Protein AF-0000000082254499 (afdb_homodimer)

Structure (mmCIF, N/CA/C/O backbone):
data_AF-0000000082254499-model_v1
#
loop_
_entity.id
_entity.type
_entity.pdbx_description
1 polymer 'O-methyltransferase COMT-type'
#
loop_
_atom_site.group_PDB
_atom_site.id
_atom_site.type_symbol
_atom_site.label_atom_id
_atom_site.label_alt_id
_atom_site.label_comp_id
_atom_site.label_asym_id
_atom_site.label_entity_id
_atom_site.label_seq_id
_atom_site.pdbx_PDB_ins_code
_atom_site.Cartn_x
_atom_site.Cartn_y
_atom_site.Cartn_z
_atom_site.occupancy
_atom_site.B_iso_or_equiv
_atom_site.auth_seq_id
_atom_site.auth_comp_id
_atom_site.auth_asym_id
_atom_site.auth_atom_id
_atom_site.pdbx_PDB_model_num
ATOM 1 N N . MET A 1 1 ? 15.062 24.922 -24.859 1 66.25 1 MET A N 1
ATOM 2 C CA . MET A 1 1 ? 15.438 25.328 -23.516 1 66.25 1 MET A CA 1
ATOM 3 C C . MET A 1 1 ? 14.195 25.562 -22.656 1 66.25 1 MET A C 1
ATOM 5 O O . MET A 1 1 ? 14.094 25.031 -21.547 1 66.25 1 MET A O 1
ATOM 9 N N . GLU A 1 2 ? 13.234 26.266 -23.125 1 76.81 2 GLU A N 1
ATOM 10 C CA . GLU A 1 2 ? 11.984 26.547 -22.438 1 76.81 2 GLU A CA 1
ATOM 11 C C . GLU A 1 2 ? 11.125 25.281 -22.312 1 76.81 2 GLU A C 1
ATOM 13 O O . GLU A 1 2 ? 10.516 25.047 -21.266 1 76.81 2 GLU A O 1
ATOM 18 N N . GLU A 1 3 ? 11.211 24.422 -23.297 1 75.94 3 GLU A N 1
ATOM 19 C CA . GLU A 1 3 ? 10.438 23.188 -23.281 1 75.94 3 GLU A CA 1
ATOM 20 C C . GLU A 1 3 ? 10.984 22.219 -22.234 1 75.94 3 GLU A C 1
ATOM 22 O O . GLU A 1 3 ? 10.211 21.531 -21.547 1 75.94 3 GLU A O 1
ATOM 27 N N . SER A 1 4 ? 12.203 22.141 -22.125 1 76.12 4 SER A N 1
ATOM 28 C CA . SER A 1 4 ? 12.844 21.266 -21.141 1 76.12 4 SER A CA 1
ATOM 29 C C . SER A 1 4 ? 12.523 21.703 -19.719 1 76.12 4 SER A C 1
ATOM 31 O O . SER A 1 4 ? 12.273 20.875 -18.844 1 76.12 4 SER A O 1
ATOM 33 N N . LYS A 1 5 ? 12.461 23.016 -19.516 1 76.56 5 LYS A N 1
ATOM 34 C CA . LYS A 1 5 ? 12.125 23.531 -18.188 1 76.56 5 LYS A CA 1
ATOM 35 C C . LYS A 1 5 ? 10.664 23.234 -17.844 1 76.56 5 LYS A C 1
ATOM 37 O O . LYS A 1 5 ? 10.359 22.875 -16.703 1 76.56 5 LYS A O 1
ATOM 42 N N . ARG A 1 6 ? 9.867 23.375 -18.844 1 79.44 6 ARG A N 1
ATOM 43 C CA . ARG A 1 6 ? 8.453 23.094 -18.625 1 79.44 6 ARG A CA 1
ATOM 44 C C . ARG A 1 6 ? 8.219 21.625 -18.297 1 79.44 6 ARG A C 1
ATOM 46 O O . ARG A 1 6 ? 7.41 21.297 -17.422 1 79.44 6 ARG A O 1
ATOM 53 N N . ASN A 1 7 ? 8.961 20.781 -18.969 1 81.12 7 ASN A N 1
ATOM 54 C CA . ASN A 1 7 ? 8.844 19.344 -18.719 1 81.12 7 ASN A CA 1
ATOM 55 C C . ASN A 1 7 ? 9.312 18.984 -17.312 1 81.12 7 ASN A C 1
ATOM 57 O O . ASN A 1 7 ? 8.695 18.141 -16.656 1 81.12 7 ASN A O 1
ATOM 61 N N . LEU A 1 8 ? 10.32 19.672 -16.969 1 81.06 8 LEU A N 1
ATOM 62 C CA . LEU A 1 8 ? 10.844 19.422 -15.625 1 81.06 8 LEU A CA 1
ATOM 63 C C . LEU A 1 8 ? 9.859 19.875 -14.562 1 81.06 8 LEU A C 1
ATOM 65 O O . LEU A 1 8 ? 9.664 19.203 -13.555 1 81.06 8 LEU A O 1
ATOM 69 N N . LEU A 1 9 ? 9.273 21 -14.812 1 81.5 9 LEU A N 1
ATOM 70 C CA . LEU A 1 9 ? 8.289 21.531 -13.875 1 81.5 9 LEU A CA 1
ATOM 71 C C . LEU A 1 9 ? 7.082 20.609 -13.766 1 81.5 9 LEU A C 1
ATOM 73 O O . LEU A 1 9 ? 6.555 20.391 -12.672 1 81.5 9 LEU A O 1
ATOM 77 N N . ASP A 1 10 ? 6.777 20.078 -14.859 1 86.56 10 ASP A N 1
ATOM 78 C CA . ASP A 1 10 ? 5.656 19.141 -14.883 1 86.56 10 ASP A CA 1
ATOM 79 C C . ASP A 1 10 ? 5.992 17.859 -14.141 1 86.56 10 ASP A C 1
ATOM 81 O O . ASP A 1 10 ? 5.16 17.328 -13.398 1 86.56 10 ASP A O 1
ATOM 85 N N . GLU A 1 11 ? 7.215 17.453 -14.281 1 89.88 11 GLU A N 1
ATOM 86 C CA . GLU A 1 11 ? 7.652 16.234 -13.609 1 89.88 11 GLU A CA 1
ATOM 87 C C . GLU A 1 11 ? 7.75 16.438 -12.102 1 89.88 11 GLU A C 1
ATOM 89 O O . GLU A 1 11 ? 7.445 15.531 -11.32 1 89.88 11 GLU A O 1
ATOM 94 N N . GLU A 1 12 ? 8.172 17.594 -11.797 1 91.44 12 GLU A N 1
ATOM 95 C CA . GLU A 1 12 ? 8.25 17.938 -10.383 1 91.44 12 GLU A CA 1
ATOM 96 C C . GLU A 1 12 ? 6.863 17.984 -9.75 1 91.44 12 GLU A C 1
ATOM 98 O O . GLU A 1 12 ? 6.664 17.516 -8.625 1 91.44 12 GLU A O 1
ATOM 103 N N . ALA A 1 13 ? 5.977 18.609 -10.453 1 90.75 13 ALA A N 1
ATOM 104 C CA . ALA A 1 13 ? 4.598 18.703 -9.977 1 90.75 13 ALA A CA 1
ATOM 105 C C . ALA A 1 13 ? 3.984 17.312 -9.836 1 90.75 13 ALA A C 1
ATOM 107 O O . ALA A 1 13 ? 3.309 17.016 -8.852 1 90.75 13 ALA A O 1
ATOM 108 N N . LYS A 1 14 ? 4.262 16.5 -10.805 1 93.38 14 LYS A N 1
ATOM 109 C CA . LYS A 1 14 ? 3.77 15.125 -10.766 1 93.38 14 LYS A CA 1
ATOM 110 C C . LYS A 1 14 ? 4.383 14.352 -9.602 1 93.38 14 LYS A C 1
ATOM 112 O O . LYS A 1 14 ? 3.686 13.609 -8.898 1 93.38 14 LYS A O 1
ATOM 117 N N . ALA A 1 15 ? 5.648 14.547 -9.367 1 95.19 15 ALA A N 1
ATOM 118 C CA . ALA A 1 15 ? 6.363 13.859 -8.289 1 95.19 15 ALA A CA 1
ATOM 119 C C . ALA A 1 15 ? 5.812 14.273 -6.93 1 95.19 15 ALA A C 1
ATOM 121 O O . ALA A 1 15 ? 5.73 13.453 -6.012 1 95.19 15 ALA A O 1
ATOM 122 N N . SER A 1 16 ? 5.414 15.578 -6.836 1 93.38 16 SER A N 1
ATOM 123 C CA . SER A 1 16 ? 4.902 16.094 -5.57 1 93.38 16 SER A CA 1
ATOM 124 C C . SER A 1 16 ? 3.57 15.453 -5.203 1 93.38 16 SER A C 1
ATOM 126 O O . SER A 1 16 ? 3.217 15.367 -4.023 1 93.38 16 SER A O 1
ATOM 128 N N . LEU A 1 17 ? 2.879 14.961 -6.207 1 94.12 17 LEU A N 1
ATOM 129 C CA . LEU A 1 17 ? 1.612 14.273 -5.98 1 94.12 17 LEU A CA 1
ATOM 130 C C . LEU A 1 17 ? 1.825 12.766 -5.848 1 94.12 17 LEU A C 1
ATOM 132 O O . LEU A 1 17 ? 1.243 12.133 -4.965 1 94.12 17 LEU A O 1
ATOM 136 N N . ASP A 1 18 ? 2.682 12.211 -6.652 1 95.81 18 ASP A N 1
ATOM 137 C CA . ASP A 1 18 ? 2.852 10.766 -6.758 1 95.81 18 ASP A CA 1
ATOM 138 C C . ASP A 1 18 ? 3.51 10.195 -5.5 1 95.81 18 ASP A C 1
ATOM 140 O O . ASP A 1 18 ? 3.33 9.023 -5.176 1 95.81 18 ASP A O 1
ATOM 144 N N . ILE A 1 19 ? 4.23 11.023 -4.715 1 97.12 19 ILE A N 1
ATOM 145 C CA . ILE A 1 19 ? 4.957 10.57 -3.533 1 97.12 19 ILE A CA 1
ATOM 146 C C . ILE A 1 19 ? 3.969 10.039 -2.496 1 97.12 19 ILE A C 1
ATOM 148 O O . ILE A 1 19 ? 4.293 9.125 -1.729 1 97.12 19 ILE A O 1
ATOM 152 N N . TRP A 1 20 ? 2.727 10.531 -2.549 1 97.31 20 TRP A N 1
ATOM 153 C CA . TRP A 1 20 ? 1.755 10.234 -1.502 1 97.31 20 TRP A CA 1
ATOM 154 C C . TRP A 1 20 ? 1.274 8.789 -1.597 1 97.31 20 TRP A C 1
ATOM 156 O O . TRP A 1 20 ? 0.867 8.195 -0.595 1 97.31 20 TRP A O 1
ATOM 166 N N . ARG A 1 21 ? 1.352 8.18 -2.77 1 96.31 21 ARG A N 1
ATOM 167 C CA . ARG A 1 21 ? 0.948 6.785 -2.912 1 96.31 21 ARG A CA 1
ATOM 168 C C . ARG A 1 21 ? 1.877 5.863 -2.129 1 96.31 21 ARG A C 1
ATOM 170 O O . ARG A 1 21 ? 1.464 4.793 -1.678 1 96.31 21 ARG A O 1
ATOM 177 N N . TYR A 1 22 ? 3.115 6.316 -1.904 1 97.75 22 TYR A N 1
ATOM 178 C CA . TYR A 1 22 ? 4.066 5.527 -1.127 1 97.75 22 TYR A CA 1
ATOM 179 C C . TYR A 1 22 ? 3.957 5.852 0.358 1 97.75 22 TYR A C 1
ATOM 181 O O . TYR A 1 22 ? 4.211 4.996 1.207 1 97.75 22 TYR A O 1
ATOM 189 N N . VAL A 1 23 ? 3.555 7.074 0.674 1 97.94 23 VAL A N 1
ATOM 190 C CA . VAL A 1 23 ? 3.504 7.523 2.062 1 97.94 23 VAL A CA 1
ATOM 191 C C . VAL A 1 23 ? 2.254 6.965 2.74 1 97.94 23 VAL A C 1
ATOM 193 O O . VAL A 1 23 ? 2.342 6.34 3.801 1 97.94 23 VAL A O 1
ATOM 196 N N . PHE A 1 24 ? 1.104 7.129 2.043 1 97.94 24 PHE A N 1
ATOM 197 C CA . PHE A 1 24 ? -0.163 6.781 2.674 1 97.94 24 PHE A CA 1
ATOM 198 C C . PHE A 1 24 ? -0.833 5.625 1.94 1 97.94 24 PHE A C 1
ATOM 200 O O . PHE A 1 24 ? -1.986 5.289 2.221 1 97.94 24 PHE A O 1
ATOM 207 N N . GLY A 1 25 ? -0.126 4.949 1.079 1 97 25 GLY A N 1
ATOM 208 C CA . GLY A 1 25 ? -0.722 3.973 0.183 1 97 25 GLY A CA 1
ATOM 209 C C . GLY A 1 25 ? -1.31 2.777 0.91 1 97 25 GLY A C 1
ATOM 210 O O . GLY A 1 25 ? -2.236 2.135 0.411 1 97 25 GLY A O 1
ATOM 211 N N . PHE A 1 26 ? -0.822 2.463 2.119 1 97.88 26 PHE A N 1
ATOM 212 C CA . PHE A 1 26 ? -1.347 1.306 2.832 1 97.88 26 PHE A CA 1
ATOM 213 C C . PHE A 1 26 ? -2.791 1.539 3.254 1 97.88 26 PHE A C 1
ATOM 215 O O . PHE A 1 26 ? -3.537 0.585 3.486 1 97.88 26 PHE A O 1
ATOM 222 N N . ALA A 1 27 ? -3.219 2.779 3.34 1 98.31 27 ALA A N 1
ATOM 223 C CA . ALA A 1 27 ? -4.605 3.098 3.67 1 98.31 27 ALA A CA 1
ATOM 224 C C . ALA A 1 27 ? -5.566 2.49 2.652 1 98.31 27 ALA A C 1
ATOM 226 O O . ALA A 1 27 ? -6.641 2.006 3.016 1 98.31 27 ALA A O 1
ATOM 227 N N . ASP A 1 28 ? -5.203 2.514 1.364 1 98.31 28 ASP A N 1
ATOM 228 C CA . ASP A 1 28 ? -6.035 1.933 0.316 1 98.31 28 ASP A CA 1
ATOM 229 C C . ASP A 1 28 ? -6.27 0.445 0.564 1 98.31 28 ASP A C 1
ATOM 231 O O . ASP A 1 28 ? -7.398 -0.036 0.456 1 98.31 28 ASP A O 1
ATOM 235 N N . ILE A 1 29 ? -5.203 -0.229 0.935 1 98.19 29 ILE A N 1
ATOM 236 C CA . ILE A 1 29 ? -5.23 -1.675 1.131 1 98.19 29 ILE A CA 1
ATOM 237 C C . ILE A 1 29 ? -6.012 -2.01 2.398 1 98.19 29 ILE A C 1
ATOM 239 O O . ILE A 1 29 ? -6.871 -2.896 2.389 1 98.19 29 ILE A O 1
ATOM 243 N N . ALA A 1 30 ? -5.727 -1.264 3.449 1 98 30 ALA A N 1
ATOM 244 C CA . ALA A 1 30 ? -6.379 -1.507 4.734 1 98 30 ALA A CA 1
ATOM 245 C C . ALA A 1 30 ? -7.883 -1.256 4.641 1 98 30 ALA A C 1
ATOM 247 O O . ALA A 1 30 ? -8.68 -1.992 5.23 1 98 30 ALA A O 1
ATOM 248 N N . ALA A 1 31 ? -8.258 -0.204 3.91 1 98 31 ALA A N 1
ATOM 249 C CA . ALA A 1 31 ? -9.672 0.088 3.738 1 98 31 ALA A CA 1
ATOM 250 C C . ALA A 1 31 ? -10.367 -1.017 2.949 1 98 31 ALA A C 1
ATOM 252 O O . ALA A 1 31 ? -11.5 -1.404 3.271 1 98 31 ALA A O 1
ATOM 253 N N . ALA A 1 32 ? -9.75 -1.517 1.924 1 98.19 32 ALA A N 1
ATOM 254 C CA . ALA A 1 32 ? -10.297 -2.629 1.149 1 98.19 32 ALA A CA 1
ATOM 255 C C . ALA A 1 32 ? -10.453 -3.875 2.016 1 98.19 32 ALA A C 1
ATOM 257 O O . ALA A 1 32 ? -11.484 -4.551 1.962 1 98.19 32 ALA A O 1
ATOM 258 N N . LYS A 1 33 ? -9.422 -4.148 2.783 1 98 33 LYS A N 1
ATOM 259 C CA . LYS A 1 33 ? -9.508 -5.277 3.705 1 98 33 LYS A CA 1
ATOM 260 C C . LYS A 1 33 ? -10.672 -5.105 4.68 1 98 33 LYS A C 1
ATOM 262 O O . LYS A 1 33 ? -11.359 -6.07 5.012 1 98 33 LYS A O 1
ATOM 267 N N . CYS A 1 34 ? -10.828 -3.916 5.156 1 97.25 34 CYS A N 1
ATOM 268 C CA . CYS A 1 34 ? -11.93 -3.623 6.074 1 97.25 34 CYS A CA 1
ATOM 269 C C . CYS A 1 34 ? -13.273 -3.932 5.43 1 97.25 34 CYS A C 1
ATOM 271 O O . CYS A 1 34 ? -14.164 -4.477 6.082 1 97.25 34 CYS A O 1
ATOM 273 N N . ALA A 1 35 ? -13.445 -3.57 4.18 1 97.81 35 ALA A N 1
ATOM 274 C CA . ALA A 1 35 ? -14.672 -3.871 3.455 1 97.81 35 ALA A CA 1
ATOM 275 C C . ALA A 1 35 ? -14.93 -5.375 3.406 1 97.81 35 ALA A C 1
ATOM 277 O O . ALA A 1 35 ? -16.062 -5.824 3.559 1 97.81 35 ALA A O 1
ATOM 278 N N . ILE A 1 36 ? -13.891 -6.16 3.213 1 97.56 36 ILE A N 1
ATOM 279 C CA . ILE A 1 36 ? -13.992 -7.613 3.176 1 97.56 36 ILE A CA 1
ATOM 280 C C . ILE A 1 36 ? -14.359 -8.141 4.562 1 97.56 36 ILE A C 1
ATOM 282 O O . ILE A 1 36 ? -15.297 -8.93 4.707 1 97.56 36 ILE A O 1
ATOM 286 N N . ASP A 1 37 ? -13.625 -7.648 5.586 1 96.44 37 ASP A N 1
ATOM 287 C CA . ASP A 1 37 ? -13.812 -8.109 6.957 1 96.44 37 ASP A CA 1
ATOM 288 C C . ASP A 1 37 ? -15.25 -7.867 7.418 1 96.44 37 ASP A C 1
ATOM 290 O O . ASP A 1 37 ? -15.828 -8.695 8.125 1 96.44 37 ASP A O 1
ATOM 294 N N . LEU A 1 38 ? -15.797 -6.758 7 1 95.62 38 LEU A N 1
ATOM 295 C CA . LEU A 1 38 ? -17.141 -6.391 7.426 1 95.62 38 LEU A CA 1
ATOM 296 C C . LEU A 1 38 ? -18.188 -6.988 6.496 1 95.62 38 LEU A C 1
ATOM 298 O O . LEU A 1 38 ? -19.391 -6.855 6.738 1 95.62 38 LEU A O 1
ATOM 302 N N . LYS A 1 39 ? -17.734 -7.566 5.34 1 96.62 39 LYS A N 1
ATOM 303 C CA . LYS A 1 39 ? -18.594 -8.18 4.344 1 96.62 39 LYS A CA 1
ATOM 304 C C . LYS A 1 39 ? -19.516 -7.145 3.707 1 96.62 39 LYS A C 1
ATOM 306 O O . LYS A 1 39 ? -20.703 -7.41 3.48 1 96.62 39 LYS A O 1
ATOM 311 N N . ILE A 1 40 ? -18.984 -6.02 3.475 1 97.44 40 ILE A N 1
ATOM 312 C CA . ILE A 1 40 ? -19.766 -4.922 2.908 1 97.44 40 ILE A CA 1
ATOM 313 C C . ILE A 1 40 ? -20.25 -5.301 1.51 1 97.44 40 ILE A C 1
ATOM 315 O O . ILE A 1 40 ? -21.422 -5.129 1.187 1 97.44 40 ILE A O 1
ATOM 319 N N . PRO A 1 41 ? -19.344 -5.863 0.609 1 97.5 41 PRO A N 1
ATOM 320 C CA . PRO A 1 41 ? -19.844 -6.238 -0.716 1 97.5 41 PRO A CA 1
ATOM 321 C C . PRO A 1 41 ? -21.016 -7.223 -0.651 1 97.5 41 PRO A C 1
ATOM 323 O O . PRO A 1 41 ? -21.984 -7.09 -1.404 1 97.5 41 PRO A O 1
ATOM 326 N N . GLU A 1 42 ? -20.969 -8.164 0.239 1 96.88 42 GLU A N 1
ATOM 327 C CA . GLU A 1 42 ? -22.031 -9.148 0.397 1 96.88 42 GLU A CA 1
ATOM 328 C C . GLU A 1 42 ? -23.312 -8.484 0.908 1 96.88 42 GLU A C 1
ATOM 330 O O . GLU A 1 42 ? -24.406 -8.812 0.447 1 96.88 42 GLU A O 1
ATOM 335 N N . ALA A 1 43 ? -23.156 -7.629 1.904 1 96.62 43 ALA A N 1
ATOM 336 C CA . ALA A 1 43 ? -24.328 -6.953 2.475 1 96.62 43 ALA A CA 1
ATOM 337 C C . ALA A 1 43 ? -25.078 -6.176 1.405 1 96.62 43 ALA A C 1
ATOM 339 O O . ALA A 1 43 ? -26.312 -6.16 1.396 1 96.62 43 ALA A O 1
ATOM 340 N N . ILE A 1 44 ? -24.344 -5.547 0.555 1 96.69 44 ILE A N 1
ATOM 341 C CA . ILE A 1 44 ? -24.969 -4.781 -0.523 1 96.69 44 ILE A CA 1
ATOM 342 C C . ILE A 1 44 ? -25.578 -5.734 -1.546 1 96.69 44 ILE A C 1
ATOM 344 O O . ILE A 1 44 ? -26.703 -5.531 -1.994 1 96.69 44 ILE A O 1
ATOM 348 N N . GLU A 1 45 ? -24.844 -6.785 -1.897 1 94.62 45 GLU A N 1
ATOM 349 C CA . GLU A 1 45 ? -25.281 -7.75 -2.9 1 94.62 45 GLU A CA 1
ATOM 350 C C . GLU A 1 45 ? -26.562 -8.453 -2.469 1 94.62 45 GLU A C 1
ATOM 352 O O . GLU A 1 45 ? -27.438 -8.727 -3.293 1 94.62 45 GLU A O 1
ATOM 357 N N . ASN A 1 46 ? -26.688 -8.711 -1.241 1 93.62 46 ASN A N 1
ATOM 358 C CA . ASN A 1 46 ? -27.766 -9.547 -0.722 1 93.62 46 ASN A CA 1
ATOM 359 C C . ASN A 1 46 ? -28.906 -8.703 -0.174 1 93.62 46 ASN A C 1
ATOM 361 O O . ASN A 1 46 ? -29.875 -9.242 0.382 1 93.62 46 ASN A O 1
ATOM 365 N N . HIS A 1 47 ? -28.719 -7.43 -0.301 1 92.31 47 HIS A N 1
ATOM 366 C CA . HIS A 1 47 ? -29.812 -6.582 0.188 1 92.31 47 HIS A CA 1
ATOM 367 C C . HIS A 1 47 ? -31.125 -6.918 -0.501 1 92.31 47 HIS A C 1
ATOM 369 O O . HIS A 1 47 ? -31.156 -7.117 -1.718 1 92.31 47 HIS A O 1
ATOM 375 N N . PRO A 1 48 ? -32.188 -7.012 0.28 1 88 48 PRO A N 1
ATOM 376 C CA . PRO A 1 48 ? -33.438 -7.48 -0.263 1 88 48 PRO A CA 1
ATOM 377 C C . PRO A 1 48 ? -34.031 -6.543 -1.325 1 88 48 PRO A C 1
ATOM 379 O O . PRO A 1 48 ? -34.719 -6.988 -2.234 1 88 48 PRO A O 1
ATOM 382 N N . SER A 1 49 ? -33.75 -5.309 -1.189 1 82.88 49 SER A N 1
ATOM 383 C CA . SER A 1 49 ? -34.25 -4.352 -2.17 1 82.88 49 SER A CA 1
ATOM 384 C C . SER A 1 49 ? -33.25 -4.148 -3.307 1 82.88 49 SER A C 1
ATOM 386 O O . SER A 1 49 ? -32.031 -4.297 -3.113 1 82.88 49 SER A O 1
ATOM 388 N N . SER A 1 50 ? -33.75 -3.992 -4.496 1 80.75 50 SER A N 1
ATOM 389 C CA . SER A 1 50 ? -32.875 -3.67 -5.633 1 80.75 50 SER A CA 1
ATOM 390 C C . SER A 1 50 ? -32.375 -2.229 -5.566 1 80.75 50 SER A C 1
ATOM 392 O O . SER A 1 50 ? -31.578 -1.801 -6.395 1 80.75 50 SER A O 1
ATOM 394 N N . GLN A 1 51 ? -32.812 -1.584 -4.547 1 86.31 51 GLN A N 1
ATOM 395 C CA . GLN A 1 51 ? -32.406 -0.194 -4.355 1 86.31 51 GLN A CA 1
ATOM 396 C C . GLN A 1 51 ? -31.016 -0.103 -3.721 1 86.31 51 GLN A C 1
ATOM 398 O O . GLN A 1 51 ? -30.562 -1.044 -3.062 1 86.31 51 GLN A O 1
ATOM 403 N N . PRO A 1 52 ? -30.312 1.028 -4.012 1 94.75 52 PRO A N 1
ATOM 404 C CA . PRO A 1 52 ? -29.047 1.265 -3.314 1 94.75 52 PRO A CA 1
ATOM 405 C C . PRO A 1 52 ? -29.188 1.215 -1.795 1 94.75 52 PRO A C 1
ATOM 407 O O . PRO A 1 52 ? -30.203 1.668 -1.251 1 94.75 52 PRO A O 1
ATOM 410 N N . VAL A 1 53 ? -28.266 0.609 -1.112 1 96.5 53 VAL A N 1
ATOM 411 C CA . VAL A 1 53 ? -28.297 0.414 0.333 1 96.5 53 VAL A CA 1
ATOM 412 C C . VAL A 1 53 ? -27.844 1.686 1.04 1 96.5 53 VAL A C 1
ATOM 414 O O . VAL A 1 53 ? -26.703 2.137 0.839 1 96.5 53 VAL A O 1
ATOM 417 N N . THR A 1 54 ? -28.641 2.248 1.861 1 96.12 54 THR A N 1
ATOM 418 C CA . THR A 1 54 ? -28.297 3.484 2.555 1 96.12 54 THR A CA 1
ATOM 419 C C . THR A 1 54 ? -27.25 3.221 3.635 1 96.12 54 THR A C 1
ATOM 421 O O . THR A 1 54 ? -27.031 2.074 4.031 1 96.12 54 THR A O 1
ATOM 424 N N . LEU A 1 55 ? -26.656 4.285 4.137 1 96.06 55 LEU A N 1
ATOM 425 C CA . LEU A 1 55 ? -25.656 4.16 5.195 1 96.06 55 LEU A CA 1
ATOM 426 C C . LEU A 1 55 ? -26.25 3.514 6.438 1 96.06 55 LEU A C 1
ATOM 428 O O . LEU A 1 55 ? -25.625 2.668 7.07 1 96.06 55 LEU A O 1
ATOM 432 N N . THR A 1 56 ? -27.422 3.953 6.789 1 94.94 56 THR A N 1
ATOM 433 C CA . THR A 1 56 ? -28.094 3.432 7.973 1 94.94 56 THR A CA 1
ATOM 434 C C . THR A 1 56 ? -28.359 1.936 7.824 1 94.94 56 THR A C 1
ATOM 436 O O . THR A 1 56 ? -28.109 1.161 8.75 1 94.94 56 THR A O 1
ATOM 439 N N . GLU A 1 57 ? -28.859 1.513 6.684 1 95.06 57 GLU A N 1
ATOM 440 C CA . GLU A 1 57 ? -29.125 0.1 6.418 1 95.06 57 GLU A CA 1
ATOM 441 C C . GLU A 1 57 ? -27.828 -0.709 6.434 1 95.06 57 GLU A C 1
ATOM 443 O O . GLU A 1 57 ? -27.781 -1.809 6.988 1 95.06 57 GLU A O 1
ATOM 448 N N . LEU A 1 58 ? -26.875 -0.162 5.836 1 96.06 58 LEU A N 1
ATOM 449 C CA . LEU A 1 58 ? -25.578 -0.854 5.754 1 96.06 58 LEU A CA 1
ATOM 450 C C . LEU A 1 58 ? -24.953 -1 7.137 1 96.06 58 LEU A C 1
ATOM 452 O O . LEU A 1 58 ? -24.438 -2.061 7.477 1 96.06 58 LEU A O 1
ATOM 456 N N . SER A 1 59 ? -24.984 0.084 7.922 1 95.56 59 SER A N 1
ATOM 457 C CA . SER A 1 59 ? -24.453 0.058 9.289 1 95.56 59 SER A CA 1
ATOM 458 C C . SER A 1 59 ? -25.109 -1.048 10.102 1 95.56 59 SER A C 1
ATOM 460 O O . SER A 1 59 ? -24.438 -1.771 10.836 1 95.56 59 SER A O 1
ATOM 462 N N . SER A 1 60 ? -26.359 -1.145 9.984 1 94.06 60 SER A N 1
ATOM 463 C CA . SER A 1 60 ? -27.109 -2.182 10.688 1 94.06 60 SER A CA 1
ATOM 464 C C . SER A 1 60 ? -26.734 -3.572 10.18 1 94.06 60 SER A C 1
ATOM 466 O O . SER A 1 60 ? -26.531 -4.492 10.977 1 94.06 60 SER A O 1
ATOM 468 N N . ALA A 1 61 ? -26.625 -3.729 8.883 1 94.38 61 ALA A N 1
ATOM 469 C CA . ALA A 1 61 ? -26.375 -5.027 8.266 1 94.38 61 ALA A CA 1
ATOM 470 C C . ALA A 1 61 ? -25.016 -5.574 8.672 1 94.38 61 ALA A C 1
ATOM 472 O O . ALA A 1 61 ? -24.844 -6.785 8.844 1 94.38 61 ALA A O 1
ATOM 473 N N . VAL A 1 62 ? -24.031 -4.672 8.867 1 94.38 62 VAL A N 1
ATOM 474 C CA . VAL A 1 62 ? -22.688 -5.156 9.117 1 94.38 62 VAL A CA 1
ATOM 475 C C . VAL A 1 62 ? -22.281 -4.848 10.555 1 94.38 62 VAL A C 1
ATOM 477 O O . VAL A 1 62 ? -21.125 -5.047 10.938 1 94.38 62 VAL A O 1
ATOM 480 N N . SER A 1 63 ? -23.172 -4.285 11.375 1 92.5 63 SER A N 1
ATOM 481 C CA . SER A 1 63 ? -22.938 -3.955 12.781 1 92.5 63 SER A CA 1
ATOM 482 C C . SER A 1 63 ? -21.75 -3.025 12.938 1 92.5 63 SER A C 1
ATOM 484 O O . SER A 1 63 ? -20.828 -3.312 13.719 1 92.5 63 SER A O 1
ATOM 486 N N . ALA A 1 64 ? -21.781 -1.968 12.203 1 92.44 64 ALA A N 1
ATOM 487 C CA . ALA A 1 64 ? -20.703 -0.996 12.242 1 92.44 64 ALA A CA 1
ATOM 488 C C . ALA A 1 64 ? -21.188 0.359 12.742 1 92.44 64 ALA A C 1
ATOM 490 O O . ALA A 1 64 ? -22.328 0.739 12.5 1 92.44 64 ALA A O 1
ATOM 491 N N . SER A 1 65 ? -20.281 1.107 13.414 1 89.56 65 SER A N 1
ATOM 492 C CA . SER A 1 65 ? -20.562 2.492 13.789 1 89.56 65 SER A CA 1
ATOM 493 C C . SER A 1 65 ? -20.875 3.34 12.562 1 89.56 65 SER A C 1
ATOM 495 O O . SER A 1 65 ? -20.109 3.375 11.602 1 89.56 65 SER A O 1
ATOM 497 N N . PRO A 1 66 ? -22.062 4.031 12.586 1 92.25 66 PRO A N 1
ATOM 498 C CA . PRO A 1 66 ? -22.422 4.816 11.398 1 92.25 66 PRO A CA 1
ATOM 499 C C . PRO A 1 66 ? -21.375 5.883 11.062 1 92.25 66 PRO A C 1
ATOM 501 O O . PRO A 1 66 ? -21.094 6.121 9.883 1 92.25 66 PRO A O 1
ATOM 504 N N . SER A 1 67 ? -20.812 6.504 12.102 1 91.06 67 SER A N 1
ATOM 505 C CA . SER A 1 67 ? -19.859 7.578 11.867 1 91.06 67 SER A CA 1
ATOM 506 C C . SER A 1 67 ? -18.578 7.051 11.242 1 91.06 67 SER A C 1
ATOM 508 O O . SER A 1 67 ? -18.031 7.648 10.305 1 91.06 67 SER A O 1
ATOM 510 N N . HIS A 1 68 ? -18.078 5.918 11.758 1 93.06 68 HIS A N 1
ATOM 511 C CA . HIS A 1 68 ? -16.875 5.316 11.188 1 93.06 68 HIS A CA 1
ATOM 512 C C . HIS A 1 68 ? -17.125 4.762 9.797 1 93.06 68 HIS A C 1
ATOM 514 O O . HIS A 1 68 ? -16.312 4.93 8.891 1 93.06 68 HIS A O 1
ATOM 520 N N . LEU A 1 69 ? -18.312 4.117 9.688 1 95.31 69 LEU A N 1
ATOM 521 C CA . LEU A 1 69 ? -18.656 3.512 8.406 1 95.31 69 LEU A CA 1
ATOM 522 C C . LEU A 1 69 ? -18.781 4.574 7.32 1 95.31 69 LEU A C 1
ATOM 524 O O . LEU A 1 69 ? -18.391 4.352 6.176 1 95.31 69 LEU A O 1
ATOM 528 N N . LEU A 1 70 ? -19.375 5.715 7.629 1 95.94 70 LEU A N 1
ATOM 529 C CA . LEU A 1 70 ? -19.516 6.809 6.676 1 95.94 70 LEU A CA 1
ATOM 530 C C . LEU A 1 70 ? -18.156 7.207 6.102 1 95.94 70 LEU A C 1
ATOM 532 O O . LEU A 1 70 ? -18.016 7.383 4.891 1 95.94 70 LEU A O 1
ATOM 536 N N . ARG A 1 71 ? -17.141 7.395 6.941 1 96.19 71 ARG A N 1
ATOM 537 C CA . ARG A 1 71 ? -15.805 7.809 6.527 1 96.19 71 ARG A CA 1
ATOM 538 C C . ARG A 1 71 ? -15.141 6.738 5.668 1 96.19 71 ARG A C 1
ATOM 540 O O . ARG A 1 71 ? -14.508 7.047 4.66 1 96.19 71 ARG A O 1
ATOM 547 N N . ILE A 1 72 ? -15.328 5.48 6.047 1 97.38 72 ILE A N 1
ATOM 548 C CA . ILE A 1 72 ? -14.758 4.367 5.289 1 97.38 72 ILE A CA 1
ATOM 549 C C . ILE A 1 72 ? -15.414 4.293 3.912 1 97.38 72 ILE A C 1
ATOM 551 O O . ILE A 1 72 ? -14.727 4.172 2.896 1 97.38 72 ILE A O 1
ATOM 555 N N . MET A 1 73 ? -16.766 4.418 3.887 1 97.94 73 MET A N 1
ATOM 556 C CA . MET A 1 73 ? -17.484 4.316 2.625 1 97.94 73 MET A CA 1
ATOM 557 C C . MET A 1 73 ? -17.141 5.484 1.704 1 97.94 73 MET A C 1
ATOM 559 O O . MET A 1 73 ? -17.031 5.309 0.49 1 97.94 73 MET A O 1
ATOM 563 N N . ARG A 1 74 ? -17 6.676 2.273 1 97.5 74 ARG A N 1
ATOM 564 C CA . ARG A 1 74 ? -16.594 7.832 1.483 1 97.5 74 ARG A CA 1
ATOM 565 C C . ARG A 1 74 ? -15.266 7.562 0.77 1 97.5 74 ARG A C 1
ATOM 567 O O . ARG A 1 74 ? -15.125 7.871 -0.415 1 97.5 74 ARG A O 1
ATOM 574 N N . PHE A 1 75 ? -14.344 7.012 1.507 1 98.44 75 PHE A N 1
ATOM 575 C CA . PHE A 1 75 ? -13.031 6.699 0.954 1 98.44 75 PHE A CA 1
ATOM 576 C C . PHE A 1 75 ? -13.133 5.594 -0.091 1 98.44 75 PHE A C 1
ATOM 578 O O . PHE A 1 75 ? -12.547 5.699 -1.172 1 98.44 75 PHE A O 1
ATOM 585 N N . LEU A 1 76 ? -13.922 4.492 0.191 1 98.56 76 LEU A N 1
ATOM 586 C CA . LEU A 1 76 ? -14.07 3.357 -0.711 1 98.56 76 LEU A CA 1
ATOM 587 C C . LEU A 1 76 ? -14.789 3.77 -1.991 1 98.56 76 LEU A C 1
ATOM 589 O O . LEU A 1 76 ? -14.484 3.266 -3.072 1 98.56 76 LEU A O 1
ATOM 593 N N . VAL A 1 77 ? -15.742 4.703 -1.888 1 98.25 77 VAL A N 1
ATOM 594 C CA . VAL A 1 77 ? -16.438 5.227 -3.061 1 98.25 77 VAL A CA 1
ATOM 595 C C . VAL A 1 77 ? -15.461 6.043 -3.91 1 98.25 77 VAL A C 1
ATOM 597 O O . VAL A 1 77 ? -15.445 5.922 -5.137 1 98.25 77 VAL A O 1
ATOM 600 N N . HIS A 1 78 ? -14.641 6.855 -3.234 1 97.31 78 HIS A N 1
ATOM 601 C CA . HIS A 1 78 ? -13.664 7.66 -3.957 1 97.31 78 HIS A CA 1
ATOM 602 C C . HIS A 1 78 ? -12.672 6.781 -4.711 1 97.31 78 HIS A C 1
ATOM 604 O O . HIS A 1 78 ? -12.219 7.145 -5.797 1 97.31 78 HIS A O 1
ATOM 610 N N . GLN A 1 79 ? -12.359 5.602 -4.156 1 96.81 79 GLN A N 1
ATOM 611 C CA . GLN A 1 79 ? -11.43 4.664 -4.773 1 96.81 79 GLN A CA 1
ATOM 612 C C . GLN A 1 79 ? -12.094 3.893 -5.91 1 96.81 79 GLN A C 1
ATOM 614 O O . GLN A 1 79 ? -11.438 3.125 -6.617 1 96.81 79 GLN A O 1
ATOM 619 N N . GLY A 1 80 ? -13.398 3.998 -6.008 1 97.06 80 GLY A N 1
ATOM 620 C CA . GLY A 1 80 ? -14.117 3.314 -7.066 1 97.06 80 GLY A CA 1
ATOM 621 C C . GLY A 1 80 ? -14.547 1.909 -6.688 1 97.06 80 GLY A C 1
ATOM 622 O O . GLY A 1 80 ? -15.023 1.148 -7.535 1 97.06 80 GLY A O 1
ATOM 623 N N . LEU A 1 81 ? -14.398 1.493 -5.438 1 98.19 81 LEU A N 1
ATOM 624 C CA . LEU A 1 81 ? -14.82 0.165 -5.004 1 98.19 81 LEU A CA 1
ATOM 625 C C . LEU A 1 81 ? -16.344 0.069 -4.945 1 98.19 81 LEU A C 1
ATOM 627 O O . LEU A 1 81 ? -16.922 -0.959 -5.305 1 98.19 81 LEU A O 1
ATOM 631 N N . PHE A 1 82 ? -16.953 1.139 -4.484 1 98.31 82 PHE A N 1
ATOM 632 C CA . PHE A 1 82 ? -18.422 1.227 -4.453 1 98.31 82 PHE A CA 1
ATOM 633 C C . PHE A 1 82 ? -18.891 2.484 -5.168 1 98.31 82 PHE A C 1
ATOM 635 O O . PHE A 1 82 ? -18.094 3.363 -5.496 1 98.31 82 PHE A O 1
ATOM 642 N N . LYS A 1 83 ? -20.109 2.506 -5.477 1 97.38 83 LYS A N 1
ATOM 643 C CA . LYS A 1 83 ? -20.75 3.688 -6.047 1 97.38 83 LYS A CA 1
ATOM 644 C C . LYS A 1 83 ? -21.828 4.227 -5.121 1 97.38 83 LYS A C 1
ATOM 646 O O . LYS A 1 83 ? -22.562 3.455 -4.504 1 97.38 83 LYS A O 1
ATOM 651 N N . GLU A 1 84 ? -21.828 5.48 -4.984 1 96.94 84 GLU A N 1
ATOM 652 C CA . GLU A 1 84 ? -22.906 6.164 -4.281 1 96.94 84 GLU A CA 1
ATOM 653 C C . GLU A 1 84 ? -23.922 6.742 -5.266 1 96.94 84 GLU A C 1
ATOM 655 O O . GLU A 1 84 ? -23.562 7.523 -6.148 1 96.94 84 GLU A O 1
ATOM 660 N N . VAL A 1 85 ? -25.172 6.359 -5.137 1 95.69 85 VAL A N 1
ATOM 661 C CA . VAL A 1 85 ? -26.203 6.77 -6.074 1 95.69 85 VAL A CA 1
ATOM 662 C C . VAL A 1 85 ? -27.453 7.223 -5.305 1 95.69 85 VAL A C 1
ATOM 664 O O . VAL A 1 85 ? -27.688 6.77 -4.18 1 95.69 85 VAL A O 1
ATOM 667 N N . PRO A 1 86 ? -28.172 8.141 -5.898 1 94.06 86 PRO A N 1
ATOM 668 C CA . PRO A 1 86 ? -29.422 8.547 -5.242 1 94.06 86 PRO A CA 1
ATOM 669 C C . PRO A 1 86 ? -30.422 7.402 -5.117 1 94.06 86 PRO A C 1
ATOM 671 O O . PRO A 1 86 ? -30.531 6.562 -6.016 1 94.06 86 PRO A O 1
ATOM 674 N N . THR A 1 87 ? -31.078 7.469 -4.043 1 89.75 87 THR A N 1
ATOM 675 C CA . THR A 1 87 ? -32.188 6.535 -3.92 1 89.75 87 THR A CA 1
ATOM 676 C C . THR A 1 87 ? -33.344 6.918 -4.867 1 89.75 87 THR A C 1
ATOM 678 O O . THR A 1 87 ? -33.312 8.008 -5.441 1 89.75 87 THR A O 1
ATOM 681 N N . LYS A 1 88 ? -34.281 5.969 -5.07 1 84.56 88 LYS A N 1
ATOM 682 C CA . LYS A 1 88 ? -35.344 6.18 -6.031 1 84.56 88 LYS A CA 1
ATOM 683 C C . LYS A 1 88 ? -36.156 7.43 -5.688 1 84.56 88 LYS A C 1
ATOM 685 O O . LYS A 1 88 ? -36.625 8.148 -6.582 1 84.56 88 LYS A O 1
ATOM 690 N N . ASP A 1 89 ? -36.344 7.621 -4.426 1 85.88 89 ASP A N 1
ATOM 691 C CA . ASP A 1 89 ? -37.156 8.758 -4.012 1 85.88 89 ASP A CA 1
ATOM 692 C C . ASP A 1 89 ? -36.344 10.055 -4.02 1 85.88 89 ASP A C 1
ATOM 694 O O . ASP A 1 89 ? -36.906 11.133 -3.791 1 85.88 89 ASP A O 1
ATOM 698 N N . GLY A 1 90 ? -35 9.969 -4.281 1 85.06 90 GLY A N 1
ATOM 699 C CA . GLY A 1 90 ? -34.125 11.133 -4.41 1 85.06 90 GLY A CA 1
ATOM 700 C C . GLY A 1 90 ? -33.844 11.805 -3.082 1 85.06 90 GLY A C 1
ATOM 701 O O . GLY A 1 90 ? -33.219 12.859 -3.045 1 85.06 90 GLY A O 1
ATOM 702 N N . LEU A 1 91 ? -34.219 11.289 -2.002 1 86.56 91 LEU A N 1
ATOM 703 C CA . LEU A 1 91 ? -34.125 11.945 -0.699 1 86.56 91 LEU A CA 1
ATOM 704 C C . LEU A 1 91 ? -32.812 11.578 -0.004 1 86.56 91 LEU A C 1
ATOM 706 O O . LEU A 1 91 ? -32.406 12.258 0.94 1 86.56 91 LEU A O 1
ATOM 710 N N . ALA A 1 92 ? -32.281 10.508 -0.5 1 89.38 92 ALA A N 1
ATOM 711 C CA . ALA A 1 92 ? -31.031 10.055 0.093 1 89.38 92 ALA A CA 1
ATOM 712 C C . ALA A 1 92 ? -30.125 9.406 -0.957 1 89.38 92 ALA A C 1
ATOM 714 O O . ALA A 1 92 ? -30.484 9.336 -2.135 1 89.38 92 ALA A O 1
ATOM 715 N N . THR A 1 93 ? -28.938 9.125 -0.515 1 94.44 93 THR A N 1
ATOM 716 C CA . THR A 1 93 ? -28.047 8.336 -1.353 1 94.44 93 THR A CA 1
ATOM 717 C C . THR A 1 93 ? -27.797 6.957 -0.741 1 94.44 93 THR A C 1
ATOM 719 O O . THR A 1 93 ? -28.047 6.75 0.451 1 94.44 93 THR A O 1
ATOM 722 N N . GLY A 1 94 ? -27.531 6.016 -1.612 1 96.88 94 GLY A N 1
ATOM 723 C CA . GLY A 1 94 ? -27.141 4.676 -1.209 1 96.88 94 GLY A CA 1
ATOM 724 C C . GLY A 1 94 ? -25.953 4.141 -1.988 1 96.88 94 GLY A C 1
ATOM 725 O O . GLY A 1 94 ? -25.469 4.793 -2.912 1 96.88 94 GLY A O 1
ATOM 726 N N . TYR A 1 95 ? -25.516 2.98 -1.511 1 98.06 95 TYR A N 1
ATOM 727 C CA . TYR A 1 95 ? -24.312 2.383 -2.096 1 98.06 95 TYR A CA 1
ATOM 728 C C . TYR A 1 95 ? -24.672 1.173 -2.951 1 98.06 95 TYR A C 1
ATOM 730 O O . TYR A 1 95 ? -25.609 0.435 -2.633 1 98.06 95 TYR A O 1
ATOM 738 N N . THR A 1 96 ? -24 0.97 -4.059 1 97.31 96 THR A N 1
ATOM 739 C CA . THR A 1 96 ? -24.078 -0.228 -4.887 1 97.31 96 THR A CA 1
ATOM 740 C C . THR A 1 96 ? -22.688 -0.813 -5.121 1 97.31 96 THR A C 1
ATOM 742 O O . THR A 1 96 ? -21.688 -0.109 -5 1 97.31 96 THR A O 1
ATOM 745 N N . ASN A 1 97 ? -22.672 -2.096 -5.422 1 96.5 97 ASN A N 1
ATOM 746 C CA . ASN A 1 97 ? -21.406 -2.748 -5.777 1 96.5 97 ASN A CA 1
ATOM 747 C C . ASN A 1 97 ? -20.938 -2.322 -7.16 1 96.5 97 ASN A C 1
ATOM 749 O O . ASN A 1 97 ? -21.734 -1.959 -8.016 1 96.5 97 ASN A O 1
ATOM 753 N N . THR A 1 98 ? -19.688 -2.266 -7.352 1 96.94 98 THR A N 1
ATOM 754 C CA . THR A 1 98 ? -19.016 -2.207 -8.648 1 96.94 98 THR A CA 1
ATOM 755 C C . THR A 1 98 ? -18.438 -3.566 -9.016 1 96.94 98 THR A C 1
ATOM 757 O O . THR A 1 98 ? -18.406 -4.48 -8.188 1 96.94 98 THR A O 1
ATOM 760 N N . PRO A 1 99 ? -18 -3.73 -10.266 1 96.06 99 PRO A N 1
ATOM 761 C CA . PRO A 1 99 ? -17.281 -4.965 -10.586 1 96.06 99 PRO A CA 1
ATOM 762 C C . PRO A 1 99 ? -16.062 -5.191 -9.68 1 96.06 99 PRO A C 1
ATOM 764 O O . PRO A 1 99 ? -15.758 -6.336 -9.336 1 96.06 99 PRO A O 1
ATOM 767 N N . LEU A 1 100 ? -15.438 -4.152 -9.195 1 97.19 100 LEU A N 1
ATOM 768 C CA . LEU A 1 100 ? -14.25 -4.262 -8.359 1 97.19 100 LEU A CA 1
ATOM 769 C C . LEU A 1 100 ? -14.609 -4.766 -6.965 1 97.19 100 LEU A C 1
ATOM 771 O O . LEU A 1 100 ? -13.961 -5.68 -6.445 1 97.19 100 LEU A O 1
ATOM 775 N N . SER A 1 101 ? -15.641 -4.195 -6.344 1 97.44 101 SER A N 1
ATOM 776 C CA . SER A 1 101 ? -16.031 -4.656 -5.016 1 97.44 101 SER A CA 1
ATOM 777 C C . SER A 1 101 ? -16.562 -6.082 -5.062 1 97.44 101 SER A C 1
ATOM 779 O O . SER A 1 101 ? -16.422 -6.836 -4.094 1 97.44 101 SER A O 1
ATOM 781 N N . ARG A 1 102 ? -17.125 -6.496 -6.172 1 96.06 102 ARG A N 1
ATOM 782 C CA . ARG A 1 102 ? -17.609 -7.863 -6.301 1 96.06 102 ARG A CA 1
ATOM 783 C C . ARG A 1 102 ? -16.453 -8.859 -6.289 1 96.06 102 ARG A C 1
ATOM 785 O O . ARG A 1 102 ? -16.641 -10.023 -5.91 1 96.06 102 ARG A O 1
ATOM 792 N N . ARG A 1 103 ? -15.25 -8.422 -6.637 1 96.12 103 ARG A N 1
ATOM 793 C CA . ARG A 1 103 ? -14.062 -9.273 -6.586 1 96.12 103 ARG A CA 1
ATOM 794 C C . ARG A 1 103 ? -13.547 -9.414 -5.156 1 96.12 103 ARG A C 1
ATOM 796 O O . ARG A 1 103 ? -12.609 -10.172 -4.895 1 96.12 103 ARG A O 1
ATOM 803 N N . MET A 1 104 ? -14.195 -8.734 -4.234 1 97 104 MET A N 1
ATOM 804 C CA . MET A 1 104 ? -13.75 -8.742 -2.844 1 97 104 MET A CA 1
ATOM 805 C C . MET A 1 104 ? -14.766 -9.461 -1.957 1 97 104 MET A C 1
ATOM 807 O O . MET A 1 104 ? -14.688 -9.383 -0.729 1 97 104 MET A O 1
ATOM 811 N N . MET A 1 105 ? -15.664 -10.164 -2.549 1 95.88 105 MET A N 1
ATOM 812 C CA . MET A 1 105 ? -16.625 -10.961 -1.795 1 95.88 105 MET A CA 1
ATOM 813 C C . MET A 1 105 ? -16 -12.273 -1.331 1 95.88 105 MET A C 1
ATOM 815 O O . MET A 1 105 ? -15.32 -12.953 -2.104 1 95.88 105 MET A O 1
ATOM 819 N N . ILE A 1 106 ? -16.219 -12.609 -0.148 1 90.94 106 ILE A N 1
ATOM 820 C CA . ILE A 1 106 ? -15.695 -13.859 0.4 1 90.94 106 ILE A CA 1
ATOM 821 C C . ILE A 1 106 ? -16.484 -15.039 -0.151 1 90.94 106 ILE A C 1
ATOM 823 O O . ILE A 1 106 ? -15.953 -16.141 -0.302 1 90.94 106 ILE A O 1
ATOM 827 N N . THR A 1 107 ? -17.719 -14.734 -0.444 1 82 107 THR A N 1
ATOM 828 C CA . THR A 1 107 ? -18.562 -15.781 -1.013 1 82 107 THR A CA 1
ATOM 829 C C . THR A 1 107 ? -18.094 -16.156 -2.416 1 82 107 THR A C 1
ATOM 831 O O . THR A 1 107 ? -17.625 -15.297 -3.166 1 82 107 THR A O 1
ATOM 834 N N . LYS A 1 108 ? -18.047 -17.422 -2.672 1 71.75 108 LYS A N 1
ATOM 835 C CA . LYS A 1 108 ? -17.578 -17.969 -3.943 1 71.75 108 LYS A CA 1
ATOM 836 C C . LYS A 1 108 ? -18.656 -17.906 -5.008 1 71.75 108 LYS A C 1
ATOM 838 O O . LYS A 1 108 ? -19.016 -18.922 -5.598 1 71.75 108 LYS A O 1
ATOM 843 N N . ARG A 1 109 ? -19.047 -16.828 -5.312 1 70.19 109 ARG A N 1
ATOM 844 C CA . ARG A 1 109 ? -20.234 -16.672 -6.164 1 70.19 109 ARG A CA 1
ATOM 845 C C . ARG A 1 109 ? -19.891 -17.016 -7.613 1 70.19 109 ARG A C 1
ATOM 847 O O . ARG A 1 109 ? -20.547 -17.875 -8.219 1 70.19 109 ARG A O 1
ATOM 854 N N . ASP A 1 110 ? -18.938 -16.469 -8.156 1 79.12 110 ASP A N 1
ATOM 855 C CA . ASP A 1 110 ? -18.656 -16.594 -9.586 1 79.12 110 ASP A CA 1
ATOM 856 C C . ASP A 1 110 ? -17.203 -16.984 -9.812 1 79.12 110 ASP A C 1
ATOM 858 O O . ASP A 1 110 ? -16.703 -16.922 -10.945 1 79.12 110 ASP A O 1
ATOM 862 N N . GLY A 1 111 ? -16.578 -17.359 -8.734 1 88.31 111 GLY A N 1
ATOM 863 C CA . GLY A 1 111 ? -15.203 -17.828 -8.844 1 88.31 111 GLY A CA 1
ATOM 864 C C . GLY A 1 111 ? -14.219 -16.719 -9.172 1 88.31 111 GLY A C 1
ATOM 865 O O . GLY A 1 111 ? -13.055 -16.984 -9.484 1 88.31 111 GLY A O 1
ATOM 866 N N . LYS A 1 112 ? -14.625 -15.477 -9.086 1 91.31 112 LYS A N 1
ATOM 867 C CA . LYS A 1 112 ? -13.773 -14.375 -9.531 1 91.31 112 LYS A CA 1
ATOM 868 C C . LYS A 1 112 ? -13.211 -13.594 -8.352 1 91.31 112 LYS A C 1
ATOM 870 O O . LYS A 1 112 ? -12.398 -12.688 -8.523 1 91.31 112 LYS A O 1
ATOM 875 N N . SER A 1 113 ? -13.641 -13.992 -7.148 1 94.94 113 SER A N 1
ATOM 876 C CA . SER A 1 113 ? -13.227 -13.25 -5.965 1 94.94 113 SER A CA 1
ATOM 877 C C . SER A 1 113 ? -11.742 -13.43 -5.684 1 94.94 113 SER A C 1
ATOM 879 O O . SER A 1 113 ? -11.203 -14.531 -5.824 1 94.94 113 SER A O 1
ATOM 881 N N . GLU A 1 114 ? -11.102 -12.336 -5.262 1 96.31 114 GLU A N 1
ATOM 882 C CA . GLU A 1 114 ? -9.703 -12.367 -4.844 1 96.31 114 GLU A CA 1
ATOM 883 C C . GLU A 1 114 ? -9.562 -12.016 -3.363 1 96.31 114 GLU A C 1
ATOM 885 O O . GLU A 1 114 ? -8.453 -11.773 -2.881 1 96.31 114 GLU A O 1
ATOM 890 N N . ALA A 1 115 ? -10.672 -12.055 -2.594 1 97.25 115 ALA A N 1
ATOM 891 C CA . ALA A 1 115 ? -10.703 -11.68 -1.182 1 97.25 115 ALA A CA 1
ATOM 892 C C . ALA A 1 115 ? -9.75 -12.555 -0.365 1 97.25 115 ALA A C 1
ATOM 894 O O . ALA A 1 115 ? -8.961 -12.039 0.432 1 97.25 115 ALA A O 1
ATOM 895 N N . PRO A 1 116 ? -9.727 -13.898 -0.61 1 96.94 116 PRO A N 1
ATOM 896 C CA . PRO A 1 116 ? -8.82 -14.719 0.2 1 96.94 116 PRO A CA 1
ATOM 897 C C . PRO A 1 116 ? -7.348 -14.352 -0.009 1 96.94 116 PRO A C 1
ATOM 899 O O . PRO A 1 116 ? -6.559 -14.391 0.938 1 96.94 116 PRO A O 1
ATOM 902 N N . LEU A 1 117 ? -7.035 -14.039 -1.266 1 97.56 117 LEU A N 1
ATOM 903 C CA . LEU A 1 117 ? -5.656 -13.672 -1.549 1 97.56 117 LEU A CA 1
ATOM 904 C C . LEU A 1 117 ? -5.301 -12.344 -0.889 1 97.56 117 LEU A C 1
ATOM 906 O O . LEU A 1 117 ? -4.207 -12.188 -0.343 1 97.56 117 LEU A O 1
ATOM 910 N N . LEU A 1 118 ? -6.18 -11.391 -0.943 1 97.94 118 LEU A N 1
ATOM 911 C CA . LEU A 1 118 ? -5.988 -10.109 -0.27 1 97.94 118 LEU A CA 1
ATOM 912 C C . LEU A 1 118 ? -5.848 -10.297 1.236 1 97.94 118 LEU A C 1
ATOM 914 O O . LEU A 1 118 ? -4.969 -9.703 1.864 1 97.94 118 LEU A O 1
ATOM 918 N N . LEU A 1 119 ? -6.648 -11.18 1.827 1 97.25 119 LEU A N 1
ATOM 919 C CA . LEU A 1 119 ? -6.598 -11.453 3.26 1 97.25 119 LEU A CA 1
ATOM 920 C C . LEU A 1 119 ? -5.285 -12.125 3.643 1 97.25 119 LEU A C 1
ATOM 922 O O . LEU A 1 119 ? -4.715 -11.828 4.695 1 97.25 119 LEU A O 1
ATOM 926 N N . LEU A 1 120 ? -4.805 -13.008 2.799 1 97.81 120 LEU A N 1
ATOM 927 C CA . LEU A 1 120 ? -3.512 -13.633 3.053 1 97.81 120 LEU A CA 1
ATOM 928 C C . LEU A 1 120 ? -2.402 -12.586 3.09 1 97.81 120 LEU A C 1
ATOM 930 O O . LEU A 1 120 ? -1.648 -12.508 4.062 1 97.81 120 LEU A O 1
ATOM 934 N N . GLU A 1 121 ? -2.352 -11.734 2.027 1 97.69 121 GLU A N 1
ATOM 935 C CA . GLU A 1 121 ? -1.239 -10.805 1.85 1 97.69 121 GLU A CA 1
ATOM 936 C C . GLU A 1 121 ? -1.278 -9.695 2.893 1 97.69 121 GLU A C 1
ATOM 938 O O . GLU A 1 121 ? -0.276 -9.016 3.119 1 97.69 121 GLU A O 1
ATOM 943 N N . THR A 1 122 ? -2.438 -9.477 3.562 1 96.6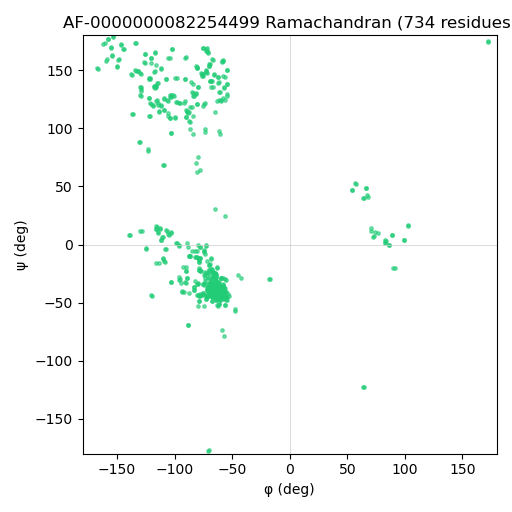2 122 THR A N 1
ATOM 944 C CA . THR A 1 122 ? -2.557 -8.445 4.586 1 96.62 122 THR A CA 1
ATOM 945 C C . THR A 1 122 ? -2.566 -9.062 5.98 1 96.62 122 THR A C 1
ATOM 947 O O . THR A 1 122 ? -2.896 -8.391 6.957 1 96.62 122 THR A O 1
ATOM 950 N N . SER A 1 123 ? -2.295 -10.367 6.098 1 96.38 123 SER A N 1
ATOM 951 C CA . SER A 1 123 ? -2.174 -10.984 7.414 1 96.38 123 SER A CA 1
ATOM 952 C C . SER A 1 123 ? -0.912 -10.516 8.133 1 96.38 123 SER A C 1
ATOM 954 O O . SER A 1 123 ? 0.053 -10.094 7.488 1 96.38 123 SER A O 1
ATOM 956 N N . PRO A 1 124 ? -0.951 -10.586 9.477 1 94.62 124 PRO A N 1
ATOM 957 C CA . PRO A 1 124 ? 0.238 -10.172 10.227 1 94.62 124 PRO A CA 1
ATOM 958 C C . PRO A 1 124 ? 1.482 -10.977 9.844 1 94.62 124 PRO A C 1
ATOM 960 O O . PRO A 1 124 ? 2.576 -10.414 9.75 1 94.62 124 PRO A O 1
ATOM 963 N N . GLU A 1 125 ? 1.337 -12.266 9.57 1 96.25 125 GLU A N 1
ATOM 964 C CA . GLU A 1 125 ? 2.449 -13.164 9.258 1 96.25 125 GLU A CA 1
ATOM 965 C C . GLU A 1 125 ? 3.094 -12.797 7.926 1 96.25 125 GLU A C 1
ATOM 967 O O . GLU A 1 125 ? 4.301 -12.961 7.746 1 96.25 125 GLU A O 1
ATOM 972 N N . MET A 1 126 ? 2.268 -12.312 7.02 1 97.06 126 MET A N 1
ATOM 973 C CA . MET A 1 126 ? 2.785 -12.008 5.688 1 97.06 126 MET A CA 1
ATOM 974 C C . MET A 1 126 ? 3.289 -10.57 5.613 1 97.06 126 MET A C 1
ATOM 976 O O . MET A 1 126 ? 4.172 -10.258 4.812 1 97.06 126 MET A O 1
ATOM 980 N N . LEU A 1 127 ? 2.816 -9.672 6.484 1 96.44 127 LEU A N 1
ATOM 981 C CA . LEU A 1 127 ? 3.199 -8.266 6.445 1 96.44 127 LEU A CA 1
ATOM 982 C C . LEU A 1 127 ? 4.527 -8.039 7.16 1 96.44 127 LEU A C 1
ATOM 984 O O . LEU A 1 127 ? 5.359 -7.25 6.707 1 96.44 127 LEU A O 1
ATOM 988 N N . ALA A 1 128 ? 4.797 -8.719 8.203 1 95.81 128 ALA A N 1
ATOM 989 C CA . ALA A 1 128 ? 5.957 -8.492 9.062 1 95.81 128 ALA A CA 1
ATOM 990 C C . ALA A 1 128 ? 7.258 -8.664 8.281 1 95.81 128 ALA A C 1
ATOM 992 O O . ALA A 1 128 ? 8.18 -7.855 8.414 1 95.81 128 ALA A O 1
ATOM 993 N N . PRO A 1 129 ? 7.355 -9.664 7.387 1 96.62 129 PRO A N 1
ATOM 994 C CA . PRO A 1 129 ? 8.609 -9.875 6.664 1 96.62 129 PRO A CA 1
ATOM 995 C C . PRO A 1 129 ? 8.977 -8.703 5.754 1 96.62 129 PRO A C 1
ATOM 997 O O . PRO A 1 129 ? 10.156 -8.461 5.5 1 96.62 129 PRO A O 1
ATOM 1000 N N . TRP A 1 130 ? 7.996 -7.961 5.266 1 97 130 TRP A N 1
ATOM 1001 C CA . TRP A 1 130 ? 8.266 -6.828 4.387 1 97 130 TRP A CA 1
ATOM 1002 C C . TRP A 1 130 ? 9.148 -5.793 5.078 1 97 130 TRP A C 1
ATOM 1004 O O . TRP A 1 130 ? 9.93 -5.105 4.426 1 97 130 TRP A O 1
ATOM 1014 N N . LEU A 1 131 ? 9.07 -5.691 6.371 1 93.25 131 LEU A N 1
ATOM 1015 C CA . LEU A 1 131 ? 9.812 -4.703 7.145 1 93.25 131 LEU A CA 1
ATOM 1016 C C . LEU A 1 131 ? 11.289 -5.086 7.242 1 93.25 131 LEU A C 1
ATOM 1018 O O . LEU A 1 131 ? 12.117 -4.277 7.656 1 93.25 131 LEU A O 1
ATOM 1022 N N . LYS A 1 132 ? 11.617 -6.281 6.711 1 92.5 132 LYS A N 1
ATOM 1023 C CA . LYS A 1 132 ? 13 -6.758 6.746 1 92.5 132 LYS A CA 1
ATOM 1024 C C . LYS A 1 132 ? 13.609 -6.773 5.344 1 92.5 132 LYS A C 1
ATOM 1026 O O . LYS A 1 132 ? 14.742 -7.211 5.164 1 92.5 132 LYS A O 1
ATOM 1031 N N . LEU A 1 133 ? 12.938 -6.273 4.359 1 93 133 LEU A N 1
ATOM 1032 C CA . LEU A 1 133 ? 13.383 -6.352 2.969 1 93 133 LEU A CA 1
ATOM 1033 C C . LEU A 1 133 ? 14.75 -5.699 2.799 1 93 133 LEU A C 1
ATOM 1035 O O . LEU A 1 133 ? 15.664 -6.301 2.223 1 93 133 LEU A O 1
ATOM 1039 N N . SER A 1 134 ? 14.984 -4.531 3.377 1 90.94 134 SER A N 1
ATOM 1040 C CA . SER A 1 134 ? 16.234 -3.789 3.209 1 90.94 134 SER A CA 1
ATOM 1041 C C . SER A 1 134 ? 17.406 -4.547 3.812 1 90.94 134 SER A C 1
ATOM 1043 O O . SER A 1 134 ? 18.516 -4.539 3.258 1 90.94 134 SER A O 1
ATOM 1045 N N . SER A 1 135 ? 17.156 -5.18 4.879 1 83.88 135 SER A N 1
ATOM 1046 C CA . SER A 1 135 ? 18.234 -5.883 5.57 1 83.88 135 SER A CA 1
ATOM 1047 C C . SER A 1 135 ? 18.719 -7.074 4.754 1 83.88 135 SER A C 1
ATOM 1049 O O . SER A 1 135 ? 19.922 -7.387 4.766 1 83.88 135 SER A O 1
ATOM 1051 N N . VAL A 1 136 ? 17.859 -7.645 4.016 1 80.06 136 VAL A N 1
ATOM 1052 C CA . VAL A 1 136 ? 18.234 -8.828 3.242 1 80.06 136 VAL A CA 1
ATOM 1053 C C . VAL A 1 136 ? 18.984 -8.406 1.984 1 80.06 136 VAL A C 1
ATOM 1055 O O . VAL A 1 136 ? 19.922 -9.078 1.562 1 80.06 136 VAL A O 1
ATOM 1058 N N . VAL A 1 137 ? 18.578 -7.309 1.534 1 83.88 137 VAL A N 1
ATOM 1059 C CA . VAL A 1 137 ? 19.234 -6.812 0.327 1 83.88 137 VAL A CA 1
ATOM 1060 C C . VAL A 1 137 ? 20.625 -6.273 0.673 1 83.88 137 VAL A C 1
ATOM 1062 O O . VAL A 1 137 ? 21.562 -6.438 -0.1 1 83.88 137 VAL A O 1
ATOM 1065 N N . SER A 1 138 ? 20.594 -5.684 1.938 1 83.56 138 SER A N 1
ATOM 1066 C CA . SER A 1 138 ? 21.859 -5.168 2.414 1 83.56 138 SER A CA 1
ATOM 1067 C C . SER A 1 138 ? 22.797 -6.297 2.82 1 83.56 138 SER A C 1
ATOM 1069 O O . SER A 1 138 ? 22.391 -7.254 3.475 1 83.56 138 SER A O 1
ATOM 1071 N N . SER A 1 139 ? 23.734 -6.75 2.086 1 65.81 139 SER A N 1
ATOM 1072 C CA . SER A 1 139 ? 24.672 -7.812 2.414 1 65.81 139 SER A CA 1
ATOM 1073 C C . SER A 1 139 ? 26.094 -7.262 2.615 1 65.81 139 SER A C 1
ATOM 1075 O O . SER A 1 139 ? 26.891 -7.25 1.684 1 65.81 139 SER A O 1
ATOM 1077 N N . PRO A 1 140 ? 26.094 -6.438 3.867 1 53.03 140 PRO A N 1
ATOM 1078 C CA . PRO A 1 140 ? 27.438 -5.887 3.957 1 53.03 140 PRO A CA 1
ATOM 1079 C C . PRO A 1 140 ? 28.531 -6.938 3.727 1 53.03 140 PRO A C 1
ATOM 1081 O O . PRO A 1 140 ? 29.609 -6.609 3.254 1 53.03 140 PRO A O 1
ATOM 1084 N N . VAL A 1 141 ? 28.516 -8.148 4.641 1 49.44 141 VAL A N 1
ATOM 1085 C CA . VAL A 1 141 ? 29.641 -9.07 4.629 1 49.44 141 VAL A CA 1
ATOM 1086 C C . VAL A 1 141 ? 29.438 -10.125 3.537 1 49.44 141 VAL A C 1
ATOM 1088 O O . VAL A 1 141 ? 28.406 -10.789 3.496 1 49.44 141 VAL A O 1
ATOM 1091 N N . LEU A 1 142 ? 30.094 -9.922 2.377 1 47.88 142 LEU A N 1
ATOM 1092 C CA . LEU A 1 142 ? 30.203 -10.828 1.242 1 47.88 142 LEU A CA 1
ATOM 1093 C C . LEU A 1 142 ? 29.844 -12.258 1.649 1 47.88 142 LEU A C 1
ATOM 1095 O O . LEU A 1 142 ? 29.391 -13.047 0.818 1 47.88 142 LEU A O 1
ATOM 1099 N N . ASN A 1 143 ? 30.109 -12.648 3.023 1 44.62 143 ASN A N 1
ATOM 1100 C CA . ASN A 1 143 ? 30.203 -14.07 3.328 1 44.62 143 ASN A CA 1
ATOM 1101 C C . ASN A 1 143 ? 29.094 -14.516 4.281 1 44.62 143 ASN A C 1
ATOM 1103 O O . ASN A 1 143 ? 29.094 -15.648 4.754 1 44.62 143 ASN A O 1
ATOM 1107 N N . VAL A 1 144 ? 28.422 -13.594 4.941 1 52.31 144 VAL A N 1
ATOM 1108 C CA . VAL A 1 144 ? 27.484 -14.172 5.891 1 52.31 144 VAL A CA 1
ATOM 1109 C C . VAL A 1 144 ? 26.062 -14.0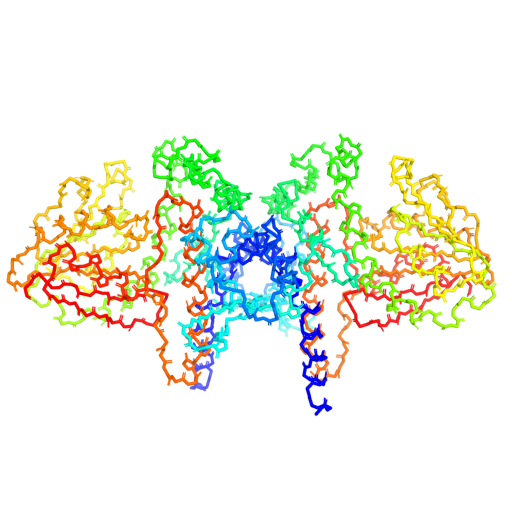62 5.332 1 52.31 144 VAL A C 1
ATOM 1111 O O . VAL A 1 144 ? 25.609 -12.977 4.969 1 52.31 144 VAL A O 1
ATOM 1114 N N . SER A 1 145 ? 25.438 -15.211 4.918 1 60.56 145 SER A N 1
ATOM 1115 C CA . SER A 1 145 ? 24.125 -15.344 4.293 1 60.56 145 SER A CA 1
ATOM 1116 C C . SER A 1 145 ? 23.031 -14.836 5.215 1 60.56 145 SER A C 1
ATOM 1118 O O . SER A 1 145 ? 22.906 -15.281 6.359 1 60.56 145 SER A O 1
ATOM 1120 N N . THR A 1 146 ? 22.5 -13.633 5.145 1 75.75 146 THR A N 1
ATOM 1121 C CA . THR A 1 146 ? 21.312 -13.172 5.852 1 75.75 146 THR A CA 1
ATOM 1122 C C . THR A 1 146 ? 20.078 -13.969 5.41 1 75.75 146 THR A C 1
ATOM 1124 O O . THR A 1 146 ? 19.875 -14.188 4.219 1 75.75 146 THR A O 1
ATOM 1127 N N . PRO A 1 147 ? 19.484 -14.547 6.496 1 86.31 147 PRO A N 1
ATOM 1128 C CA . PRO A 1 147 ? 18.266 -15.281 6.133 1 86.31 147 PRO A CA 1
ATOM 1129 C C . PRO A 1 147 ? 17.266 -14.43 5.363 1 86.31 147 PRO A C 1
ATOM 1131 O O . PRO A 1 147 ? 17.219 -13.211 5.551 1 86.31 147 PRO A O 1
ATOM 1134 N N . PRO A 1 148 ? 16.516 -15.047 4.523 1 90.25 148 PRO A N 1
ATOM 1135 C CA . PRO A 1 148 ? 15.445 -14.305 3.855 1 90.25 148 PRO A CA 1
ATOM 1136 C C . PRO A 1 148 ? 14.469 -13.672 4.84 1 90.25 148 PRO A C 1
ATOM 1138 O O . PRO A 1 148 ? 14.375 -14.102 5.988 1 90.25 148 PRO A O 1
ATOM 1141 N N . PRO A 1 149 ? 13.75 -12.656 4.43 1 94.25 149 PRO A N 1
ATOM 1142 C CA . PRO A 1 149 ? 12.945 -11.859 5.359 1 94.25 149 PRO A CA 1
ATOM 1143 C C . PRO A 1 149 ? 11.945 -12.703 6.141 1 94.25 149 PRO A C 1
ATOM 1145 O O . PRO A 1 149 ? 11.828 -12.555 7.363 1 94.25 149 PRO A O 1
ATOM 1148 N N . PHE A 1 150 ? 11.242 -13.57 5.492 1 96.81 150 PHE A N 1
ATOM 1149 C CA . PHE A 1 150 ? 10.25 -14.391 6.184 1 96.81 150 PHE A CA 1
ATOM 1150 C C . PHE A 1 150 ? 10.906 -15.266 7.238 1 96.81 150 PHE A C 1
ATOM 1152 O O . PHE A 1 150 ? 10.43 -15.352 8.367 1 96.81 150 PHE A O 1
ATOM 1159 N N . ASP A 1 151 ? 12.047 -15.867 6.863 1 94.81 151 ASP A N 1
ATOM 1160 C CA . ASP A 1 151 ? 12.797 -16.719 7.789 1 94.81 151 ASP A CA 1
ATOM 1161 C C . ASP A 1 151 ? 13.305 -15.906 8.984 1 94.81 151 ASP A C 1
ATOM 1163 O O . ASP A 1 151 ? 13.289 -16.391 10.117 1 94.81 151 ASP A O 1
ATOM 1167 N N . ALA A 1 152 ? 13.742 -14.758 8.688 1 92.5 152 ALA A N 1
ATOM 1168 C CA . ALA A 1 152 ? 14.281 -13.898 9.734 1 92.5 152 ALA A CA 1
ATOM 1169 C C . ALA A 1 152 ? 13.203 -13.539 10.758 1 92.5 152 ALA A C 1
ATOM 1171 O O . ALA A 1 152 ? 13.484 -13.461 11.961 1 92.5 152 ALA A O 1
ATOM 1172 N N . VAL A 1 153 ? 12.008 -13.375 10.312 1 94.44 153 VAL A N 1
ATOM 1173 C CA . VAL A 1 153 ? 10.922 -12.922 11.18 1 94.44 153 VAL A CA 1
ATOM 1174 C C . VAL A 1 153 ? 10.344 -14.117 11.945 1 94.44 153 VAL A C 1
ATOM 1176 O O . VAL A 1 153 ? 10.039 -14.016 13.133 1 94.44 153 VAL A O 1
ATOM 1179 N N . HIS A 1 154 ? 10.234 -15.234 11.289 1 96.69 154 HIS A N 1
ATOM 1180 C CA . HIS A 1 154 ? 9.438 -16.312 11.859 1 96.69 154 HIS A CA 1
ATOM 1181 C C . HIS A 1 154 ? 10.328 -17.469 12.312 1 96.69 154 HIS A C 1
ATOM 1183 O O . HIS A 1 154 ? 9.852 -18.406 12.953 1 96.69 154 HIS A O 1
ATOM 1189 N N . GLY A 1 155 ? 11.578 -17.469 11.938 1 95.19 155 GLY A N 1
ATOM 1190 C CA . GLY A 1 155 ? 12.531 -18.469 12.375 1 95.19 155 GLY A CA 1
ATOM 1191 C C . GLY A 1 155 ? 12.531 -19.719 11.516 1 95.19 155 GLY A C 1
ATOM 1192 O O . GLY A 1 155 ? 13.25 -20.672 11.797 1 95.19 155 GLY A O 1
ATOM 1193 N N . LYS A 1 156 ? 11.719 -19.781 10.531 1 95.69 156 LYS A N 1
ATOM 1194 C CA . LYS A 1 156 ? 11.648 -20.875 9.57 1 95.69 156 LYS A CA 1
ATOM 1195 C C . LYS A 1 156 ? 11.07 -20.406 8.242 1 95.69 156 LYS A C 1
ATOM 1197 O O . LYS A 1 156 ? 10.555 -19.281 8.141 1 95.69 156 LYS A O 1
ATOM 1202 N N . ASP A 1 157 ? 11.164 -21.234 7.238 1 96 157 ASP A N 1
ATOM 1203 C CA . ASP A 1 157 ? 10.648 -20.875 5.922 1 96 157 ASP A CA 1
ATOM 1204 C C . ASP A 1 157 ? 9.125 -20.953 5.891 1 96 157 ASP A C 1
ATOM 1206 O O . ASP A 1 157 ? 8.508 -21.531 6.785 1 96 157 ASP A O 1
ATOM 1210 N N . LEU A 1 158 ? 8.523 -20.438 4.836 1 96.56 158 LEU A N 1
ATOM 1211 C CA . LEU A 1 158 ? 7.082 -20.234 4.691 1 96.56 158 LEU A CA 1
ATOM 1212 C C . LEU A 1 158 ? 6.336 -21.562 4.812 1 96.56 158 LEU A C 1
ATOM 1214 O O . LEU A 1 158 ? 5.312 -21.641 5.496 1 96.56 158 LEU A O 1
ATOM 1218 N N . TRP A 1 159 ? 6.805 -22.562 4.18 1 94.75 159 TRP A N 1
ATOM 1219 C CA . TRP A 1 159 ? 6.078 -23.828 4.098 1 94.75 159 TRP A CA 1
ATOM 1220 C C . TRP A 1 159 ? 6.156 -24.594 5.418 1 94.75 159 TRP A C 1
ATOM 1222 O O . TRP A 1 159 ? 5.164 -25.172 5.871 1 94.75 159 TRP A O 1
ATOM 1232 N N . SER A 1 160 ? 7.32 -24.609 6.043 1 95.38 160 SER A N 1
ATOM 1233 C CA . SER A 1 160 ? 7.457 -25.172 7.379 1 95.38 160 SER A CA 1
ATOM 1234 C C . SER A 1 160 ? 6.586 -24.438 8.383 1 95.38 160 SER A C 1
ATOM 1236 O O . SER A 1 160 ? 5.977 -25.047 9.266 1 95.38 160 SER A O 1
ATOM 1238 N N . PHE A 1 161 ? 6.594 -23.125 8.258 1 97.06 161 PHE A N 1
ATOM 1239 C CA . PHE A 1 161 ? 5.742 -22.312 9.117 1 97.06 161 PHE A CA 1
ATOM 1240 C C . PHE A 1 161 ? 4.277 -22.703 8.953 1 97.06 161 PHE A C 1
ATOM 1242 O O . PHE A 1 161 ? 3.557 -22.859 9.938 1 97.06 161 PHE A O 1
ATOM 1249 N N . ALA A 1 162 ? 3.822 -22.844 7.688 1 94.69 162 ALA A N 1
ATOM 1250 C CA . ALA A 1 162 ? 2.439 -23.219 7.395 1 94.69 162 ALA A CA 1
ATOM 1251 C C . ALA A 1 162 ? 2.105 -24.594 7.977 1 94.69 162 ALA A C 1
ATOM 1253 O O . ALA A 1 162 ? 1.009 -24.797 8.5 1 94.69 162 ALA A O 1
ATOM 1254 N N . GLN A 1 163 ? 3.01 -25.484 7.891 1 94.44 163 GLN A N 1
ATOM 1255 C CA . GLN A 1 163 ? 2.812 -26.828 8.438 1 94.44 163 GLN A CA 1
ATOM 1256 C C . GLN A 1 163 ? 2.564 -26.766 9.938 1 94.44 163 GLN A C 1
ATOM 1258 O O . GLN A 1 163 ? 1.718 -27.5 10.461 1 94.44 163 GLN A O 1
ATOM 1263 N N . ASP A 1 164 ? 3.234 -25.875 10.617 1 96.44 164 ASP A N 1
ATOM 1264 C CA . ASP A 1 164 ? 3.152 -25.766 12.07 1 96.44 164 ASP A CA 1
ATOM 1265 C C . ASP A 1 164 ? 1.986 -24.875 12.492 1 96.44 164 ASP A C 1
ATOM 1267 O O . ASP A 1 164 ? 1.639 -24.828 13.68 1 96.44 164 ASP A O 1
ATOM 1271 N N . ASN A 1 165 ? 1.393 -24.203 11.562 1 96.25 165 ASN A N 1
ATOM 1272 C CA . ASN A 1 165 ? 0.306 -23.281 11.836 1 96.25 165 ASN A CA 1
ATOM 1273 C C . ASN A 1 165 ? -0.889 -23.516 10.922 1 96.25 165 ASN A C 1
ATOM 1275 O O . ASN A 1 165 ? -1.051 -22.844 9.906 1 96.25 165 ASN A O 1
ATOM 1279 N N . PRO A 1 166 ? -1.775 -24.375 11.312 1 93.81 166 PRO A N 1
ATOM 1280 C CA . PRO A 1 166 ? -2.879 -24.797 10.453 1 93.81 166 PRO A CA 1
ATOM 1281 C C . PRO A 1 166 ? -3.756 -23.641 9.992 1 93.81 166 PRO A C 1
ATOM 1283 O O . PRO A 1 166 ? -4.27 -23.641 8.875 1 93.81 166 PRO A O 1
ATOM 1286 N N . CYS A 1 167 ? -3.936 -22.656 10.891 1 94.19 167 CYS A N 1
ATOM 1287 C CA . CYS A 1 167 ? -4.746 -21.516 10.508 1 94.19 167 CYS A CA 1
ATOM 1288 C C . CYS A 1 167 ? -4.113 -20.766 9.344 1 94.19 167 CYS A C 1
ATOM 1290 O O . CYS A 1 167 ? -4.809 -20.359 8.406 1 94.19 167 CYS A O 1
ATOM 1292 N N . HIS A 1 168 ? -2.857 -20.594 9.43 1 95.12 168 HIS A N 1
ATOM 1293 C CA . HIS A 1 168 ? -2.164 -19.922 8.336 1 95.12 168 HIS A CA 1
ATOM 1294 C C . HIS A 1 168 ? -2.148 -20.781 7.078 1 95.12 168 HIS A C 1
ATOM 1296 O O . HIS A 1 168 ? -2.271 -20.266 5.965 1 95.12 168 HIS A O 1
ATOM 1302 N N . SER A 1 169 ? -1.937 -22.062 7.219 1 94.56 169 SER A N 1
ATOM 1303 C CA . SER A 1 169 ? -1.987 -22.984 6.09 1 94.56 169 SER A CA 1
ATOM 1304 C C . SER A 1 169 ? -3.322 -22.891 5.359 1 94.56 169 SER A C 1
ATOM 1306 O O . SER A 1 169 ? -3.363 -22.922 4.129 1 94.56 169 SER A O 1
ATOM 1308 N N . GLU A 1 170 ? -4.371 -22.781 6.102 1 94.12 170 GLU A N 1
ATOM 1309 C CA . GLU A 1 170 ? -5.703 -22.641 5.516 1 94.12 170 GLU A CA 1
ATOM 1310 C C . GLU A 1 170 ? -5.824 -21.344 4.715 1 94.12 170 GLU A C 1
ATOM 1312 O O . GLU A 1 170 ? -6.438 -21.328 3.646 1 94.12 170 GLU A O 1
ATOM 1317 N N . LEU A 1 171 ? -5.27 -20.281 5.277 1 95.12 171 LEU A N 1
ATOM 1318 C CA . LEU A 1 171 ? -5.27 -19 4.574 1 95.12 171 LEU A CA 1
ATOM 1319 C C . LEU A 1 171 ? -4.543 -19.109 3.238 1 95.12 171 LEU A C 1
ATOM 1321 O O . LEU A 1 171 ? -5.031 -18.609 2.219 1 95.12 171 LEU A O 1
ATOM 1325 N N . ILE A 1 172 ? -3.408 -19.766 3.211 1 96.56 172 ILE A N 1
ATOM 1326 C CA . ILE A 1 172 ? -2.631 -19.953 1.989 1 96.56 172 ILE A CA 1
ATOM 1327 C C . ILE A 1 172 ? -3.428 -20.797 0.991 1 96.56 172 ILE A C 1
ATOM 1329 O O . ILE A 1 172 ? -3.555 -20.422 -0.177 1 96.56 172 ILE A O 1
ATOM 1333 N N . ASN A 1 173 ? -3.975 -21.875 1.458 1 94.5 173 ASN A N 1
ATOM 1334 C CA . ASN A 1 173 ? -4.734 -22.781 0.603 1 94.5 173 ASN A CA 1
ATOM 1335 C C . ASN A 1 173 ? -5.91 -22.062 -0.063 1 94.5 173 ASN A C 1
ATOM 1337 O O . ASN A 1 173 ? -6.125 -22.203 -1.268 1 94.5 173 ASN A O 1
ATOM 1341 N N . GLU A 1 174 ? -6.602 -21.312 0.712 1 94.38 174 GLU A N 1
ATOM 1342 C CA . GLU A 1 174 ? -7.766 -20.625 0.168 1 94.38 174 GLU A CA 1
ATOM 1343 C C . GLU A 1 174 ? -7.352 -19.531 -0.816 1 94.38 174 GLU A C 1
ATOM 1345 O O . GLU A 1 174 ? -8.055 -19.266 -1.796 1 94.38 174 GLU A O 1
ATOM 1350 N N . ALA A 1 175 ? -6.312 -18.875 -0.506 1 96.56 175 ALA A N 1
ATOM 1351 C CA . ALA A 1 175 ? -5.789 -17.859 -1.426 1 96.56 175 ALA A CA 1
ATOM 1352 C C . ALA A 1 175 ? -5.402 -18.484 -2.764 1 96.56 175 ALA A C 1
ATOM 1354 O O . ALA A 1 175 ? -5.742 -17.953 -3.824 1 96.56 175 ALA A O 1
ATOM 1355 N N . MET A 1 176 ? -4.727 -19.625 -2.744 1 96.06 176 MET A N 1
ATOM 1356 C CA . MET A 1 176 ? -4.324 -20.297 -3.973 1 96.06 176 MET A CA 1
ATOM 1357 C C . MET A 1 176 ? -5.539 -20.844 -4.719 1 96.06 176 MET A C 1
ATOM 1359 O O . MET A 1 176 ? -5.586 -20.797 -5.949 1 96.06 176 MET A O 1
ATOM 1363 N N . ALA A 1 177 ? -6.492 -21.297 -3.955 1 94.38 177 ALA A N 1
ATOM 1364 C CA . ALA A 1 177 ? -7.719 -21.812 -4.555 1 94.38 177 ALA A CA 1
ATOM 1365 C C . ALA A 1 177 ? -8.477 -20.719 -5.285 1 94.38 177 ALA A C 1
ATOM 1367 O O . ALA A 1 177 ? -9.008 -20.938 -6.375 1 94.38 177 ALA A O 1
ATOM 1368 N N . CYS A 1 178 ? -8.594 -19.578 -4.656 1 94.75 178 CYS A N 1
ATOM 1369 C CA . CYS A 1 178 ? -9.328 -18.5 -5.305 1 94.75 178 CYS A CA 1
ATOM 1370 C C . CYS A 1 178 ? -8.648 -18.078 -6.602 1 94.75 178 CYS A C 1
ATOM 1372 O O . CYS A 1 178 ? -9.32 -17.766 -7.586 1 94.75 178 CYS A O 1
ATOM 1374 N N . ASP A 1 179 ? -7.32 -18.078 -6.586 1 95.25 179 ASP A N 1
ATOM 1375 C CA . ASP A 1 179 ? -6.605 -17.766 -7.816 1 95.25 179 ASP A CA 1
ATOM 1376 C C . ASP A 1 179 ? -6.863 -18.828 -8.891 1 95.25 179 ASP A C 1
ATOM 1378 O O . ASP A 1 179 ? -7.012 -18.5 -10.07 1 95.25 179 ASP A O 1
ATOM 1382 N N . ALA A 1 180 ? -6.871 -20.047 -8.484 1 95.81 180 ALA A N 1
ATOM 1383 C CA . ALA A 1 180 ? -7.164 -21.125 -9.422 1 95.81 180 ALA A CA 1
ATOM 1384 C C . ALA A 1 180 ? -8.531 -20.938 -10.078 1 95.81 180 ALA A C 1
ATOM 1386 O O . ALA A 1 180 ? -8.664 -21.047 -11.297 1 95.81 180 ALA A O 1
ATOM 1387 N N . ARG A 1 181 ? -9.508 -20.625 -9.281 1 94.69 181 ARG A N 1
ATOM 1388 C CA . ARG A 1 181 ? -10.852 -20.422 -9.805 1 94.69 181 ARG A CA 1
ATOM 1389 C C . ARG A 1 181 ? -10.867 -19.312 -10.859 1 94.69 181 ARG A C 1
ATOM 1391 O O . ARG A 1 181 ? -11.602 -19.406 -11.844 1 94.69 181 ARG A O 1
ATOM 1398 N N . ARG A 1 182 ? -10.07 -18.453 -10.594 1 92.81 182 ARG A N 1
ATOM 1399 C CA . ARG A 1 182 ? -10.031 -17.297 -11.484 1 92.81 182 ARG A CA 1
ATOM 1400 C C . ARG A 1 182 ? -9.273 -17.609 -12.766 1 92.81 182 ARG A C 1
ATOM 1402 O O . ARG A 1 182 ? -9.742 -17.281 -13.867 1 92.81 182 ARG A O 1
ATOM 1409 N N . VAL A 1 183 ? -8.133 -18.266 -12.703 1 95.69 183 VAL A N 1
ATOM 1410 C CA . VAL A 1 183 ? -7.191 -18.312 -13.812 1 95.69 183 VAL A CA 1
ATOM 1411 C C . VAL A 1 183 ? -7.418 -19.594 -14.625 1 95.69 183 VAL A C 1
ATOM 1413 O O . VAL A 1 183 ? -7.199 -19.609 -15.844 1 95.69 183 VAL A O 1
ATOM 1416 N N . MET A 1 184 ? -7.891 -20.656 -14.07 1 96.62 184 MET A N 1
ATOM 1417 C CA . MET A 1 184 ? -7.871 -21.984 -14.695 1 96.62 184 MET A CA 1
ATOM 1418 C C . MET A 1 184 ? -8.828 -22.047 -15.883 1 96.62 184 MET A C 1
ATOM 1420 O O . MET A 1 184 ? -8.555 -22.734 -16.859 1 96.62 184 MET A O 1
ATOM 1424 N N . PRO A 1 185 ? -9.938 -21.312 -15.812 1 94.94 185 PRO A N 1
ATOM 1425 C CA . PRO A 1 185 ? -10.75 -21.297 -17.031 1 94.94 185 PRO A CA 1
ATOM 1426 C C . PRO A 1 185 ? -9.992 -20.781 -18.25 1 94.94 185 PRO A C 1
ATOM 1428 O O . PRO A 1 185 ? -10.148 -21.297 -19.344 1 94.94 185 PRO A O 1
ATOM 1431 N N . ARG A 1 186 ? -9.172 -19.812 -18 1 94.75 186 ARG A N 1
ATOM 1432 C CA . ARG A 1 186 ? -8.344 -19.281 -19.094 1 94.75 186 ARG A CA 1
ATOM 1433 C C . ARG A 1 186 ? -7.273 -20.281 -19.5 1 94.75 186 ARG A C 1
ATOM 1435 O O . ARG A 1 186 ? -7.004 -20.453 -20.688 1 94.75 186 ARG A O 1
ATOM 1442 N N . VAL A 1 187 ? -6.707 -20.922 -18.562 1 97.38 187 VAL A N 1
ATOM 1443 C CA . VAL A 1 187 ? -5.703 -21.938 -18.828 1 97.38 187 VAL A CA 1
ATOM 1444 C C . VAL A 1 187 ? -6.328 -23.078 -19.641 1 97.38 187 VAL A C 1
ATOM 1446 O O . VAL A 1 187 ? -5.75 -23.531 -20.641 1 97.38 187 VAL A O 1
ATOM 1449 N N . ALA A 1 188 ? -7.504 -23.516 -19.234 1 96.19 188 ALA A N 1
ATOM 1450 C CA . ALA A 1 188 ? -8.203 -24.578 -19.938 1 96.19 188 ALA A CA 1
ATOM 1451 C C . ALA A 1 188 ? -8.469 -24.203 -21.391 1 96.19 188 ALA A C 1
ATOM 1453 O O . ALA A 1 188 ? -8.305 -25.016 -22.297 1 96.19 188 ALA A O 1
ATOM 1454 N N . GLY A 1 189 ? -8.875 -22.953 -21.531 1 95.19 189 GLY A N 1
ATOM 1455 C CA . GLY A 1 189 ? -9.086 -22.469 -22.891 1 95.19 189 GLY A CA 1
ATOM 1456 C C . GLY A 1 189 ? -7.836 -22.516 -23.734 1 95.19 189 GLY A C 1
ATOM 1457 O O . GLY A 1 189 ? -7.902 -22.844 -24.922 1 95.19 189 GLY A O 1
ATOM 1458 N N . ALA A 1 190 ? -6.746 -22.266 -23.172 1 95.88 190 ALA A N 1
ATOM 1459 C CA . ALA A 1 190 ? -5.469 -22.234 -23.875 1 95.88 190 ALA A CA 1
ATOM 1460 C C . ALA A 1 190 ? -4.938 -23.656 -24.109 1 95.88 190 ALA A C 1
ATOM 1462 O O . ALA A 1 190 ? -4.031 -23.859 -24.922 1 95.88 190 ALA A O 1
ATOM 1463 N N . CYS A 1 191 ? -5.508 -24.641 -23.453 1 94 191 CYS A N 1
ATOM 1464 C CA . CYS A 1 191 ? -5.027 -26.016 -23.516 1 94 191 CYS A CA 1
ATOM 1465 C C . CYS A 1 191 ? -5.805 -26.828 -24.547 1 94 191 CYS A C 1
ATOM 1467 O O . CYS A 1 191 ? -5.551 -28.016 -24.734 1 94 191 CYS A O 1
ATOM 1469 N N . HIS A 1 192 ? -6.719 -26.172 -25.141 1 90 192 HIS A N 1
ATOM 1470 C CA . HIS A 1 192 ? -7.5 -26.906 -26.125 1 90 192 HIS A CA 1
ATOM 1471 C C . HIS A 1 192 ? -6.598 -27.562 -27.172 1 90 192 HIS A C 1
ATOM 1473 O O . HIS A 1 192 ? -5.711 -26.922 -27.719 1 90 192 HIS A O 1
ATOM 1479 N N . GLY A 1 193 ? -6.781 -28.797 -27.359 1 92.19 193 GLY A N 1
ATOM 1480 C CA . GLY A 1 193 ? -5.984 -29.594 -28.281 1 92.19 193 GLY A CA 1
ATOM 1481 C C . GLY A 1 193 ? -4.777 -30.234 -27.641 1 92.19 193 GLY A C 1
ATOM 1482 O O . GLY A 1 193 ? -4.266 -31.25 -28.125 1 92.19 193 GLY A O 1
ATOM 1483 N N . LEU A 1 194 ? -4.352 -29.688 -26.5 1 93.69 194 LEU A N 1
ATOM 1484 C CA . LEU A 1 194 ? -3.143 -30.156 -25.844 1 93.69 194 LEU A CA 1
ATOM 1485 C C . LEU A 1 194 ? -3.408 -31.469 -25.094 1 93.69 194 LEU A C 1
ATOM 1487 O O . LEU A 1 194 ? -2.482 -32.25 -24.859 1 93.69 194 LEU A O 1
ATOM 1491 N N . PHE A 1 195 ? -4.699 -31.734 -24.766 1 94.94 195 PHE A N 1
ATOM 1492 C CA . PHE A 1 195 ? -5.016 -32.906 -23.953 1 94.94 195 PHE A CA 1
ATOM 1493 C C . PHE A 1 195 ? -5.594 -34.031 -24.812 1 94.94 195 PHE A C 1
ATOM 1495 O O . PHE A 1 195 ? -6.133 -35 -24.281 1 94.94 195 PHE A O 1
ATOM 1502 N N . ASP A 1 196 ? -5.477 -33.781 -26.078 1 93.19 196 ASP A N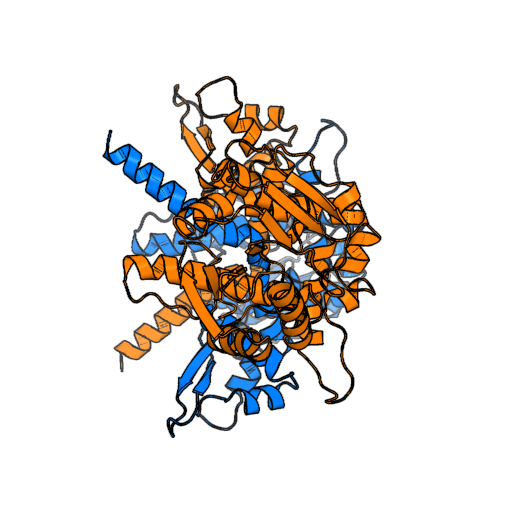 1
ATOM 1503 C CA . ASP A 1 196 ? -5.859 -34.906 -26.938 1 93.19 196 ASP A CA 1
ATOM 1504 C C . ASP A 1 196 ? -5 -36.125 -26.656 1 93.19 196 ASP A C 1
ATOM 1506 O O . ASP A 1 196 ? -3.77 -36.062 -26.656 1 93.19 196 ASP A O 1
ATOM 1510 N N . GLY A 1 197 ? -5.605 -37.25 -26.328 1 93.88 197 GLY A N 1
ATOM 1511 C CA . GLY A 1 197 ? -4.895 -38.5 -26.047 1 93.88 197 GLY A CA 1
ATOM 1512 C C . GLY A 1 197 ? -4.367 -38.594 -24.625 1 93.88 197 GLY A C 1
ATOM 1513 O O . GLY A 1 197 ? -3.695 -39.562 -24.266 1 93.88 197 GLY A O 1
ATOM 1514 N N . VAL A 1 198 ? -4.625 -37.594 -23.828 1 96.88 198 VAL A N 1
ATOM 1515 C CA . VAL A 1 198 ? -4.188 -37.594 -22.438 1 96.88 198 VAL A CA 1
ATOM 1516 C C . VAL A 1 198 ? -5.27 -38.188 -21.531 1 96.88 198 VAL A C 1
ATOM 1518 O O . VAL A 1 198 ? -6.41 -37.719 -21.531 1 96.88 198 VAL A O 1
ATOM 1521 N N . ALA A 1 199 ? -4.922 -39.219 -20.781 1 97.75 199 ALA A N 1
ATOM 1522 C CA . ALA A 1 199 ? -5.898 -39.875 -19.922 1 97.75 199 ALA A CA 1
ATOM 1523 C C . ALA A 1 199 ? -5.707 -39.469 -18.453 1 97.75 199 ALA A C 1
ATOM 1525 O O . ALA A 1 199 ? -6.672 -39.438 -17.688 1 97.75 199 ALA A O 1
ATOM 1526 N N . THR A 1 200 ? -4.512 -39.219 -18.078 1 98.44 200 THR A N 1
ATOM 1527 C CA . THR A 1 200 ? -4.207 -38.906 -16.688 1 98.44 200 THR A CA 1
ATOM 1528 C C . THR A 1 200 ? -3.371 -37.625 -16.594 1 98.44 200 THR A C 1
ATOM 1530 O O . THR A 1 200 ? -2.477 -37.406 -17.406 1 98.44 200 THR A O 1
ATOM 1533 N N . VAL A 1 201 ? -3.709 -36.75 -15.672 1 98.69 201 VAL A N 1
ATOM 1534 C CA . VAL A 1 201 ? -2.963 -35.531 -15.406 1 98.69 201 VAL A CA 1
ATOM 1535 C C . VAL A 1 201 ? -2.674 -35.438 -13.914 1 98.69 201 VAL A C 1
ATOM 1537 O O . VAL A 1 201 ? -3.551 -35.688 -13.086 1 98.69 201 VAL A O 1
ATOM 1540 N N . VAL A 1 202 ? -1.458 -35.125 -13.523 1 98.88 202 VAL A N 1
ATOM 1541 C CA . VAL A 1 202 ? -1.082 -34.875 -12.141 1 98.88 202 VAL A CA 1
ATOM 1542 C C . VAL A 1 202 ? -0.856 -33.375 -11.938 1 98.88 202 VAL A C 1
ATOM 1544 O O . VAL A 1 202 ? -0.11 -32.75 -12.688 1 98.88 202 VAL A O 1
ATOM 1547 N N . ASP A 1 203 ? -1.562 -32.812 -10.992 1 98.88 203 ASP A N 1
ATOM 1548 C CA . ASP A 1 203 ? -1.297 -31.453 -10.516 1 98.88 203 ASP A CA 1
ATOM 1549 C C . ASP A 1 203 ? -0.259 -31.469 -9.398 1 98.88 203 ASP A C 1
ATOM 1551 O O . ASP A 1 203 ? -0.56 -31.844 -8.266 1 98.88 203 ASP A O 1
ATOM 1555 N N . VAL A 1 204 ? 0.952 -31.031 -9.703 1 98.88 204 VAL A N 1
ATOM 1556 C CA . VAL A 1 204 ? 2.047 -31.031 -8.742 1 98.88 204 VAL A CA 1
ATOM 1557 C C . VAL A 1 204 ? 1.97 -29.781 -7.871 1 98.88 204 VAL A C 1
ATOM 1559 O O . VAL A 1 204 ? 1.957 -28.672 -8.383 1 98.88 204 VAL A O 1
ATOM 1562 N N . GLY A 1 205 ? 1.99 -30 -6.543 1 98.12 205 GLY A N 1
ATOM 1563 C CA . GLY A 1 205 ? 1.713 -28.875 -5.645 1 98.12 205 GLY A CA 1
ATOM 1564 C C . GLY A 1 205 ? 0.281 -28.391 -5.73 1 98.12 205 GLY A C 1
ATOM 1565 O O . GLY A 1 205 ? 0.035 -27.188 -5.758 1 98.12 205 GLY A O 1
ATOM 1566 N N . GLY A 1 206 ? -0.661 -29.281 -5.812 1 97.5 206 GLY A N 1
ATOM 1567 C CA . GLY A 1 206 ? -2.023 -28.984 -6.223 1 97.5 206 GLY A CA 1
ATOM 1568 C C . GLY A 1 206 ? -2.865 -28.391 -5.105 1 97.5 206 GLY A C 1
ATOM 1569 O O . GLY A 1 206 ? -3.973 -27.906 -5.344 1 97.5 206 GLY A O 1
ATOM 1570 N N . GLY A 1 207 ? -2.357 -28.422 -3.877 1 96.12 207 GLY A N 1
ATOM 1571 C CA . GLY A 1 207 ? -3.078 -27.828 -2.762 1 96.12 207 GLY A CA 1
ATOM 1572 C C . GLY A 1 207 ? -4.395 -28.516 -2.465 1 96.12 207 GLY A C 1
ATOM 1573 O O . GLY A 1 207 ? -4.438 -29.75 -2.316 1 96.12 207 GLY A O 1
ATOM 1574 N N . THR A 1 208 ? -5.512 -27.734 -2.504 1 93.69 208 THR A N 1
ATOM 1575 C CA . THR A 1 208 ? -6.805 -28.281 -2.107 1 93.69 208 THR A CA 1
ATOM 1576 C C . THR A 1 208 ? -7.5 -28.938 -3.299 1 93.69 208 THR A C 1
ATOM 1578 O O . THR A 1 208 ? -8.625 -29.422 -3.176 1 93.69 208 THR A O 1
ATOM 1581 N N . GLY A 1 209 ? -6.867 -28.875 -4.449 1 96.81 209 GLY A N 1
ATOM 1582 C CA . GLY A 1 209 ? -7.379 -29.625 -5.582 1 96.81 209 GLY A CA 1
ATOM 1583 C C . GLY A 1 209 ? -8.188 -28.781 -6.543 1 96.81 209 GLY A C 1
ATOM 1584 O O . GLY A 1 209 ? -8.672 -29.281 -7.559 1 96.81 209 GLY A O 1
ATOM 1585 N N . GLU A 1 210 ? -8.281 -27.453 -6.297 1 95.06 210 GLU A N 1
ATOM 1586 C CA . GLU A 1 210 ? -9.125 -26.562 -7.102 1 95.06 210 GLU A CA 1
ATOM 1587 C C . GLU A 1 210 ? -8.672 -26.562 -8.562 1 95.06 210 GLU A C 1
ATOM 1589 O O . GLU A 1 210 ? -9.5 -26.625 -9.469 1 95.06 210 GLU A O 1
ATOM 1594 N N . THR A 1 211 ? -7.406 -26.453 -8.789 1 97.5 211 THR A N 1
ATOM 1595 C CA . THR A 1 211 ? -6.859 -26.453 -10.141 1 97.5 211 THR A CA 1
ATOM 1596 C C . THR A 1 211 ? -7.281 -27.703 -10.898 1 97.5 211 THR A C 1
ATOM 1598 O O . THR A 1 211 ? -7.832 -27.609 -12 1 97.5 211 THR A O 1
ATOM 1601 N N . MET A 1 212 ? -7.074 -28.844 -10.328 1 97.81 212 MET A N 1
ATOM 1602 C CA . MET A 1 212 ? -7.402 -30.125 -10.969 1 97.81 212 MET A CA 1
ATOM 1603 C C . MET A 1 212 ? -8.914 -30.266 -11.133 1 97.81 212 MET A C 1
ATOM 1605 O O . MET A 1 212 ? -9.383 -30.781 -12.148 1 97.81 212 MET A O 1
ATOM 1609 N N . GLY A 1 213 ? -9.641 -29.859 -10.094 1 97.06 213 GLY A N 1
ATOM 1610 C CA . GLY A 1 213 ? -11.086 -29.922 -10.188 1 97.06 213 GLY A CA 1
ATOM 1611 C C . GLY A 1 213 ? -11.641 -29.188 -11.391 1 97.06 213 GLY A C 1
ATOM 1612 O O . GLY A 1 213 ? -12.5 -29.703 -12.109 1 97.06 213 GLY A O 1
ATOM 1613 N N . ILE A 1 214 ? -11.18 -28 -11.633 1 96.12 214 ILE A N 1
ATOM 1614 C CA . ILE A 1 214 ? -11.648 -27.188 -12.758 1 96.12 214 ILE A CA 1
ATOM 1615 C C . ILE A 1 214 ? -11.188 -27.828 -14.07 1 96.12 214 ILE A C 1
ATOM 1617 O O . ILE A 1 214 ? -11.945 -27.875 -15.047 1 96.12 214 ILE A O 1
ATOM 1621 N N . LEU A 1 215 ? -9.977 -28.359 -14.109 1 97.25 215 LEU A N 1
ATOM 1622 C CA . LEU A 1 215 ? -9.438 -28.969 -15.32 1 97.25 215 LEU A CA 1
ATOM 1623 C C . LEU A 1 215 ? -10.273 -30.172 -15.742 1 97.25 215 LEU A C 1
ATOM 1625 O O . LEU A 1 215 ? -10.609 -30.312 -16.922 1 97.25 215 LEU A O 1
ATOM 1629 N N . VAL A 1 216 ? -10.648 -31.062 -14.797 1 97 216 VAL A N 1
ATOM 1630 C CA . VAL A 1 216 ? -11.352 -32.312 -15.133 1 97 216 VAL A CA 1
ATOM 1631 C C . VAL A 1 216 ? -12.797 -31.984 -15.5 1 97 216 VAL A C 1
ATOM 1633 O O . VAL A 1 216 ? -13.445 -32.75 -16.203 1 97 216 VAL A O 1
ATOM 1636 N N . LYS A 1 217 ? -13.297 -30.891 -14.984 1 96.06 217 LYS A N 1
ATOM 1637 C CA . LYS A 1 217 ? -14.625 -30.453 -15.422 1 96.06 217 LYS A CA 1
ATOM 1638 C C . LYS A 1 217 ? -14.602 -30.016 -16.891 1 96.06 217 LYS A C 1
ATOM 1640 O O . LYS A 1 217 ? -15.555 -30.281 -17.625 1 96.06 217 LYS A O 1
ATOM 1645 N N . GLU A 1 218 ? -13.594 -29.375 -17.297 1 96.19 218 GLU A N 1
ATOM 1646 C CA . GLU A 1 218 ? -13.453 -28.906 -18.672 1 96.19 218 GLU A CA 1
ATOM 1647 C C . GLU A 1 218 ? -13.094 -30.062 -19.609 1 96.19 218 GLU A C 1
ATOM 1649 O O . GLU A 1 218 ? -13.438 -30.031 -20.797 1 96.19 218 GLU A O 1
ATOM 1654 N N . PHE A 1 219 ? -12.352 -30.984 -19.109 1 97.38 219 PHE A N 1
ATOM 1655 C CA . PHE A 1 219 ? -11.93 -32.156 -19.859 1 97.38 219 PHE A CA 1
ATOM 1656 C C . PHE A 1 219 ? -12.352 -33.438 -19.141 1 97.38 219 PHE A C 1
ATOM 1658 O O . PHE A 1 219 ? -11.516 -34.156 -18.578 1 97.38 219 PHE A O 1
ATOM 1665 N N . PRO A 1 220 ? -13.531 -33.844 -19.297 1 96.62 220 PRO A N 1
ATOM 1666 C CA . PRO A 1 220 ? -14.141 -34.844 -18.422 1 96.62 220 PRO A CA 1
ATOM 1667 C C . PRO A 1 220 ? -13.57 -36.25 -18.656 1 96.62 220 PRO A C 1
ATOM 1669 O O . PRO A 1 220 ? -13.797 -37.156 -17.844 1 96.62 220 PRO A O 1
ATOM 1672 N N . TRP A 1 221 ? -12.883 -36.438 -19.703 1 97.25 221 TRP A N 1
ATOM 1673 C CA . TRP A 1 221 ? -12.312 -37.75 -19.953 1 97.25 221 TRP A CA 1
ATOM 1674 C C . TRP A 1 221 ? -11.023 -37.938 -19.188 1 97.25 221 TRP A C 1
ATOM 1676 O O . TRP A 1 221 ? -10.523 -39.062 -19.062 1 97.25 221 TRP A O 1
ATOM 1686 N N . ILE A 1 222 ? -10.469 -36.969 -18.609 1 97.62 222 ILE A N 1
ATOM 1687 C CA . ILE A 1 222 ? -9.203 -37 -17.906 1 97.62 222 ILE A CA 1
ATOM 1688 C C . ILE A 1 222 ? -9.43 -37.469 -16.469 1 97.62 222 ILE A C 1
ATOM 1690 O O . ILE A 1 222 ? -10.359 -37.031 -15.797 1 97.62 222 ILE A O 1
ATOM 1694 N N . LYS A 1 223 ? -8.664 -38.406 -16.031 1 98.38 223 LYS A N 1
ATOM 1695 C CA . LYS A 1 223 ? -8.523 -38.688 -14.602 1 98.38 223 LYS A CA 1
ATOM 1696 C C . LYS A 1 223 ? -7.453 -37.812 -13.969 1 98.38 223 LYS A C 1
ATOM 1698 O O . LYS A 1 223 ? -6.281 -37.875 -14.344 1 98.38 223 LYS A O 1
ATOM 1703 N N . GLY A 1 224 ? -7.883 -37 -13.023 1 98.44 224 GLY A N 1
ATOM 1704 C CA . GLY A 1 224 ? -6.973 -36.062 -12.398 1 98.44 224 GLY A CA 1
ATOM 1705 C C . GLY A 1 224 ? -6.418 -36.531 -11.078 1 98.44 224 GLY A C 1
ATOM 1706 O O . GLY A 1 224 ? -7.117 -37.188 -10.305 1 98.44 224 GLY A O 1
ATOM 1707 N N . PHE A 1 225 ? -5.195 -36.25 -10.781 1 98.75 225 PHE A N 1
ATOM 1708 C CA . PHE A 1 225 ? -4.543 -36.5 -9.508 1 98.75 225 PHE A CA 1
ATOM 1709 C C . PHE A 1 225 ? -4.035 -35.219 -8.875 1 98.75 225 PHE A C 1
ATOM 1711 O O . PHE A 1 225 ? -3.271 -34.469 -9.5 1 98.75 225 PHE A O 1
ATOM 1718 N N . ASN A 1 226 ? -4.496 -34.906 -7.695 1 98.75 226 ASN A N 1
ATOM 1719 C CA . ASN A 1 226 ? -3.986 -33.781 -6.895 1 98.75 226 ASN A CA 1
ATOM 1720 C C . ASN A 1 226 ? -2.842 -34.219 -5.988 1 98.75 226 ASN A C 1
ATOM 1722 O O . ASN A 1 226 ? -3.059 -34.969 -5.02 1 98.75 226 ASN A O 1
ATOM 1726 N N . PHE A 1 227 ? -1.656 -33.781 -6.305 1 98.81 227 PHE A N 1
ATOM 1727 C CA . PHE A 1 227 ? -0.447 -34.281 -5.656 1 98.81 227 PHE A CA 1
ATOM 1728 C C . PHE A 1 227 ? 0.181 -33.188 -4.793 1 98.81 227 PHE A C 1
ATOM 1730 O O . PHE A 1 227 ? 0.572 -32.125 -5.297 1 98.81 227 PHE A O 1
ATOM 1737 N N . ASP A 1 228 ? 0.301 -33.438 -3.494 1 97.94 228 ASP A N 1
ATOM 1738 C CA . ASP A 1 228 ? 0.894 -32.5 -2.551 1 97.94 228 ASP A CA 1
ATOM 1739 C C . ASP A 1 228 ? 1.383 -33.219 -1.293 1 97.94 228 ASP A C 1
ATOM 1741 O O . ASP A 1 228 ? 1.294 -34.438 -1.194 1 97.94 228 ASP A O 1
ATOM 1745 N N . LEU A 1 229 ? 1.985 -32.5 -0.401 1 96.19 229 LEU A N 1
ATOM 1746 C CA . LEU A 1 229 ? 2.486 -33.031 0.86 1 96.19 229 LEU A CA 1
ATOM 1747 C C . LEU A 1 229 ? 1.354 -33.656 1.676 1 96.19 229 LEU A C 1
ATOM 1749 O O . LEU A 1 229 ? 0.197 -33.25 1.544 1 96.19 229 LEU A O 1
ATOM 1753 N N . PRO A 1 230 ? 1.669 -34.562 2.588 1 95 230 PRO A N 1
ATOM 1754 C CA . PRO A 1 230 ? 0.655 -35.281 3.365 1 95 230 PRO A CA 1
ATOM 1755 C C . PRO A 1 230 ? -0.252 -34.344 4.156 1 95 230 PRO A C 1
ATOM 1757 O O . PRO A 1 230 ? -1.477 -34.469 4.129 1 95 230 PRO A O 1
ATOM 1760 N N . HIS A 1 231 ? 0.289 -33.344 4.793 1 91.88 231 HIS A N 1
ATOM 1761 C CA . HIS A 1 231 ? -0.515 -32.469 5.648 1 91.88 231 HIS A CA 1
ATOM 1762 C C . HIS A 1 231 ? -1.457 -31.594 4.824 1 91.88 231 HIS A C 1
ATOM 1764 O O . HIS A 1 231 ? -2.488 -31.141 5.324 1 91.88 231 HIS A O 1
ATOM 1770 N N . VAL A 1 232 ? -1.079 -31.359 3.578 1 94.81 232 VAL A N 1
ATOM 1771 C CA . VAL A 1 232 ? -1.925 -30.594 2.68 1 94.81 232 VAL A CA 1
ATOM 1772 C C . VAL A 1 232 ? -3.07 -31.453 2.168 1 94.81 232 VAL A C 1
ATOM 1774 O O . VAL A 1 232 ? -4.227 -31.031 2.145 1 94.81 232 VAL A O 1
ATOM 1777 N N . ILE A 1 233 ? -2.775 -32.688 1.804 1 95.81 233 ILE A N 1
ATOM 1778 C CA . ILE A 1 233 ? -3.742 -33.656 1.261 1 95.81 233 ILE A CA 1
ATOM 1779 C C . ILE A 1 233 ? -4.785 -33.969 2.324 1 95.81 233 ILE A C 1
ATOM 1781 O O . ILE A 1 233 ? -5.953 -34.219 2.006 1 95.81 233 ILE A O 1
ATOM 1785 N N . GLU A 1 234 ? -4.348 -33.906 3.559 1 93.75 234 GLU A N 1
ATOM 1786 C CA . GLU A 1 234 ? -5.238 -34.219 4.672 1 93.75 234 GLU A CA 1
ATOM 1787 C C . GLU A 1 234 ? -6.465 -33.312 4.672 1 93.75 234 GLU A C 1
ATOM 1789 O O . GLU A 1 234 ? -7.555 -33.719 5.074 1 93.75 234 GLU A O 1
ATOM 1794 N N . VAL A 1 235 ? -6.309 -32.094 4.145 1 91.88 235 VAL A N 1
ATOM 1795 C CA . VAL A 1 235 ? -7.418 -31.141 4.199 1 91.88 235 VAL A CA 1
ATOM 1796 C C . VAL A 1 235 ? -7.914 -30.844 2.789 1 91.88 235 VAL A C 1
ATOM 1798 O O . VAL A 1 235 ? -8.68 -29.891 2.58 1 91.88 235 VAL A O 1
ATOM 1801 N N . ALA A 1 236 ? -7.457 -31.578 1.788 1 94.75 236 ALA A N 1
ATOM 1802 C CA . ALA A 1 236 ? -7.84 -31.344 0.398 1 94.75 236 ALA A CA 1
ATOM 1803 C C . ALA A 1 236 ? -9.297 -31.734 0.16 1 94.75 236 ALA A C 1
ATOM 1805 O O . ALA A 1 236 ? -9.844 -32.594 0.857 1 94.75 236 ALA A O 1
ATOM 1806 N N . GLN A 1 237 ? -9.875 -31.109 -0.808 1 92.06 237 GLN A N 1
ATOM 1807 C CA . GLN A 1 237 ? -11.273 -31.359 -1.156 1 92.06 237 GLN A CA 1
ATOM 1808 C C . GLN A 1 237 ? -11.422 -32.688 -1.91 1 92.06 237 GLN A C 1
ATOM 1810 O O . GLN A 1 237 ? -10.5 -33.125 -2.615 1 92.06 237 GLN A O 1
ATOM 1815 N N . VAL A 1 238 ? -12.547 -33.312 -1.668 1 94.62 238 VAL A N 1
ATOM 1816 C CA . VAL A 1 238 ? -12.93 -34.438 -2.496 1 94.62 238 VAL A CA 1
ATOM 1817 C C . VAL A 1 238 ? -13.711 -33.969 -3.715 1 94.62 238 VAL A C 1
ATOM 1819 O O . VAL A 1 238 ? -14.789 -33.375 -3.578 1 94.62 238 VAL A O 1
ATOM 1822 N N . LEU A 1 239 ? -13.172 -34.125 -4.824 1 95.56 239 LEU A N 1
ATOM 1823 C CA . LEU A 1 239 ? -13.773 -33.656 -6.066 1 95.56 239 LEU A CA 1
ATOM 1824 C C . LEU A 1 239 ? -13.969 -34.812 -7.043 1 95.56 239 LEU A C 1
ATOM 1826 O O . LEU A 1 239 ? -13.125 -35.719 -7.125 1 95.56 239 LEU A O 1
ATOM 1830 N N . ASP A 1 240 ? -15.031 -34.75 -7.727 1 95.25 240 ASP A N 1
ATOM 1831 C CA . ASP A 1 240 ? -15.297 -35.781 -8.719 1 95.25 240 ASP A CA 1
ATOM 1832 C C . ASP A 1 240 ? -14.203 -35.812 -9.789 1 95.25 240 ASP A C 1
ATOM 1834 O O . ASP A 1 240 ? -13.828 -34.75 -10.328 1 95.25 240 ASP A O 1
ATOM 1838 N N . GLY A 1 241 ? -13.703 -37 -10.055 1 96.62 241 GLY A N 1
ATOM 1839 C CA . GLY A 1 241 ? -12.711 -37.156 -11.109 1 96.62 241 GLY A CA 1
ATOM 1840 C C . GLY A 1 241 ? -11.297 -36.844 -10.648 1 96.62 241 GLY A C 1
ATOM 1841 O O . GLY A 1 241 ? -10.352 -36.938 -11.438 1 96.62 241 GLY A O 1
ATOM 1842 N N . VAL A 1 242 ? -11.164 -36.531 -9.328 1 98.25 242 VAL A N 1
ATOM 1843 C CA . VAL A 1 242 ? -9.859 -36.156 -8.805 1 98.25 242 VAL A CA 1
ATOM 1844 C C . VAL A 1 242 ? -9.469 -37.094 -7.664 1 98.25 242 VAL A C 1
ATOM 1846 O O . VAL A 1 242 ? -10.258 -37.312 -6.742 1 98.25 242 VAL A O 1
ATOM 1849 N N . GLU A 1 243 ? -8.383 -37.656 -7.746 1 98.56 243 GLU A N 1
ATOM 1850 C CA . GLU A 1 243 ? -7.809 -38.438 -6.648 1 98.56 243 GLU A CA 1
ATOM 1851 C C . GLU A 1 243 ? -6.699 -37.656 -5.945 1 98.56 243 GLU A C 1
ATOM 1853 O O . GLU A 1 243 ? -5.785 -37.156 -6.594 1 98.56 243 GLU A O 1
ATOM 1858 N N . ASN A 1 244 ? -6.809 -37.531 -4.617 1 98.5 244 ASN A N 1
ATOM 1859 C CA . ASN A 1 244 ? -5.758 -36.906 -3.826 1 98.5 244 ASN A CA 1
ATOM 1860 C C . ASN A 1 244 ? -4.621 -37.875 -3.527 1 98.5 244 ASN A C 1
ATOM 1862 O O . ASN A 1 244 ? -4.859 -39 -3.092 1 98.5 244 ASN A O 1
ATOM 1866 N N . VAL A 1 245 ? -3.445 -37.438 -3.785 1 98.5 245 VAL A N 1
ATOM 1867 C CA . VAL A 1 245 ? -2.275 -38.312 -3.625 1 98.5 245 VAL A CA 1
ATOM 1868 C C . VAL A 1 245 ? -1.215 -37.594 -2.797 1 98.5 245 VAL A C 1
ATOM 1870 O O . VAL A 1 245 ? -0.859 -36.438 -3.094 1 98.5 245 VAL A O 1
ATOM 1873 N N . GLU A 1 246 ? -0.698 -38.219 -1.732 1 98.06 246 GLU A N 1
ATOM 1874 C CA . GLU A 1 246 ? 0.345 -37.625 -0.886 1 98.06 246 GLU A CA 1
ATOM 1875 C C . GLU A 1 246 ? 1.732 -37.906 -1.46 1 98.06 246 GLU A C 1
ATOM 1877 O O . GLU A 1 246 ? 1.989 -39 -1.993 1 98.06 246 GLU A O 1
ATOM 1882 N N . GLY A 1 247 ? 2.58 -36.906 -1.398 1 98 247 GLY A N 1
ATOM 1883 C CA . GLY A 1 247 ? 3.971 -37.062 -1.785 1 98 247 GLY A CA 1
ATOM 1884 C C . GLY A 1 247 ? 4.738 -35.75 -1.821 1 98 247 GLY A C 1
ATOM 1885 O O . GLY A 1 247 ? 4.172 -34.688 -1.574 1 98 247 GLY A O 1
ATOM 1886 N N . ASP A 1 248 ? 6.004 -35.875 -2.049 1 98.06 248 ASP A N 1
ATOM 1887 C CA . ASP A 1 248 ? 6.922 -34.719 -2.127 1 98.06 248 ASP A CA 1
ATOM 1888 C C . ASP A 1 248 ? 7.48 -34.594 -3.539 1 98.06 248 ASP A C 1
ATOM 1890 O O . ASP A 1 248 ? 8.156 -35.469 -4.047 1 98.06 248 ASP A O 1
ATOM 1894 N N . MET A 1 249 ? 7.23 -33.438 -4.129 1 98.44 249 MET A N 1
ATOM 1895 C CA . MET A 1 249 ? 7.621 -33.188 -5.516 1 98.44 249 MET A CA 1
ATOM 1896 C C . MET A 1 249 ? 9.141 -33.25 -5.668 1 98.44 249 MET A C 1
ATOM 1898 O O . MET A 1 249 ? 9.648 -33.406 -6.781 1 98.44 249 MET A O 1
ATOM 1902 N N . PHE A 1 250 ? 9.883 -33.094 -4.574 1 98.25 250 PHE A N 1
ATOM 1903 C CA . PHE A 1 250 ? 11.344 -33.156 -4.617 1 98.25 250 PHE A CA 1
ATOM 1904 C C . PHE A 1 250 ? 11.828 -34.594 -4.676 1 98.25 250 PHE A C 1
ATOM 1906 O O . PHE A 1 250 ? 12.969 -34.875 -5.055 1 98.25 250 PHE A O 1
ATOM 1913 N N . ASP A 1 251 ? 11.023 -35.531 -4.258 1 98.06 251 ASP A N 1
ATOM 1914 C CA . ASP A 1 251 ? 11.383 -36.938 -4.285 1 98.06 251 ASP A CA 1
ATOM 1915 C C . ASP A 1 251 ? 11.008 -37.562 -5.621 1 98.06 251 ASP A C 1
ATOM 1917 O O . ASP A 1 251 ? 11.883 -37.969 -6.391 1 98.06 251 ASP A O 1
ATOM 1921 N N . SER A 1 252 ? 9.727 -37.688 -5.848 1 97.88 252 SER A N 1
ATOM 1922 C CA . SER A 1 252 ? 9.234 -38.219 -7.113 1 97.88 252 SER A CA 1
ATOM 1923 C C . SER A 1 252 ? 7.785 -37.812 -7.355 1 97.88 252 SER A C 1
ATOM 1925 O O . SER A 1 252 ? 7.074 -37.438 -6.422 1 97.88 252 SER A O 1
ATOM 1927 N N . ILE A 1 253 ? 7.398 -37.844 -8.594 1 98.62 253 ILE A N 1
ATOM 1928 C CA . ILE A 1 253 ? 6.039 -37.531 -9.031 1 98.62 253 ILE A CA 1
ATOM 1929 C C . ILE A 1 253 ? 5.422 -38.781 -9.672 1 98.62 253 ILE A C 1
ATOM 1931 O O . ILE A 1 253 ? 6.086 -39.5 -10.438 1 98.62 253 ILE A O 1
ATOM 1935 N N . PRO A 1 254 ? 4.176 -39.125 -9.352 1 98.44 254 PRO A N 1
ATOM 1936 C CA . PRO A 1 254 ? 3.539 -40.281 -9.945 1 98.44 254 PRO A CA 1
ATOM 1937 C C . PRO A 1 254 ? 3.504 -40.25 -11.477 1 98.44 254 PRO A C 1
ATOM 1939 O O . PRO A 1 254 ? 3.299 -39.156 -12.047 1 98.44 254 PRO A O 1
ATOM 1942 N N . ALA A 1 255 ? 3.654 -41.469 -12.062 1 98.38 255 ALA A N 1
ATOM 1943 C CA . ALA A 1 255 ? 3.598 -41.562 -13.516 1 98.38 255 ALA A CA 1
ATOM 1944 C C . ALA A 1 255 ? 2.236 -41.125 -14.039 1 98.38 255 ALA A C 1
ATOM 1946 O O . ALA A 1 255 ? 1.202 -41.438 -13.453 1 98.38 255 ALA A O 1
ATOM 1947 N N . CYS A 1 256 ? 2.199 -40.375 -15.156 1 98.56 256 CYS A N 1
ATOM 1948 C CA . CYS A 1 256 ? 0.989 -39.844 -15.773 1 98.56 256 CYS A CA 1
ATOM 1949 C C . CYS A 1 256 ? 1.247 -39.469 -17.219 1 98.56 256 CYS A C 1
ATOM 1951 O O . CYS A 1 256 ? 2.379 -39.531 -17.703 1 98.56 256 CYS A O 1
ATOM 1953 N N . ASP A 1 257 ? 0.167 -39.094 -17.922 1 98.19 257 ASP A N 1
ATOM 1954 C CA . ASP A 1 257 ? 0.302 -38.688 -19.312 1 98.19 257 ASP A CA 1
ATOM 1955 C C . ASP A 1 257 ? 0.775 -37.25 -19.422 1 98.19 257 ASP A C 1
ATOM 1957 O O . ASP A 1 257 ? 1.463 -36.875 -20.391 1 98.19 257 ASP A O 1
ATOM 1961 N N . ALA A 1 258 ? 0.366 -36.375 -18.484 1 98.44 258 ALA A N 1
ATOM 1962 C CA . ALA A 1 258 ? 0.764 -34.969 -18.469 1 98.44 258 ALA A CA 1
ATOM 1963 C C . ALA A 1 258 ? 0.798 -34.438 -17.031 1 98.44 258 ALA A C 1
ATOM 1965 O O . ALA A 1 258 ? 0.126 -34.969 -16.141 1 98.44 258 ALA A O 1
ATOM 1966 N N . VAL A 1 259 ? 1.622 -33.469 -16.828 1 98.81 259 VAL A N 1
ATOM 1967 C CA . VAL A 1 259 ? 1.729 -32.781 -15.547 1 98.81 259 VAL A CA 1
ATOM 1968 C C . VAL A 1 259 ? 1.283 -31.328 -15.688 1 98.81 259 VAL A C 1
ATOM 1970 O O . VAL A 1 259 ? 1.538 -30.688 -16.719 1 98.81 259 VAL A O 1
ATOM 1973 N N . ILE A 1 260 ? 0.564 -30.844 -14.734 1 98.81 260 ILE A N 1
ATOM 1974 C CA . ILE A 1 260 ? 0.345 -29.406 -14.602 1 98.81 260 ILE A CA 1
ATOM 1975 C C . ILE A 1 260 ? 0.925 -28.906 -13.281 1 98.81 260 ILE A C 1
ATOM 1977 O O . ILE A 1 260 ? 0.821 -29.594 -12.258 1 98.81 260 ILE A O 1
ATOM 1981 N N . ILE A 1 261 ? 1.596 -27.812 -13.273 1 98.81 261 ILE A N 1
ATOM 1982 C CA . ILE A 1 261 ? 2.188 -27.172 -12.102 1 98.81 261 ILE A CA 1
ATOM 1983 C C . ILE A 1 261 ? 1.933 -25.672 -12.148 1 98.81 261 ILE A C 1
ATOM 1985 O O . ILE A 1 261 ? 2.387 -24.984 -13.07 1 98.81 261 ILE A O 1
ATOM 1989 N N . LYS A 1 262 ? 1.118 -25.172 -11.234 1 98.56 262 LYS A N 1
ATOM 1990 C CA . LYS A 1 262 ? 0.646 -23.797 -11.266 1 98.56 262 LYS A CA 1
ATOM 1991 C C . LYS A 1 262 ? 1.097 -23.031 -10.016 1 98.56 262 LYS A C 1
ATOM 1993 O O . LYS A 1 262 ? 0.725 -23.391 -8.898 1 98.56 262 LYS A O 1
ATOM 1998 N N . TRP A 1 263 ? 1.868 -21.953 -10.211 1 97.88 263 TRP A N 1
ATOM 1999 C CA . TRP A 1 263 ? 2.297 -21.047 -9.148 1 97.88 263 TRP A CA 1
ATOM 2000 C C . TRP A 1 263 ? 2.979 -21.812 -8.016 1 97.88 263 TRP A C 1
ATOM 2002 O O . TRP A 1 263 ? 2.641 -21.641 -6.848 1 97.88 263 TRP A O 1
ATOM 2012 N N . VAL A 1 264 ? 3.863 -22.672 -8.367 1 98.38 264 VAL A N 1
ATOM 2013 C CA . VAL A 1 264 ? 4.652 -23.469 -7.441 1 98.38 264 VAL A CA 1
ATOM 2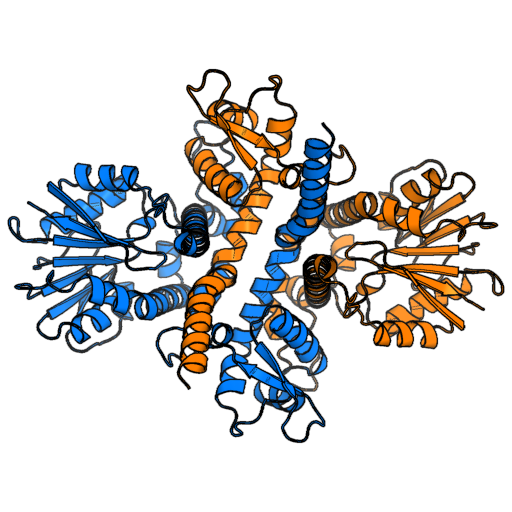014 C C . VAL A 1 264 ? 6.141 -23.188 -7.641 1 98.38 264 VAL A C 1
ATOM 2016 O O . VAL A 1 264 ? 6.871 -22.953 -6.676 1 98.38 264 VAL A O 1
ATOM 2019 N N . LEU A 1 265 ? 6.551 -23.125 -8.914 1 98.75 265 LEU A N 1
ATOM 2020 C CA . LEU A 1 265 ? 7.973 -23.094 -9.234 1 98.75 265 LEU A CA 1
ATOM 2021 C C . LEU A 1 265 ? 8.586 -21.75 -8.828 1 98.75 265 LEU A C 1
ATOM 2023 O O . LEU A 1 265 ? 9.766 -21.688 -8.477 1 98.75 265 LEU A O 1
ATOM 2027 N N . HIS A 1 266 ? 7.789 -20.672 -8.828 1 98.31 266 HIS A N 1
ATOM 2028 C CA . HIS A 1 266 ? 8.328 -19.375 -8.445 1 98.31 266 HIS A CA 1
ATOM 2029 C C . HIS A 1 266 ? 8.68 -19.328 -6.965 1 98.31 266 HIS A C 1
ATOM 2031 O O . HIS A 1 266 ? 9.367 -18.406 -6.512 1 98.31 266 HIS A O 1
ATOM 2037 N N . ASP A 1 267 ? 8.25 -20.312 -6.191 1 97.94 267 ASP A N 1
ATOM 2038 C CA . ASP A 1 267 ? 8.594 -20.375 -4.773 1 97.94 267 ASP A CA 1
ATOM 2039 C C . ASP A 1 267 ? 10.047 -20.812 -4.59 1 97.94 267 ASP A C 1
ATOM 2041 O O . ASP A 1 267 ? 10.586 -20.734 -3.482 1 97.94 267 ASP A O 1
ATOM 2045 N N . TRP A 1 268 ? 10.75 -21.203 -5.668 1 98 268 TRP A N 1
ATOM 2046 C CA . TRP A 1 268 ? 12.023 -21.891 -5.539 1 98 268 TRP A CA 1
ATOM 2047 C C . TRP A 1 268 ? 13.078 -21.266 -6.445 1 98 268 TRP A C 1
ATOM 2049 O O . TRP A 1 268 ? 12.766 -20.781 -7.531 1 98 268 TRP A O 1
ATOM 2059 N N . GLY A 1 269 ? 14.305 -21.359 -5.977 1 97.19 269 GLY A N 1
ATOM 2060 C CA . GLY A 1 269 ? 15.422 -20.953 -6.82 1 97.19 269 GLY A CA 1
ATOM 2061 C C . GLY A 1 269 ? 15.672 -21.906 -7.969 1 97.19 269 GLY A C 1
ATOM 2062 O O . GLY A 1 269 ? 14.969 -22.906 -8.117 1 97.19 269 GLY A O 1
ATOM 2063 N N . ASP A 1 270 ? 16.688 -21.641 -8.742 1 97.88 270 ASP A N 1
ATOM 2064 C CA . ASP A 1 270 ? 16.938 -22.375 -9.977 1 97.88 270 ASP A CA 1
ATOM 2065 C C . ASP A 1 270 ? 17.281 -23.828 -9.688 1 97.88 270 ASP A C 1
ATOM 2067 O O . ASP A 1 270 ? 16.781 -24.734 -10.352 1 97.88 270 ASP A O 1
ATOM 2071 N N . LYS A 1 271 ? 18.094 -24.062 -8.703 1 97.94 271 LYS A N 1
ATOM 2072 C CA . LYS A 1 271 ? 18.516 -25.422 -8.391 1 97.94 271 LYS A CA 1
ATOM 2073 C C . LYS A 1 271 ? 17.328 -26.312 -8.039 1 97.94 271 LYS A C 1
ATOM 2075 O O . LYS A 1 271 ? 17.188 -27.406 -8.57 1 97.94 271 LYS A O 1
ATOM 2080 N N . ASP A 1 272 ? 16.5 -25.797 -7.188 1 98.12 272 ASP A N 1
ATOM 2081 C CA . ASP A 1 272 ? 15.32 -26.547 -6.758 1 98.12 272 ASP A CA 1
ATOM 2082 C C . ASP A 1 272 ? 14.312 -26.688 -7.898 1 98.12 272 ASP A C 1
ATOM 2084 O O . ASP A 1 272 ? 13.688 -27.734 -8.062 1 98.12 272 ASP A O 1
ATOM 2088 N N . CYS A 1 273 ? 14.141 -25.656 -8.688 1 98.5 273 CYS A N 1
ATOM 2089 C CA . CYS A 1 273 ? 13.234 -25.703 -9.836 1 98.5 273 CYS A CA 1
ATOM 2090 C C . CYS A 1 273 ? 13.648 -26.766 -10.828 1 98.5 273 CYS A C 1
ATOM 2092 O O . CYS A 1 273 ? 12.805 -27.516 -11.344 1 98.5 273 CYS A O 1
ATOM 2094 N N . ILE A 1 274 ? 14.945 -26.812 -11.094 1 98.75 274 ILE A N 1
ATOM 2095 C CA . ILE A 1 274 ? 15.477 -27.797 -12.023 1 98.75 274 ILE A CA 1
ATOM 2096 C C . ILE A 1 274 ? 15.219 -29.203 -11.492 1 98.75 274 ILE A C 1
ATOM 2098 O O . ILE A 1 274 ? 14.805 -30.094 -12.242 1 98.75 274 ILE A O 1
ATOM 2102 N N . LYS A 1 275 ? 15.391 -29.391 -10.227 1 98.75 275 LYS A N 1
ATOM 2103 C CA . LYS A 1 275 ? 15.133 -30.688 -9.609 1 98.75 275 LYS A CA 1
ATOM 2104 C C . LYS A 1 275 ? 13.672 -31.094 -9.758 1 98.75 275 LYS A C 1
ATOM 2106 O O . LYS A 1 275 ? 13.359 -32.219 -10.156 1 98.75 275 LYS A O 1
ATOM 2111 N N . ILE A 1 276 ? 12.742 -30.172 -9.461 1 98.88 276 ILE A N 1
ATOM 2112 C CA . ILE A 1 276 ? 11.312 -30.438 -9.555 1 98.88 276 ILE A CA 1
ATOM 2113 C C . ILE A 1 276 ? 10.938 -30.75 -11.008 1 98.88 276 ILE A C 1
ATOM 2115 O O . ILE A 1 276 ? 10.203 -31.688 -11.281 1 98.88 276 ILE A O 1
ATOM 2119 N N . LEU A 1 277 ? 11.469 -29.953 -11.914 1 98.81 277 LEU A N 1
ATOM 2120 C CA . LEU A 1 277 ? 11.156 -30.109 -13.336 1 98.81 277 LEU A CA 1
ATOM 2121 C C . LEU A 1 277 ? 11.68 -31.422 -13.867 1 98.81 277 LEU A C 1
ATOM 2123 O O . LEU A 1 277 ? 11.047 -32.062 -14.711 1 98.81 277 LEU A O 1
ATOM 2127 N N . LYS A 1 278 ? 12.852 -31.875 -13.398 1 98.62 278 LYS A N 1
ATOM 2128 C CA . LYS A 1 278 ? 13.359 -33.188 -13.766 1 98.62 278 LYS A CA 1
ATOM 2129 C C . LYS A 1 278 ? 12.406 -34.312 -13.32 1 98.62 278 LYS A C 1
ATOM 2131 O O . LYS A 1 278 ? 12.141 -35.25 -14.07 1 98.62 278 LYS A O 1
ATOM 2136 N N . ASN A 1 279 ? 11.953 -34.188 -12.086 1 98.81 279 ASN A N 1
ATOM 2137 C CA . ASN A 1 279 ? 10.992 -35.156 -11.578 1 98.81 279 ASN A CA 1
ATOM 2138 C C . ASN A 1 279 ? 9.703 -35.156 -12.391 1 98.81 279 ASN A C 1
ATOM 2140 O O . ASN A 1 279 ? 9.102 -36.188 -12.633 1 98.81 279 ASN A O 1
ATOM 2144 N N . CYS A 1 280 ? 9.227 -33.969 -12.82 1 98.75 280 CYS A N 1
ATOM 2145 C CA . CYS A 1 280 ? 8.055 -33.844 -13.68 1 98.75 280 CYS A CA 1
ATOM 2146 C C . CYS A 1 280 ? 8.305 -34.531 -15.023 1 98.75 280 CYS A C 1
ATOM 2148 O O . CYS A 1 280 ? 7.438 -35.25 -15.531 1 98.75 280 CYS A O 1
ATOM 2150 N N . LYS A 1 281 ? 9.453 -34.25 -15.594 1 98.31 281 LYS A N 1
ATOM 2151 C CA . LYS A 1 281 ? 9.812 -34.844 -16.875 1 98.31 281 LYS A CA 1
ATOM 2152 C C . LYS A 1 281 ? 9.812 -36.375 -16.797 1 98.31 281 LYS A C 1
ATOM 2154 O O . LYS A 1 281 ? 9.312 -37.031 -17.703 1 98.31 281 LYS A O 1
ATOM 2159 N N . GLU A 1 282 ? 10.344 -36.906 -15.719 1 97.88 282 GLU A N 1
ATOM 2160 C CA . GLU A 1 282 ? 10.43 -38.344 -15.523 1 97.88 282 GLU A CA 1
ATOM 2161 C C . GLU A 1 282 ? 9.039 -38.969 -15.383 1 97.88 282 GLU A C 1
ATOM 2163 O O . GLU A 1 282 ? 8.844 -40.125 -15.719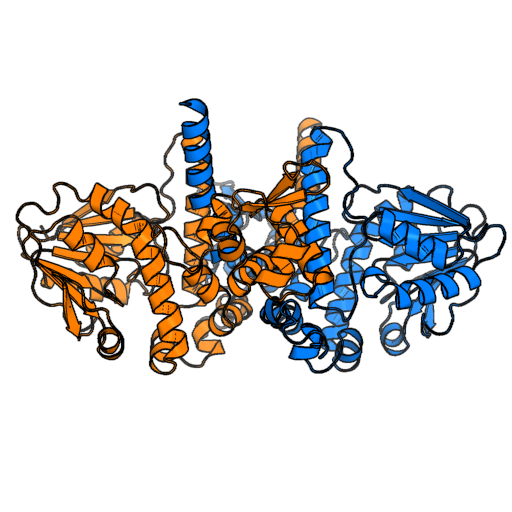 1 97.88 282 GLU A O 1
ATOM 2168 N N . ALA A 1 283 ? 8.094 -38.219 -14.938 1 98.5 283 ALA A N 1
ATOM 2169 C CA . ALA A 1 283 ? 6.758 -38.719 -14.641 1 98.5 283 ALA A CA 1
ATOM 2170 C C . ALA A 1 283 ? 5.938 -38.875 -15.914 1 98.5 283 ALA A C 1
ATOM 2172 O O . ALA A 1 283 ? 4.953 -39.625 -15.938 1 98.5 283 ALA A O 1
ATOM 2173 N N . VAL A 1 284 ? 6.316 -38.188 -17.016 1 98.19 284 VAL A N 1
ATOM 2174 C CA . VAL A 1 284 ? 5.508 -38.219 -18.234 1 98.19 284 VAL A CA 1
ATOM 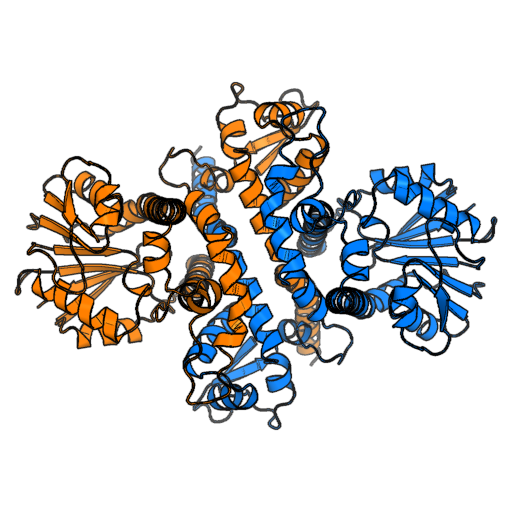2175 C C . VAL A 1 284 ? 6.191 -39.094 -19.281 1 98.19 284 VAL A C 1
ATOM 2177 O O . VAL A 1 284 ? 7.402 -39.312 -19.219 1 98.19 284 VAL A O 1
ATOM 2180 N N . PRO A 1 285 ? 5.41 -39.562 -20.297 1 96.75 285 PRO A N 1
ATOM 2181 C CA . PRO A 1 285 ? 5.996 -40.438 -21.312 1 96.75 285 PRO A CA 1
ATOM 2182 C C . PRO A 1 285 ? 7.051 -39.719 -22.156 1 96.75 285 PRO A C 1
ATOM 2184 O O . PRO A 1 285 ? 6.906 -38.531 -22.484 1 96.75 285 PRO A O 1
ATOM 2187 N N . PRO A 1 286 ? 8.047 -40.375 -22.594 1 93.81 286 PRO A N 1
ATOM 2188 C CA . PRO A 1 286 ? 9.188 -39.781 -23.312 1 93.81 286 PRO A CA 1
ATOM 2189 C C . PRO A 1 286 ? 8.789 -39.125 -24.641 1 93.81 286 PRO A C 1
ATOM 2191 O O . PRO A 1 286 ? 9.336 -38.094 -25.016 1 93.81 286 PRO A O 1
ATOM 2194 N N . ASN A 1 287 ? 7.809 -39.688 -25.359 1 89.56 287 ASN A N 1
ATOM 2195 C CA . ASN A 1 287 ? 7.555 -39.219 -26.719 1 89.56 287 ASN A CA 1
ATOM 2196 C C . ASN A 1 287 ? 6.434 -38.188 -26.766 1 89.56 287 ASN A C 1
ATOM 2198 O O . ASN A 1 287 ? 6.461 -37.281 -27.578 1 89.56 287 ASN A O 1
ATOM 2202 N N . VAL A 1 288 ? 5.492 -38.312 -25.859 1 90.75 288 VAL A N 1
ATOM 2203 C CA . VAL A 1 288 ? 4.32 -37.469 -26.016 1 90.75 288 VAL A CA 1
ATOM 2204 C C . VAL A 1 288 ? 4.078 -36.656 -24.734 1 90.75 288 VAL A C 1
ATOM 2206 O O . VAL A 1 288 ? 3.174 -35.844 -24.672 1 90.75 288 VAL A O 1
ATOM 2209 N N . GLY A 1 289 ? 4.871 -36.906 -23.75 1 94.19 289 GLY A N 1
ATOM 2210 C CA . GLY A 1 289 ? 4.668 -36.312 -22.453 1 94.19 289 GLY A CA 1
ATOM 2211 C C . GLY A 1 289 ? 4.895 -34.812 -22.453 1 94.19 289 GLY A C 1
ATOM 2212 O O . GLY A 1 289 ? 5.762 -34.312 -23.172 1 94.19 289 GLY A O 1
ATOM 2213 N N . LYS A 1 290 ? 4.082 -34.062 -21.734 1 96.38 290 LYS A N 1
ATOM 2214 C CA . LYS A 1 290 ? 4.215 -32.625 -21.625 1 96.38 290 LYS A CA 1
ATOM 2215 C C . LYS A 1 290 ? 3.988 -32.156 -20.188 1 96.38 290 LYS A C 1
ATOM 2217 O O . LYS A 1 290 ? 3.252 -32.812 -19.438 1 96.38 290 LYS A O 1
ATOM 2222 N N . VAL A 1 291 ? 4.668 -31.172 -19.859 1 98.62 291 VAL A N 1
ATOM 2223 C CA . VAL A 1 291 ? 4.516 -30.5 -18.578 1 98.62 291 VAL A CA 1
ATOM 2224 C C . VAL A 1 291 ? 3.975 -29.094 -18.781 1 98.62 291 VAL A C 1
ATOM 2226 O O . VAL A 1 291 ? 4.602 -28.281 -19.469 1 98.62 291 VAL A O 1
ATOM 2229 N N . LEU A 1 292 ? 2.768 -28.859 -18.297 1 98.69 292 LEU A N 1
ATOM 2230 C CA . LEU A 1 292 ? 2.133 -27.547 -18.359 1 98.69 292 LEU A CA 1
ATOM 2231 C C . LEU A 1 292 ? 2.477 -26.703 -17.141 1 98.69 292 LEU A C 1
ATOM 2233 O O . LEU A 1 292 ? 2.125 -27.078 -16.016 1 98.69 292 LEU A O 1
ATOM 2237 N N . ILE A 1 293 ? 3.18 -25.625 -17.391 1 98.81 293 ILE A N 1
ATOM 2238 C CA . ILE A 1 293 ? 3.631 -24.719 -16.328 1 98.81 293 ILE A CA 1
ATOM 2239 C C . ILE A 1 293 ? 2.85 -23.406 -16.406 1 98.81 293 ILE A C 1
ATOM 2241 O O . ILE A 1 293 ? 2.904 -22.703 -17.422 1 98.81 293 ILE A O 1
ATOM 2245 N N . VAL A 1 294 ? 2.064 -23.141 -15.344 1 98.69 294 VAL A N 1
ATOM 2246 C CA . VAL A 1 294 ? 1.306 -21.891 -15.273 1 98.69 294 VAL A CA 1
ATOM 2247 C C . VAL A 1 294 ? 2 -20.922 -14.32 1 98.69 294 VAL A C 1
ATOM 2249 O O . VAL A 1 294 ? 1.812 -20.984 -13.109 1 98.69 294 VAL A O 1
ATOM 2252 N N . GLU A 1 295 ? 2.799 -20.031 -14.836 1 98.38 295 GLU A N 1
ATOM 2253 C CA . GLU A 1 295 ? 3.65 -19.094 -14.102 1 98.38 295 GLU A CA 1
ATOM 2254 C C . GLU A 1 295 ? 3.738 -17.75 -14.812 1 98.38 295 GLU A C 1
ATOM 2256 O O . GLU A 1 295 ? 3.326 -17.625 -15.969 1 98.38 295 GLU A O 1
ATOM 2261 N N . CYS A 1 296 ? 4.266 -16.828 -14.086 1 97.19 296 CYS A N 1
ATOM 2262 C CA . CYS A 1 296 ? 4.551 -15.523 -14.672 1 97.19 296 CYS A CA 1
ATOM 2263 C C . CYS A 1 296 ? 5.789 -15.586 -15.555 1 97.19 296 CYS A C 1
ATOM 2265 O O . CYS A 1 296 ? 6.715 -16.344 -15.289 1 97.19 296 CYS A O 1
ATOM 2267 N N . VAL A 1 297 ? 5.762 -14.82 -16.609 1 97.5 297 VAL A N 1
ATOM 2268 C CA . VAL A 1 297 ? 6.945 -14.547 -17.422 1 97.5 297 VAL A CA 1
ATOM 2269 C C . VAL A 1 297 ? 7.203 -13.039 -17.469 1 97.5 297 VAL A C 1
ATOM 2271 O O . VAL A 1 297 ? 6.441 -12.297 -18.078 1 97.5 297 VAL A O 1
ATOM 2274 N N . ILE A 1 298 ? 8.273 -12.586 -16.828 1 96.5 298 ILE A N 1
ATOM 2275 C CA . ILE A 1 298 ? 8.594 -11.164 -16.766 1 96.5 298 ILE A CA 1
ATOM 2276 C C . ILE A 1 298 ? 9.102 -10.688 -18.125 1 96.5 298 ILE A C 1
ATOM 2278 O O . ILE A 1 298 ? 9.891 -11.383 -18.781 1 96.5 298 ILE A O 1
ATOM 2282 N N . GLY A 1 299 ? 8.883 -9.391 -18.5 1 85 299 GLY A N 1
ATOM 2283 C CA . GLY A 1 299 ? 9.43 -8.703 -19.672 1 85 299 GLY A CA 1
ATOM 2284 C C . GLY A 1 299 ? 8.773 -9.125 -20.969 1 85 299 GLY A C 1
ATOM 2285 O O . GLY A 1 299 ? 9.312 -8.867 -22.047 1 85 299 GLY A O 1
ATOM 2286 N N . GLU A 1 300 ? 7.742 -9.812 -20.922 1 65.62 300 GLU A N 1
ATOM 2287 C CA . GLU A 1 300 ? 7.098 -10.227 -22.156 1 65.62 300 GLU A CA 1
ATOM 2288 C C . GLU A 1 300 ? 6.289 -9.086 -22.766 1 65.62 300 GLU A C 1
ATOM 2290 O O . GLU A 1 300 ? 5.25 -8.695 -22.234 1 65.62 300 GLU A O 1
ATOM 2295 N N . LYS A 1 301 ? 6.934 -7.934 -23.203 1 60.31 301 LYS A N 1
ATOM 2296 C CA . LYS A 1 301 ? 6.211 -6.824 -23.828 1 60.31 301 LYS A CA 1
ATOM 2297 C C . LYS A 1 301 ? 5.594 -7.238 -25.156 1 60.31 301 LYS A C 1
ATOM 2299 O O . LYS A 1 301 ? 6.25 -7.887 -25.969 1 60.31 301 LYS A O 1
ATOM 2304 N N . LYS A 1 302 ? 4.184 -7.227 -25.141 1 54.66 302 LYS A N 1
ATOM 2305 C CA . LYS A 1 302 ? 3.463 -7.395 -26.406 1 54.66 302 LYS A CA 1
ATOM 2306 C C . LYS A 1 302 ? 3.324 -6.066 -27.141 1 54.66 302 LYS A C 1
ATOM 2308 O O . LYS A 1 302 ? 3.256 -5.008 -26.516 1 54.66 302 LYS A O 1
ATOM 2313 N N . ASN A 1 303 ? 3.906 -5.75 -28.203 1 45.16 303 ASN A N 1
ATOM 2314 C CA . ASN A 1 303 ? 4.102 -4.57 -29.047 1 45.16 303 ASN A CA 1
ATOM 2315 C C . ASN A 1 303 ? 2.77 -3.969 -29.484 1 45.16 303 ASN A C 1
ATOM 2317 O O . ASN A 1 303 ? 2.613 -3.566 -30.641 1 45.16 303 ASN A O 1
ATOM 2321 N N . THR A 1 304 ? 1.565 -4.07 -28.875 1 40.19 304 THR A N 1
ATOM 2322 C CA . THR A 1 304 ? 0.508 -3.24 -29.438 1 40.19 304 THR A CA 1
ATOM 2323 C C . THR A 1 304 ? 0.028 -2.211 -28.422 1 40.19 304 THR A C 1
ATOM 2325 O O . THR A 1 304 ? 0.16 -2.416 -27.219 1 40.19 304 THR A O 1
ATOM 2328 N N . MET A 1 305 ? -0.57 -0.969 -28.875 1 42.03 305 MET A N 1
ATOM 2329 C CA . MET A 1 305 ? -0.896 0.219 -28.094 1 42.03 305 MET A CA 1
ATOM 2330 C C . MET A 1 305 ? -1.841 -0.127 -26.953 1 42.03 305 MET A C 1
ATOM 2332 O O . MET A 1 305 ? -1.641 0.318 -25.828 1 42.03 305 MET A O 1
ATOM 2336 N N . VAL A 1 306 ? -3.369 -0.311 -27.359 1 42.47 306 VAL A N 1
ATOM 2337 C CA . VAL A 1 306 ? -4.379 -0.669 -26.375 1 42.47 306 VAL A CA 1
ATOM 2338 C C . VAL A 1 306 ? -3.828 -1.749 -25.438 1 42.47 306 VAL A C 1
ATOM 2340 O O . VAL A 1 306 ? -4.039 -1.698 -24.219 1 42.47 306 VAL A O 1
ATOM 2343 N N . VAL A 1 307 ? -3.004 -2.43 -25.984 1 60.03 307 VAL A N 1
ATOM 2344 C CA . VAL A 1 307 ? -2.332 -3.6 -25.438 1 60.03 307 VAL A CA 1
ATOM 2345 C C . VAL A 1 307 ? -1.2 -3.154 -24.516 1 60.03 307 VAL A C 1
ATOM 2347 O O . VAL A 1 307 ? -0.867 -3.848 -23.547 1 60.03 307 VAL A O 1
ATOM 2350 N N . GLU A 1 308 ? -1.195 -1.697 -24.531 1 72.38 308 GLU A N 1
ATOM 2351 C CA . GLU A 1 308 ? 0.001 -1.23 -23.844 1 72.38 308 GLU A CA 1
ATOM 2352 C C . GLU A 1 308 ? -0.275 -0.997 -22.359 1 72.38 308 GLU A C 1
ATOM 2354 O O . GLU A 1 308 ? 0.509 -1.411 -21.5 1 72.38 308 GLU A O 1
ATOM 2359 N N . GLU A 1 309 ? -1.507 -0.405 -22.078 1 81.56 309 GLU A N 1
ATOM 2360 C CA . GLU A 1 309 ? -1.786 -0.139 -20.672 1 81.56 309 GLU A CA 1
ATOM 2361 C C . GLU A 1 309 ? -2 -1.437 -19.906 1 81.56 309 GLU A C 1
ATOM 2363 O O . GLU A 1 309 ? -1.501 -1.588 -18.781 1 81.56 309 GLU A O 1
ATOM 2368 N N . ARG A 1 310 ? -2.752 -2.307 -20.5 1 86.94 310 ARG A N 1
ATOM 2369 C CA . ARG A 1 310 ? -2.994 -3.607 -19.891 1 86.94 310 ARG A CA 1
ATOM 2370 C C . ARG A 1 310 ? -1.688 -4.367 -19.688 1 86.94 310 ARG A C 1
ATOM 2372 O O . ARG A 1 310 ? -1.45 -4.926 -18.609 1 86.94 310 ARG A O 1
ATOM 2379 N N . ASP A 1 311 ? -0.889 -4.32 -20.672 1 89.75 311 ASP A N 1
ATOM 2380 C CA . ASP A 1 311 ? 0.389 -5.023 -20.594 1 89.75 311 ASP A CA 1
ATOM 2381 C C . ASP A 1 311 ? 1.281 -4.418 -19.516 1 89.75 311 ASP A C 1
ATOM 2383 O O . ASP A 1 311 ? 1.974 -5.145 -18.797 1 89.75 311 ASP A O 1
ATOM 2387 N N . ASP A 1 312 ? 1.212 -3.127 -19.438 1 92.5 312 ASP A N 1
ATOM 2388 C CA . ASP A 1 312 ? 2.004 -2.445 -18.422 1 92.5 312 ASP A CA 1
ATOM 2389 C C . ASP A 1 312 ? 1.513 -2.795 -17.016 1 92.5 312 ASP A C 1
ATOM 2391 O O . ASP A 1 312 ? 2.316 -3.012 -16.109 1 92.5 312 ASP A O 1
ATOM 2395 N N . LYS A 1 313 ? 0.215 -2.834 -16.859 1 93.88 313 LYS A N 1
ATOM 2396 C CA . LYS A 1 313 ? -0.364 -3.166 -15.555 1 93.88 313 LYS A CA 1
ATOM 2397 C C . LYS A 1 313 ? -0.054 -4.609 -15.172 1 93.88 313 LYS A C 1
ATOM 2399 O O . LYS A 1 313 ? 0.266 -4.891 -14.016 1 93.88 313 LYS A O 1
ATOM 2404 N N . LEU A 1 314 ? -0.155 -5.508 -16.141 1 95.25 314 LEU A N 1
ATOM 2405 C CA . LEU A 1 314 ? 0.156 -6.906 -15.859 1 95.25 314 LEU A CA 1
ATOM 2406 C C . LEU A 1 314 ? 1.633 -7.078 -15.516 1 95.25 314 LEU A C 1
ATOM 2408 O O . LEU A 1 314 ? 1.983 -7.848 -14.625 1 95.25 314 LEU A O 1
ATOM 2412 N N . GLU A 1 315 ? 2.504 -6.316 -16.25 1 96.19 315 GLU A N 1
ATOM 2413 C CA . GLU A 1 315 ? 3.93 -6.359 -15.945 1 96.19 315 GLU A CA 1
ATOM 2414 C C . GLU A 1 315 ? 4.199 -5.852 -14.531 1 96.19 315 GLU A C 1
ATOM 2416 O O . GLU A 1 315 ? 5.027 -6.414 -13.812 1 96.19 315 GLU A O 1
ATOM 2421 N N . HIS A 1 316 ? 3.533 -4.828 -14.148 1 97.06 316 HIS A N 1
ATOM 2422 C CA . HIS A 1 316 ? 3.68 -4.297 -12.797 1 97.06 316 HIS A CA 1
ATOM 2423 C C . HIS A 1 316 ? 3.322 -5.352 -11.75 1 97.06 316 HIS A C 1
ATOM 2425 O O . HIS A 1 316 ? 4.039 -5.516 -10.766 1 97.06 316 HIS A O 1
ATOM 2431 N N . VAL A 1 317 ? 2.244 -6.074 -11.977 1 97.81 317 VAL A N 1
ATOM 2432 C CA . VAL A 1 317 ? 1.807 -7.109 -11.055 1 97.81 317 VAL A CA 1
ATOM 2433 C C . VAL A 1 317 ? 2.854 -8.219 -10.984 1 97.81 317 VAL A C 1
ATOM 2435 O O . VAL A 1 317 ? 3.162 -8.734 -9.906 1 97.81 317 VAL A O 1
ATOM 2438 N N . ARG A 1 318 ? 3.385 -8.57 -12.141 1 97.88 318 ARG A N 1
ATOM 2439 C CA . ARG A 1 318 ? 4.414 -9.602 -12.172 1 97.88 318 ARG A CA 1
ATOM 2440 C C . ARG A 1 318 ? 5.641 -9.18 -11.367 1 97.88 318 ARG A C 1
ATOM 2442 O O . ARG A 1 318 ? 6.227 -9.992 -10.648 1 97.88 318 ARG A O 1
ATOM 2449 N N . LEU A 1 319 ? 5.984 -7.941 -11.484 1 98.19 319 LEU A N 1
ATOM 2450 C CA . LEU A 1 319 ? 7.125 -7.43 -10.734 1 98.19 319 LEU A CA 1
ATOM 2451 C C . LEU A 1 319 ? 6.805 -7.336 -9.25 1 98.19 319 LEU A C 1
ATOM 2453 O O . LEU A 1 319 ? 7.668 -7.586 -8.406 1 98.19 319 LEU A O 1
ATOM 2457 N N . GLN A 1 320 ? 5.574 -6.969 -8.867 1 98.5 320 GLN A N 1
ATOM 2458 C CA . GLN A 1 320 ? 5.133 -7.043 -7.48 1 98.5 320 GLN A CA 1
ATOM 2459 C C . GLN A 1 320 ? 5.277 -8.461 -6.934 1 98.5 320 GLN A C 1
ATOM 2461 O O . GLN A 1 320 ? 5.77 -8.648 -5.816 1 98.5 320 GLN A O 1
ATOM 2466 N N . LEU A 1 321 ? 4.855 -9.383 -7.73 1 98.25 321 LEU A N 1
ATOM 2467 C CA . LEU A 1 321 ? 4.91 -10.781 -7.324 1 98.25 321 LEU A CA 1
ATOM 2468 C C . LEU A 1 321 ? 6.355 -11.234 -7.121 1 98.25 321 LEU A C 1
ATOM 2470 O O . LEU A 1 321 ? 6.633 -12.055 -6.246 1 98.25 321 LEU A O 1
ATOM 2474 N N . ASP A 1 322 ? 7.234 -10.727 -7.957 1 98 322 ASP A N 1
ATOM 2475 C CA . ASP A 1 322 ? 8.648 -11.031 -7.762 1 98 322 ASP A CA 1
ATOM 2476 C C . ASP A 1 322 ? 9.133 -10.539 -6.402 1 98 322 ASP A C 1
ATOM 2478 O O . ASP A 1 322 ? 9.93 -11.211 -5.738 1 98 322 ASP A O 1
ATOM 2482 N N . MET A 1 323 ? 8.672 -9.367 -5.969 1 97.62 323 MET A N 1
ATOM 2483 C CA . MET A 1 323 ? 9 -8.875 -4.637 1 97.62 323 MET A CA 1
ATOM 2484 C C . MET A 1 323 ? 8.398 -9.773 -3.561 1 97.62 323 MET A C 1
ATOM 2486 O O . MET A 1 323 ? 9.039 -10.047 -2.543 1 97.62 323 MET A O 1
ATOM 2490 N N . VAL A 1 324 ? 7.203 -10.219 -3.801 1 98.12 324 VAL A N 1
ATOM 2491 C CA . VAL A 1 324 ? 6.543 -11.125 -2.865 1 98.12 324 VAL A CA 1
ATOM 2492 C C . VAL A 1 324 ? 7.383 -12.383 -2.682 1 98.12 324 VAL A C 1
ATOM 2494 O O . VAL A 1 324 ? 7.586 -12.844 -1.556 1 98.12 324 VAL A O 1
ATOM 2497 N N . MET A 1 325 ? 7.918 -12.922 -3.768 1 97.12 325 MET A N 1
ATOM 2498 C CA . MET A 1 325 ? 8.758 -14.109 -3.678 1 97.12 325 MET A CA 1
ATOM 2499 C C . MET A 1 325 ? 10.047 -13.812 -2.918 1 97.12 325 MET A C 1
ATOM 2501 O O . MET A 1 325 ? 10.5 -14.625 -2.113 1 97.12 325 MET A O 1
ATOM 2505 N N . MET A 1 326 ? 10.602 -12.688 -3.18 1 95.38 326 MET A N 1
ATOM 2506 C CA . MET A 1 326 ? 11.844 -12.305 -2.521 1 95.38 326 MET A CA 1
ATOM 2507 C C . MET A 1 326 ? 11.656 -12.203 -1.012 1 95.38 326 MET A C 1
ATOM 2509 O O . MET A 1 326 ? 12.539 -12.594 -0.243 1 95.38 326 MET A O 1
ATOM 2513 N N . VAL A 1 327 ? 10.492 -11.781 -0.574 1 97.12 327 VAL A N 1
ATOM 2514 C CA . VAL A 1 327 ? 10.25 -11.477 0.832 1 97.12 327 VAL A CA 1
ATOM 2515 C C . VAL A 1 327 ? 9.742 -12.727 1.549 1 97.12 327 VAL A C 1
ATOM 2517 O O . VAL A 1 327 ? 10.094 -12.977 2.705 1 97.12 327 VAL A O 1
ATOM 2520 N N . HIS A 1 328 ? 9.008 -13.562 0.839 1 97.38 328 HIS A N 1
ATOM 2521 C CA . HIS A 1 328 ? 8.242 -14.57 1.565 1 97.38 328 HIS A CA 1
ATOM 2522 C C . HIS A 1 328 ? 8.82 -15.961 1.352 1 97.38 328 HIS A C 1
ATOM 2524 O O . HIS A 1 328 ? 8.484 -16.906 2.082 1 97.38 328 HIS A O 1
ATOM 2530 N N . THR A 1 329 ? 9.688 -16.094 0.356 1 95.88 329 THR A N 1
ATOM 2531 C CA . THR A 1 329 ? 10.297 -17.406 0.125 1 95.88 329 THR A CA 1
ATOM 2532 C C . THR A 1 329 ? 11.805 -17.344 0.329 1 95.88 329 THR A C 1
ATOM 2534 O O . THR A 1 329 ? 12.383 -16.25 0.403 1 95.88 329 THR A O 1
ATOM 2537 N N . SER A 1 330 ? 12.43 -18.438 0.45 1 91.25 330 SER A N 1
ATOM 2538 C CA . SER A 1 330 ? 13.859 -18.5 0.733 1 91.25 330 SER A CA 1
ATOM 2539 C C . SER A 1 330 ? 14.688 -18.125 -0.498 1 91.25 330 SER A C 1
ATOM 2541 O O . SER A 1 330 ? 15.641 -17.359 -0.406 1 91.25 330 SER A O 1
ATOM 2543 N N . THR A 1 331 ? 14.25 -18.688 -1.664 1 92.88 331 THR A N 1
ATOM 2544 C CA . THR A 1 331 ? 15.062 -18.484 -2.857 1 92.88 331 THR A CA 1
ATOM 2545 C C . THR A 1 331 ? 14.18 -18.219 -4.074 1 92.88 331 THR A C 1
ATOM 2547 O O . THR A 1 331 ? 14.664 -18.188 -5.203 1 92.88 331 THR A O 1
ATOM 2550 N N . GLY A 1 332 ? 12.891 -18.047 -3.844 1 96.56 332 GLY A N 1
ATOM 2551 C CA . GLY A 1 332 ? 11.922 -17.922 -4.926 1 96.56 332 GLY A CA 1
ATOM 2552 C C . GLY A 1 332 ? 12.094 -16.656 -5.738 1 96.56 332 GLY A C 1
ATOM 2553 O O . GLY A 1 332 ? 12.703 -15.695 -5.273 1 96.56 332 GLY A O 1
ATOM 2554 N N . LYS A 1 333 ? 11.57 -16.656 -6.961 1 97.44 333 LYS A N 1
ATOM 2555 C CA . LYS A 1 333 ? 11.609 -15.516 -7.867 1 97.44 333 LYS A CA 1
ATOM 2556 C C . LYS A 1 333 ? 10.656 -15.711 -9.039 1 97.44 333 LYS A C 1
ATOM 2558 O O . LYS A 1 333 ? 10.305 -16.844 -9.375 1 97.44 333 LYS A O 1
ATOM 2563 N N . GLU A 1 334 ? 10.164 -14.617 -9.57 1 98.25 334 GLU A N 1
ATOM 2564 C CA . GLU A 1 334 ? 9.594 -14.664 -10.914 1 98.25 334 GLU A CA 1
ATOM 2565 C C . GLU A 1 334 ? 10.688 -14.617 -11.984 1 98.25 334 GLU A C 1
ATOM 2567 O O . GLU A 1 334 ? 11.75 -14.031 -11.766 1 98.25 334 GLU A O 1
ATOM 2572 N N . ARG A 1 335 ? 10.422 -15.195 -13.102 1 98.38 335 ARG A N 1
ATOM 2573 C CA . ARG A 1 335 ? 11.492 -15.422 -14.062 1 98.38 335 ARG A CA 1
ATOM 2574 C C . ARG A 1 335 ? 11.18 -14.742 -15.398 1 98.38 335 ARG A C 1
ATOM 2576 O O . ARG A 1 335 ? 10.023 -14.68 -15.812 1 98.38 335 ARG A O 1
ATOM 2583 N N . THR A 1 336 ? 12.242 -14.227 -16 1 97 336 THR A N 1
ATOM 2584 C CA . THR A 1 336 ? 12.18 -13.812 -17.391 1 97 336 THR A CA 1
ATOM 2585 C C . THR A 1 336 ? 12.133 -15.023 -18.328 1 97 336 THR A C 1
ATOM 2587 O O . THR A 1 336 ? 12.359 -16.156 -17.875 1 97 336 THR A O 1
ATOM 2590 N N . LEU A 1 337 ? 11.844 -14.758 -19.562 1 96.94 337 LEU A N 1
ATOM 2591 C CA . LEU A 1 337 ? 11.852 -15.844 -20.531 1 96.94 337 LEU A CA 1
ATOM 2592 C C . LEU A 1 337 ? 13.227 -16.5 -20.609 1 96.94 337 LEU A C 1
ATOM 2594 O O . LEU A 1 337 ? 13.328 -17.719 -20.734 1 96.94 337 LEU A O 1
ATOM 2598 N N . LYS A 1 338 ? 14.297 -15.711 -20.484 1 96.88 338 LYS A N 1
ATOM 2599 C CA . LYS A 1 338 ? 15.664 -16.234 -20.516 1 96.88 338 LYS A CA 1
ATOM 2600 C C . LYS A 1 338 ? 15.914 -17.156 -19.328 1 96.88 338 LYS A C 1
ATOM 2602 O O . LYS A 1 338 ? 16.562 -18.188 -19.453 1 96.88 338 LYS A O 1
ATOM 2607 N N . GLU A 1 339 ? 15.445 -16.766 -18.203 1 97.62 339 GLU A N 1
ATOM 2608 C CA . GLU A 1 339 ? 15.617 -17.562 -17 1 97.62 339 GLU A CA 1
ATOM 2609 C C . GLU A 1 339 ? 14.789 -18.844 -17.062 1 97.62 339 GLU A C 1
ATOM 2611 O O . GLU A 1 339 ? 15.227 -19.891 -16.594 1 97.62 339 GLU A O 1
ATOM 2616 N N . TRP A 1 340 ? 13.57 -18.812 -17.641 1 98.38 340 TRP A N 1
ATOM 2617 C CA . TRP A 1 340 ? 12.781 -20.016 -17.875 1 98.38 340 TRP A CA 1
ATOM 2618 C C . TRP A 1 340 ? 13.484 -20.938 -18.859 1 98.38 340 TRP A C 1
ATOM 2620 O O . TRP A 1 340 ? 13.539 -22.156 -18.625 1 98.38 340 TRP A O 1
ATOM 2630 N N . ASP A 1 341 ? 13.984 -20.328 -19.922 1 98.06 341 ASP A N 1
ATOM 2631 C CA . ASP A 1 341 ? 14.742 -21.109 -20.906 1 98.06 341 ASP A CA 1
ATOM 2632 C C . ASP A 1 341 ? 15.875 -21.875 -20.234 1 98.06 341 ASP A C 1
ATOM 2634 O O . ASP A 1 341 ? 16.078 -23.062 -20.5 1 98.06 341 ASP A O 1
ATOM 2638 N N . PHE A 1 342 ? 16.547 -21.25 -19.344 1 98.31 342 PHE A N 1
ATOM 2639 C CA . PHE A 1 342 ? 17.672 -21.844 -18.641 1 98.31 342 PHE A CA 1
ATOM 2640 C C . PHE A 1 342 ? 17.219 -23.047 -17.812 1 98.31 342 PHE A C 1
ATOM 2642 O O . PHE A 1 342 ? 17.766 -24.141 -17.938 1 98.31 342 PHE A O 1
ATOM 2649 N N . VAL A 1 343 ? 16.172 -22.875 -16.953 1 98.62 343 VAL A N 1
ATOM 2650 C CA . VAL A 1 343 ? 15.797 -23.938 -16.031 1 98.62 343 VAL A CA 1
ATOM 2651 C C . VAL A 1 343 ? 15.172 -25.094 -16.812 1 98.62 343 VAL A C 1
ATOM 2653 O O . VAL A 1 343 ? 15.328 -26.266 -16.438 1 98.62 343 VAL A O 1
ATOM 2656 N N . LEU A 1 344 ? 14.453 -24.812 -17.906 1 98.69 344 LEU A N 1
ATOM 2657 C CA . LEU A 1 344 ? 13.836 -25.859 -18.719 1 98.69 344 LEU A CA 1
ATOM 2658 C C . LEU A 1 344 ? 14.891 -26.672 -19.469 1 98.69 344 LEU A C 1
ATOM 2660 O O . LEU A 1 344 ? 14.812 -27.906 -19.516 1 98.69 344 LEU A O 1
ATOM 2664 N N . LYS A 1 345 ? 15.883 -26 -20.016 1 98.31 345 LYS A N 1
ATOM 2665 C CA . LYS A 1 345 ? 16.969 -26.688 -20.719 1 98.31 345 LYS A CA 1
ATOM 2666 C C . LYS A 1 345 ? 17.797 -27.531 -19.75 1 98.31 345 LYS A C 1
ATOM 2668 O O . LYS A 1 345 ? 18.125 -28.672 -20.062 1 98.31 345 LYS A O 1
ATOM 2673 N N . GLU A 1 346 ? 18.094 -26.922 -18.594 1 98.5 346 GLU A N 1
ATOM 2674 C CA . GLU A 1 346 ? 18.875 -27.656 -17.609 1 98.5 346 GLU A CA 1
ATOM 2675 C C . GLU A 1 346 ? 18.109 -28.859 -17.078 1 98.5 346 GLU A C 1
ATOM 2677 O O . GLU A 1 346 ? 18.719 -29.875 -16.703 1 98.5 346 GLU A O 1
ATOM 2682 N N . ALA A 1 347 ? 16.812 -28.812 -17.078 1 98.44 347 ALA A N 1
ATOM 2683 C CA . ALA A 1 347 ? 15.984 -29.938 -16.641 1 98.44 347 ALA A CA 1
ATOM 2684 C C . ALA A 1 347 ? 15.875 -31 -17.734 1 98.44 347 ALA A C 1
ATOM 2686 O O . ALA A 1 347 ? 15.398 -32.094 -17.484 1 98.44 347 ALA A O 1
ATOM 2687 N N . GLY A 1 348 ? 16.25 -30.656 -18.969 1 97.56 348 GLY A N 1
ATOM 2688 C CA . GLY A 1 348 ? 16.391 -31.656 -20.016 1 97.56 348 GLY A CA 1
ATOM 2689 C C . GLY A 1 348 ? 15.219 -31.672 -20.984 1 97.56 348 GLY A C 1
ATOM 2690 O O . GLY A 1 348 ? 15.047 -32.625 -21.75 1 97.56 348 GLY A O 1
ATOM 2691 N N . PHE A 1 349 ? 14.406 -30.641 -21.016 1 98.12 349 PHE A N 1
ATOM 2692 C CA . PHE A 1 349 ? 13.297 -30.594 -21.969 1 98.12 349 PHE A CA 1
ATOM 2693 C C . PHE A 1 349 ? 13.805 -30.234 -23.359 1 98.12 349 PHE A C 1
ATOM 2695 O O . PHE A 1 349 ? 14.734 -29.438 -23.516 1 98.12 349 PHE A O 1
ATOM 2702 N N . ALA A 1 350 ? 13.164 -30.766 -24.391 1 95 350 ALA A N 1
ATOM 2703 C CA . ALA A 1 350 ? 13.602 -30.609 -25.766 1 95 350 ALA A CA 1
ATOM 2704 C C . ALA A 1 350 ? 13.164 -29.266 -26.328 1 95 350 ALA A C 1
ATOM 2706 O O . ALA A 1 350 ? 13.898 -28.641 -27.094 1 95 350 ALA A O 1
ATOM 2707 N N . ARG A 1 351 ? 12 -28.891 -26.078 1 96.06 351 ARG A N 1
ATOM 2708 C CA . ARG A 1 351 ? 11.422 -27.641 -26.531 1 96.06 351 ARG A CA 1
ATOM 2709 C C . ARG A 1 351 ? 10.305 -27.172 -25.609 1 96.06 351 ARG A C 1
ATOM 2711 O O . ARG A 1 351 ? 9.828 -27.938 -24.766 1 96.06 351 ARG A O 1
ATOM 2718 N N . TYR A 1 352 ? 9.984 -25.906 -25.75 1 97.5 352 TYR A N 1
ATOM 2719 C CA . TYR A 1 352 ? 8.844 -25.375 -25.016 1 97.5 352 TYR A CA 1
ATOM 2720 C C . TYR A 1 352 ? 8.164 -24.266 -25.797 1 97.5 352 TYR A C 1
ATOM 2722 O O . TYR A 1 352 ? 8.727 -23.734 -26.766 1 97.5 352 TYR A O 1
ATOM 2730 N N . GLU A 1 353 ? 6.965 -24.031 -25.453 1 96.38 353 GLU A N 1
ATOM 2731 C CA . GLU A 1 353 ? 6.168 -22.922 -25.984 1 96.38 353 GLU A CA 1
ATOM 2732 C C . GLU A 1 353 ? 5.516 -22.125 -24.859 1 96.38 353 GLU A C 1
ATOM 2734 O O . GLU A 1 353 ? 5.23 -22.672 -23.781 1 96.38 353 GLU A O 1
ATOM 2739 N N . VAL A 1 354 ? 5.352 -20.797 -25.062 1 96.69 354 VAL A N 1
ATOM 2740 C CA . VAL A 1 354 ? 4.668 -19.938 -24.109 1 96.69 354 VAL A CA 1
ATOM 2741 C C . VAL A 1 354 ? 3.395 -19.359 -24.734 1 96.69 354 VAL A C 1
ATOM 2743 O O . VAL A 1 354 ? 3.436 -18.781 -25.812 1 96.69 354 VAL A O 1
ATOM 2746 N N . ARG A 1 355 ? 2.273 -19.594 -24.078 1 95.94 355 ARG A N 1
ATOM 2747 C CA . ARG A 1 355 ? 0.997 -19.031 -24.516 1 95.94 355 ARG A CA 1
ATOM 2748 C C . ARG A 1 355 ? 0.521 -17.938 -23.562 1 95.94 355 ARG A C 1
ATOM 2750 O O . ARG A 1 355 ? 0.47 -18.156 -22.344 1 95.94 355 ARG A O 1
ATOM 2757 N N . ASP A 1 356 ? 0.257 -16.781 -24.125 1 92.75 356 ASP A N 1
ATOM 2758 C CA . ASP A 1 356 ? -0.354 -15.711 -23.344 1 92.75 356 ASP A CA 1
ATOM 2759 C C . ASP A 1 356 ? -1.829 -15.992 -23.078 1 92.75 356 ASP A C 1
ATOM 2761 O O . ASP A 1 356 ? -2.611 -16.188 -24 1 92.75 356 ASP A O 1
ATOM 2765 N N . ILE A 1 357 ? -2.25 -16.062 -21.859 1 93.56 357 ILE A N 1
ATOM 2766 C CA . ILE A 1 357 ? -3.633 -16.375 -21.531 1 93.56 357 ILE A CA 1
ATOM 2767 C C . ILE A 1 357 ? -4.352 -15.125 -21.031 1 93.56 357 ILE A C 1
ATOM 2769 O O . ILE A 1 357 ? -5.371 -15.211 -20.344 1 93.56 357 ILE A O 1
ATOM 2773 N N . ASP A 1 358 ? -3.777 -13.984 -21.188 1 89.5 358 ASP A N 1
ATOM 2774 C CA . ASP A 1 358 ? -4.352 -12.68 -20.859 1 89.5 358 ASP A CA 1
ATOM 2775 C C . ASP A 1 358 ? -4.543 -12.547 -19.344 1 89.5 358 ASP A C 1
ATOM 2777 O O . ASP A 1 358 ? -5.633 -12.211 -18.875 1 89.5 358 ASP A O 1
ATOM 2781 N N . ASP A 1 359 ? -3.539 -12.867 -18.594 1 94.12 359 ASP A N 1
ATOM 2782 C CA . ASP A 1 359 ? -3.512 -12.773 -17.141 1 94.12 359 ASP A CA 1
ATOM 2783 C C . ASP A 1 359 ? -2.084 -12.594 -16.625 1 94.12 359 ASP A C 1
ATOM 2785 O O . ASP A 1 359 ? -1.148 -12.453 -17.422 1 94.12 359 ASP A O 1
ATOM 2789 N N . VAL A 1 360 ? -1.965 -12.469 -15.367 1 95.69 360 VAL A N 1
ATOM 2790 C CA . VAL A 1 360 ? -0.657 -12.328 -14.734 1 95.69 360 VAL A CA 1
ATOM 2791 C C . VAL A 1 360 ? 0.228 -13.516 -15.109 1 95.69 360 VAL A C 1
ATOM 2793 O O . VAL A 1 360 ? 1.415 -13.352 -15.398 1 95.69 360 VAL A O 1
ATOM 2796 N N . GLN A 1 361 ? -0.382 -14.656 -15.195 1 96.94 361 GLN A N 1
ATOM 2797 C CA . GLN A 1 361 ? 0.324 -15.883 -15.539 1 96.94 361 GLN A CA 1
ATOM 2798 C C . GLN A 1 361 ? 0.338 -16.109 -17.047 1 96.94 361 GLN A C 1
ATOM 2800 O O . GLN A 1 361 ? -0.428 -15.484 -17.781 1 96.94 361 GLN A O 1
ATOM 2805 N N . SER A 1 362 ? 1.212 -16.906 -17.469 1 96.88 362 SER A N 1
ATOM 2806 C CA . SER A 1 362 ? 1.269 -17.516 -18.797 1 96.88 362 SER A CA 1
ATOM 2807 C C . SER A 1 362 ? 1.238 -19.047 -18.703 1 96.88 362 SER A C 1
ATOM 2809 O O . SER A 1 362 ? 1.415 -19.609 -17.625 1 96.88 362 SER A O 1
ATOM 2811 N N . LEU A 1 363 ? 0.889 -19.625 -19.812 1 97.94 363 LEU A N 1
ATOM 2812 C CA . LEU A 1 363 ? 1.004 -21.078 -19.938 1 97.94 363 LEU A CA 1
ATOM 2813 C C . LEU A 1 363 ? 2.273 -21.453 -20.688 1 97.94 363 LEU A C 1
ATOM 2815 O O . LEU A 1 363 ? 2.416 -21.141 -21.875 1 97.94 363 LEU A O 1
ATOM 2819 N N . ILE A 1 364 ? 3.229 -22.016 -19.984 1 98.31 364 ILE A N 1
ATOM 2820 C CA . ILE A 1 364 ? 4.434 -22.578 -20.594 1 98.31 364 ILE A CA 1
ATOM 2821 C C . ILE A 1 364 ? 4.25 -24.078 -20.797 1 98.31 364 ILE A C 1
ATOM 2823 O O . ILE A 1 364 ? 3.957 -24.812 -19.844 1 98.31 364 ILE A O 1
ATOM 2827 N N . ILE A 1 365 ? 4.363 -24.547 -21.984 1 98.38 365 ILE A N 1
ATOM 2828 C CA . ILE A 1 365 ? 4.258 -25.969 -22.312 1 98.38 365 ILE A CA 1
ATOM 2829 C C . ILE A 1 365 ? 5.645 -26.531 -22.625 1 98.38 365 ILE A C 1
ATOM 2831 O O . ILE A 1 365 ? 6.242 -26.188 -23.656 1 98.38 365 ILE A O 1
ATOM 2835 N N . ALA A 1 366 ? 6.121 -27.359 -21.766 1 98.38 366 ALA A N 1
ATOM 2836 C CA . ALA A 1 366 ? 7.418 -28 -21.969 1 98.38 366 ALA A CA 1
ATOM 2837 C C . ALA A 1 366 ? 7.25 -29.422 -22.5 1 98.38 366 ALA A C 1
ATOM 2839 O O . ALA A 1 366 ? 6.508 -30.219 -21.938 1 98.38 366 ALA A O 1
ATOM 2840 N N . TYR A 1 367 ? 7.934 -29.688 -23.578 1 96.81 367 TYR A N 1
ATOM 2841 C CA . TYR A 1 367 ? 7.844 -30.984 -24.219 1 96.81 367 TYR A CA 1
ATOM 2842 C C . TYR A 1 367 ? 9.07 -31.844 -23.922 1 96.81 367 TYR A C 1
ATOM 2844 O O . TYR A 1 367 ? 10.203 -31.375 -24.062 1 96.81 367 TYR A O 1
ATOM 2852 N N . ARG A 1 368 ? 8.789 -33 -23.484 1 92.25 368 ARG A N 1
ATOM 2853 C CA . ARG A 1 368 ? 9.883 -33.906 -23.141 1 92.25 368 ARG A CA 1
ATOM 2854 C C . ARG A 1 368 ? 10.742 -34.219 -24.359 1 92.25 368 ARG A C 1
ATOM 2856 O O . ARG A 1 368 ? 11.961 -34.375 -24.234 1 92.25 368 ARG A O 1
ATOM 2863 N N . SER A 1 369 ? 10.109 -34.469 -25.562 1 87.31 369 SER A N 1
ATOM 2864 C CA . SER A 1 369 ? 10.828 -34.75 -26.812 1 87.31 369 SER A CA 1
ATOM 2865 C C . SER A 1 369 ? 10.344 -33.844 -27.938 1 87.31 369 SER A C 1
ATOM 2867 O O . SER A 1 369 ? 9.219 -33.344 -27.906 1 87.31 369 SER A O 1
ATOM 2869 N N . MET B 1 1 ? -28.531 -1.481 -25.578 1 66.81 1 MET B N 1
ATOM 2870 C CA . MET B 1 1 ? -28.391 -2.814 -25 1 66.81 1 MET B CA 1
ATOM 2871 C C . MET B 1 1 ? -26.984 -3.352 -25.219 1 66.81 1 MET B C 1
ATOM 2873 O O . MET B 1 1 ? -26.312 -3.781 -24.281 1 66.81 1 MET B O 1
ATOM 2877 N N . GLU B 1 2 ? -26.453 -3.27 -26.391 1 77.12 2 GLU B N 1
ATOM 2878 C CA . GLU B 1 2 ? -25.109 -3.719 -26.75 1 77.12 2 GLU B CA 1
ATOM 2879 C C . GLU B 1 2 ? -24.047 -2.82 -26.125 1 77.12 2 GLU B C 1
ATOM 2881 O O . GLU B 1 2 ? -23.031 -3.307 -25.641 1 77.12 2 GLU B O 1
ATOM 2886 N N . GLU B 1 3 ? -24.359 -1.547 -26 1 75.81 3 GLU B N 1
ATOM 2887 C CA . GLU B 1 3 ? -23.422 -0.602 -25.422 1 75.81 3 GLU B CA 1
ATOM 2888 C C . GLU B 1 3 ? -23.266 -0.833 -23.922 1 75.81 3 GLU B C 1
ATOM 2890 O O . GLU B 1 3 ? -22.172 -0.742 -23.375 1 75.81 3 GLU B O 1
ATOM 2895 N N . SER B 1 4 ? -24.281 -1.124 -23.297 1 76.19 4 SER B N 1
ATOM 2896 C CA . SER B 1 4 ? -24.266 -1.394 -21.859 1 76.19 4 SER B CA 1
ATOM 2897 C C . SER B 1 4 ? -23.469 -2.658 -21.547 1 76.19 4 SER B C 1
ATOM 2899 O O . SER B 1 4 ? -22.719 -2.697 -20.562 1 76.19 4 SER B O 1
ATOM 2901 N N . LYS B 1 5 ? -23.594 -3.648 -22.406 1 76.69 5 LYS B N 1
ATOM 2902 C CA . LYS B 1 5 ? -22.859 -4.891 -22.219 1 76.69 5 LYS B CA 1
ATOM 2903 C C . LYS B 1 5 ? -21.359 -4.672 -22.422 1 76.69 5 LYS B C 1
ATOM 2905 O O . LYS B 1 5 ? -20.547 -5.211 -21.672 1 76.69 5 LYS B O 1
ATOM 2910 N N . ARG B 1 6 ? -21.078 -3.85 -23.391 1 79.12 6 ARG B N 1
ATOM 2911 C CA . ARG B 1 6 ? -19.688 -3.551 -23.672 1 79.12 6 ARG B CA 1
ATOM 2912 C C . ARG B 1 6 ? -19.047 -2.787 -22.516 1 79.12 6 ARG B C 1
ATOM 2914 O O . ARG B 1 6 ? -17.906 -3.053 -22.141 1 79.12 6 ARG B O 1
ATOM 2921 N N . ASN B 1 7 ? -19.812 -1.894 -21.938 1 81.19 7 ASN B N 1
ATOM 2922 C CA . ASN B 1 7 ? -19.328 -1.114 -20.812 1 81.19 7 ASN B CA 1
ATOM 2923 C C . ASN B 1 7 ? -19.078 -1.994 -19.594 1 81.19 7 ASN B C 1
ATOM 2925 O O . ASN B 1 7 ? -18.094 -1.818 -18.875 1 81.19 7 ASN B O 1
ATOM 2929 N N . LEU B 1 8 ? -19.984 -2.902 -19.5 1 81.06 8 LEU B N 1
ATOM 2930 C CA . LEU B 1 8 ? -19.828 -3.812 -18.359 1 81.06 8 LEU B CA 1
ATOM 2931 C C . LEU B 1 8 ? -18.609 -4.703 -18.547 1 81.06 8 LEU B C 1
ATOM 2933 O O . LEU B 1 8 ? -17.875 -4.957 -17.578 1 81.06 8 LEU B O 1
ATOM 2937 N N . LEU B 1 9 ? -18.422 -5.137 -19.734 1 81.62 9 LEU B N 1
ATOM 2938 C CA . LEU B 1 9 ? -17.266 -5.977 -20.031 1 81.62 9 LEU B CA 1
ATOM 2939 C C . LEU B 1 9 ? -15.961 -5.215 -19.797 1 81.62 9 LEU B C 1
ATOM 2941 O O . LEU B 1 9 ? -14.992 -5.77 -19.281 1 81.62 9 LEU B O 1
ATOM 2945 N N . ASP B 1 10 ? -16.031 -4.004 -20.125 1 86.81 10 ASP B N 1
ATOM 2946 C CA . ASP B 1 10 ? -14.859 -3.158 -19.922 1 86.81 10 ASP B CA 1
ATOM 2947 C C . ASP B 1 10 ? -14.594 -2.93 -18.438 1 86.81 10 ASP B C 1
ATOM 2949 O O . ASP B 1 10 ? -13.438 -2.957 -18 1 86.81 10 ASP B O 1
ATOM 2953 N N . GLU B 1 11 ? -15.656 -2.812 -17.719 1 90.12 11 GLU B N 1
ATOM 2954 C CA . GLU B 1 11 ? -15.516 -2.596 -16.281 1 90.12 11 GLU B CA 1
ATOM 2955 C C . GLU B 1 11 ? -15.016 -3.855 -15.578 1 90.12 11 GLU B C 1
ATOM 2957 O O . GLU B 1 11 ? -14.234 -3.773 -14.625 1 90.12 11 GLU B O 1
ATOM 2962 N N . GLU B 1 12 ? -15.492 -4.91 -16.094 1 91.56 12 GLU B N 1
ATOM 2963 C CA . GLU B 1 12 ? -15.039 -6.18 -15.531 1 91.56 12 GLU B CA 1
ATOM 2964 C C . GLU B 1 12 ? -13.555 -6.41 -15.82 1 91.56 12 GLU B C 1
ATOM 2966 O O . GLU B 1 12 ? -12.82 -6.883 -14.953 1 91.56 12 GLU B O 1
ATOM 2971 N N . ALA B 1 13 ? -13.188 -6.121 -17.031 1 90.88 13 ALA B N 1
ATOM 2972 C CA . ALA B 1 13 ? -11.781 -6.25 -17.406 1 90.88 13 ALA B CA 1
ATOM 2973 C C . ALA B 1 13 ? -10.898 -5.324 -16.562 1 90.88 13 ALA B C 1
ATOM 2975 O O . ALA B 1 13 ? -9.828 -5.723 -16.109 1 90.88 13 ALA B O 1
ATOM 2976 N N . LYS B 1 14 ? -11.391 -4.141 -16.375 1 93.62 14 LYS B N 1
ATOM 2977 C CA . LYS B 1 14 ? -10.664 -3.18 -15.555 1 93.62 14 LYS B CA 1
ATOM 2978 C C . LYS B 1 14 ? -10.57 -3.652 -14.109 1 93.62 14 LYS B C 1
ATOM 2980 O O . LYS B 1 14 ? -9.508 -3.541 -13.484 1 93.62 14 LYS B O 1
ATOM 2985 N N . ALA B 1 15 ? -11.625 -4.199 -13.594 1 95.25 15 ALA B N 1
ATOM 2986 C CA . ALA B 1 15 ? -11.672 -4.688 -12.219 1 95.25 15 ALA B CA 1
ATOM 2987 C C . ALA B 1 15 ? -10.695 -5.844 -12.016 1 95.25 15 ALA B C 1
ATOM 2989 O O . ALA B 1 15 ? -10.07 -5.961 -10.961 1 95.25 15 ALA B O 1
ATOM 2990 N N . SER B 1 16 ? -10.57 -6.684 -13.086 1 93.5 16 SER B N 1
ATOM 2991 C CA . SER B 1 16 ? -9.688 -7.848 -13 1 93.5 16 SER B CA 1
ATOM 2992 C C . SER B 1 16 ? -8.227 -7.426 -12.883 1 93.5 16 SER B C 1
ATOM 2994 O O . SER B 1 16 ? -7.402 -8.164 -12.344 1 93.5 16 SER B O 1
ATOM 2996 N N . LEU B 1 17 ? -7.938 -6.234 -13.352 1 94.31 17 LEU B N 1
ATOM 2997 C CA . LEU B 1 17 ? -6.582 -5.699 -13.258 1 94.31 17 LEU B CA 1
ATOM 2998 C C . LEU B 1 17 ? -6.414 -4.863 -12 1 94.31 17 LEU B C 1
ATOM 3000 O O . LEU B 1 17 ? -5.402 -4.977 -11.305 1 94.31 17 LEU B O 1
ATOM 3004 N N . ASP B 1 18 ? -7.402 -4.078 -11.672 1 95.94 18 ASP B N 1
ATOM 3005 C CA . ASP B 1 18 ? -7.309 -3.092 -10.594 1 95.94 18 ASP B CA 1
ATOM 3006 C C . ASP B 1 18 ? -7.254 -3.771 -9.227 1 95.94 18 ASP B C 1
ATOM 3008 O O . ASP B 1 18 ? -6.727 -3.207 -8.266 1 95.94 18 ASP B O 1
ATOM 3012 N N . ILE B 1 19 ? -7.73 -5.031 -9.109 1 97.19 19 ILE B N 1
ATOM 3013 C CA . ILE B 1 19 ? -7.789 -5.742 -7.836 1 97.19 19 ILE B CA 1
ATOM 3014 C C . ILE B 1 19 ? -6.375 -5.961 -7.301 1 97.19 19 ILE B C 1
ATOM 3016 O O . ILE B 1 19 ? -6.164 -5.996 -6.086 1 97.19 19 ILE B O 1
ATOM 3020 N N . TRP B 1 20 ? -5.391 -5.988 -8.211 1 97.44 20 TRP B N 1
ATOM 3021 C CA . TRP B 1 20 ? -4.031 -6.375 -7.832 1 97.44 20 TRP B CA 1
ATOM 3022 C C . TRP B 1 20 ? -3.357 -5.27 -7.027 1 97.44 20 TRP B C 1
ATOM 3024 O O . TRP B 1 20 ? -2.461 -5.543 -6.223 1 97.44 20 TRP B O 1
ATOM 3034 N N . ARG B 1 21 ? -3.789 -4.031 -7.176 1 96.38 21 ARG B N 1
ATOM 3035 C CA . ARG B 1 21 ? -3.209 -2.945 -6.395 1 96.38 21 ARG B CA 1
ATOM 3036 C C . ARG B 1 21 ? -3.525 -3.105 -4.91 1 96.38 21 ARG B C 1
ATOM 3038 O O . ARG B 1 21 ? -2.758 -2.658 -4.055 1 96.38 21 ARG B O 1
ATOM 3045 N N . TYR B 1 22 ? -4.617 -3.816 -4.605 1 97.81 22 TYR B N 1
ATOM 3046 C CA . TYR B 1 22 ? -4.98 -4.066 -3.217 1 97.81 22 TYR B CA 1
ATOM 3047 C C . TYR B 1 22 ? -4.328 -5.344 -2.703 1 97.81 22 TYR B C 1
ATOM 3049 O O . TYR B 1 22 ? -4.035 -5.465 -1.511 1 97.81 22 TYR B O 1
ATOM 3057 N N . VAL B 1 23 ? -4.082 -6.277 -3.605 1 98 23 VAL B N 1
ATOM 3058 C CA . VAL B 1 23 ? -3.545 -7.578 -3.213 1 98 23 VAL B CA 1
ATOM 3059 C C . VAL B 1 23 ? -2.043 -7.465 -2.965 1 98 23 VAL B C 1
ATOM 3061 O O . VAL B 1 23 ? -1.551 -7.855 -1.903 1 98 23 VAL B O 1
ATOM 3064 N N . PHE B 1 24 ? -1.344 -6.832 -3.941 1 98 24 PHE B N 1
ATOM 3065 C CA . PHE B 1 24 ? 0.112 -6.816 -3.879 1 98 24 PHE B CA 1
ATOM 3066 C C . PHE B 1 24 ? 0.632 -5.391 -3.709 1 98 24 PHE B C 1
ATOM 3068 O O . PHE B 1 24 ? 1.838 -5.152 -3.791 1 98 24 PHE B O 1
ATOM 3075 N N . GLY B 1 25 ? -0.226 -4.457 -3.387 1 97.06 25 GLY B N 1
ATOM 3076 C CA . GLY B 1 25 ? 0.127 -3.047 -3.404 1 97.06 25 GLY B CA 1
ATOM 3077 C C . GLY B 1 25 ? 1.188 -2.686 -2.381 1 97.06 25 GLY B C 1
ATOM 3078 O O . GLY B 1 25 ? 1.929 -1.719 -2.562 1 97.06 25 GLY B O 1
ATOM 3079 N N . PHE B 1 26 ? 1.326 -3.469 -1.29 1 97.88 26 PHE B N 1
ATOM 3080 C CA . PHE B 1 26 ? 2.316 -3.135 -0.273 1 97.88 26 PHE B CA 1
ATOM 3081 C C . PHE B 1 26 ? 3.73 -3.311 -0.816 1 97.88 26 PHE B C 1
ATOM 3083 O O . PHE B 1 26 ? 4.676 -2.711 -0.302 1 97.88 26 PHE B O 1
ATOM 3090 N N . ALA B 1 27 ? 3.896 -4.086 -1.856 1 98.38 27 ALA B N 1
ATOM 3091 C CA . ALA B 1 27 ? 5.199 -4.262 -2.49 1 98.38 27 ALA B CA 1
ATOM 3092 C C . ALA B 1 27 ? 5.75 -2.928 -2.99 1 98.38 27 ALA B C 1
ATOM 3094 O O . ALA B 1 27 ? 6.953 -2.67 -2.893 1 98.38 27 ALA B O 1
ATOM 3095 N N . ASP B 1 28 ? 4.879 -2.074 -3.549 1 98.31 28 ASP B N 1
ATOM 3096 C CA . ASP B 1 28 ? 5.293 -0.761 -4.031 1 98.31 28 ASP B CA 1
ATOM 3097 C C . ASP B 1 28 ? 5.902 0.071 -2.904 1 98.31 28 ASP B C 1
ATOM 3099 O O . ASP B 1 28 ? 6.957 0.687 -3.078 1 98.31 28 ASP B O 1
ATOM 3103 N N . ILE B 1 29 ? 5.25 0.026 -1.771 1 98.19 29 ILE B N 1
ATOM 3104 C CA . ILE B 1 29 ? 5.641 0.826 -0.616 1 98.19 29 ILE B CA 1
ATOM 3105 C C . ILE B 1 29 ? 6.934 0.271 -0.019 1 98.19 29 ILE B C 1
ATOM 3107 O O . ILE B 1 29 ? 7.863 1.025 0.273 1 98.19 29 ILE B O 1
ATOM 3111 N N . ALA B 1 30 ? 6.969 -1.043 0.118 1 98 30 ALA B N 1
ATOM 3112 C CA . ALA B 1 30 ? 8.133 -1.698 0.712 1 98 30 ALA B CA 1
ATOM 3113 C C . ALA B 1 30 ? 9.375 -1.492 -0.148 1 98 30 ALA B C 1
ATOM 3115 O O . ALA B 1 30 ? 10.477 -1.288 0.376 1 98 30 ALA B O 1
ATOM 3116 N N . ALA B 1 31 ? 9.195 -1.562 -1.469 1 98 31 ALA B N 1
ATOM 3117 C CA . ALA B 1 31 ? 10.32 -1.343 -2.369 1 98 31 ALA B CA 1
ATOM 3118 C C . ALA B 1 31 ? 10.828 0.094 -2.275 1 98 31 ALA B C 1
ATOM 3120 O O . ALA B 1 31 ? 12.039 0.335 -2.289 1 98 31 ALA B O 1
ATOM 3121 N N . ALA B 1 32 ? 9.945 1.046 -2.195 1 98.19 32 ALA B N 1
ATOM 3122 C CA . ALA B 1 32 ? 10.328 2.445 -2.025 1 98.19 32 ALA B CA 1
ATOM 3123 C C . ALA B 1 32 ? 11.078 2.656 -0.713 1 98.19 32 ALA B C 1
ATOM 3125 O O . ALA B 1 32 ? 12.102 3.342 -0.678 1 98.19 32 ALA B O 1
ATOM 3126 N N . LYS B 1 33 ? 10.539 2.068 0.33 1 98 33 LYS B N 1
ATOM 3127 C CA . LYS B 1 33 ? 11.227 2.145 1.617 1 98 33 LYS B CA 1
ATOM 3128 C C . LYS B 1 33 ? 12.625 1.549 1.531 1 98 33 LYS B C 1
ATOM 3130 O O . LYS B 1 33 ? 13.562 2.07 2.135 1 98 33 LYS B O 1
ATOM 3135 N N . CYS B 1 34 ? 12.734 0.463 0.843 1 97.31 34 CYS B N 1
ATOM 3136 C CA . CYS B 1 34 ? 14.031 -0.181 0.665 1 97.31 34 CYS B CA 1
ATOM 3137 C C . CYS B 1 34 ? 15.016 0.759 -0.018 1 97.31 34 CYS B C 1
ATOM 3139 O O . CYS B 1 34 ? 16.188 0.814 0.356 1 97.31 34 CYS B O 1
ATOM 3141 N N . ALA B 1 35 ? 14.57 1.477 -1.026 1 97.94 35 ALA B N 1
ATOM 3142 C CA . ALA B 1 35 ? 15.414 2.451 -1.711 1 97.94 35 ALA B CA 1
ATOM 3143 C C . ALA B 1 35 ? 15.914 3.516 -0.741 1 97.94 35 ALA B C 1
ATOM 3145 O O . ALA B 1 35 ? 17.078 3.924 -0.806 1 97.94 35 ALA B O 1
ATOM 3146 N N . ILE B 1 36 ? 15.078 3.957 0.163 1 97.62 36 ILE B N 1
ATOM 3147 C CA . ILE B 1 36 ? 15.438 4.953 1.165 1 97.62 36 ILE B CA 1
ATOM 3148 C C . ILE B 1 36 ? 16.453 4.355 2.143 1 97.62 36 ILE B C 1
ATOM 3150 O O . ILE B 1 36 ? 17.5 4.949 2.404 1 97.62 36 ILE B O 1
ATOM 3154 N N . ASP B 1 37 ? 16.125 3.139 2.639 1 96.56 37 ASP B N 1
ATOM 3155 C CA . ASP B 1 37 ? 16.969 2.475 3.633 1 96.56 37 ASP B CA 1
ATOM 3156 C C . ASP B 1 37 ? 18.375 2.266 3.104 1 96.56 37 ASP B C 1
ATOM 3158 O O . ASP B 1 37 ? 19.359 2.406 3.848 1 96.56 37 ASP B O 1
ATOM 3162 N N . LEU B 1 38 ? 18.469 1.956 1.84 1 95.94 38 LEU B N 1
ATOM 3163 C CA . LEU B 1 38 ? 19.766 1.673 1.236 1 95.94 38 LEU B CA 1
ATOM 3164 C C . LEU B 1 38 ? 20.422 2.953 0.736 1 95.94 38 LEU B C 1
ATOM 3166 O O . LEU B 1 38 ? 21.562 2.928 0.268 1 95.94 38 LEU B O 1
ATOM 3170 N N . LYS B 1 39 ? 19.656 4.086 0.729 1 96.81 39 LYS B N 1
ATOM 3171 C CA . LYS B 1 39 ? 20.125 5.391 0.275 1 96.81 39 LYS B CA 1
ATOM 3172 C C . LYS B 1 39 ? 20.469 5.363 -1.211 1 96.81 39 LYS B C 1
ATOM 3174 O O . LYS B 1 39 ? 21.484 5.934 -1.632 1 96.81 39 LYS B O 1
ATOM 3179 N N . ILE B 1 40 ? 19.672 4.688 -1.939 1 97.56 40 ILE B N 1
ATOM 3180 C CA . ILE B 1 40 ? 19.906 4.539 -3.373 1 97.56 40 ILE B CA 1
ATOM 3181 C C . ILE B 1 40 ? 19.828 5.906 -4.051 1 97.56 40 ILE B C 1
ATOM 3183 O O . ILE B 1 40 ? 20.703 6.262 -4.844 1 97.56 40 ILE B O 1
ATOM 3187 N N . PRO B 1 41 ? 18.766 6.762 -3.748 1 97.62 41 PRO B N 1
ATOM 3188 C CA . PRO B 1 41 ? 18.734 8.07 -4.398 1 97.62 41 PRO B CA 1
ATOM 3189 C C . PRO B 1 41 ? 19.984 8.898 -4.129 1 97.62 41 PRO B C 1
ATOM 3191 O O . PRO B 1 41 ? 20.5 9.555 -5.039 1 97.62 41 PRO B O 1
ATOM 3194 N N . GLU B 1 42 ? 20.516 8.852 -2.938 1 97.06 42 GLU B N 1
ATOM 3195 C CA . GLU B 1 42 ? 21.719 9.594 -2.582 1 97.06 42 GLU B CA 1
ATOM 3196 C C . GLU B 1 42 ? 22.938 9.039 -3.322 1 97.06 42 GLU B C 1
ATOM 3198 O O . GLU B 1 42 ? 23.781 9.805 -3.791 1 97.06 42 GLU B O 1
ATOM 3203 N N . ALA B 1 43 ? 23.047 7.715 -3.357 1 96.75 43 ALA B N 1
ATOM 3204 C CA . ALA B 1 43 ? 24.172 7.086 -4.031 1 96.75 43 ALA B CA 1
ATOM 3205 C C . ALA B 1 43 ? 24.25 7.516 -5.496 1 96.75 43 ALA B C 1
ATOM 3207 O O . ALA B 1 43 ? 25.328 7.754 -6.027 1 96.75 43 ALA B O 1
ATOM 3208 N N . ILE B 1 44 ? 23.109 7.594 -6.102 1 96.81 44 ILE B N 1
ATOM 3209 C CA . ILE B 1 44 ? 23.047 8.008 -7.5 1 96.81 44 ILE B CA 1
ATOM 3210 C C . ILE B 1 44 ? 23.359 9.5 -7.609 1 96.81 44 ILE B C 1
ATOM 3212 O O . ILE B 1 44 ? 24.125 9.922 -8.469 1 96.81 44 ILE B O 1
ATOM 3216 N N . GLU B 1 45 ? 22.781 10.305 -6.715 1 94.69 45 GLU B N 1
ATOM 3217 C CA . GLU B 1 45 ? 22.938 11.75 -6.73 1 94.69 45 GLU B CA 1
ATOM 3218 C C . GLU B 1 45 ? 24.406 12.148 -6.523 1 94.69 45 GLU B C 1
ATOM 3220 O O . GLU B 1 45 ? 24.891 13.102 -7.133 1 94.69 45 GLU B O 1
ATOM 3225 N N . ASN B 1 46 ? 25.062 11.438 -5.723 1 93.81 46 ASN B N 1
ATOM 3226 C CA . ASN B 1 46 ? 26.406 11.812 -5.285 1 93.81 46 ASN B CA 1
ATOM 3227 C C . ASN B 1 46 ? 27.484 11.094 -6.09 1 93.81 46 ASN B C 1
ATOM 3229 O O . ASN B 1 46 ? 28.672 11.227 -5.801 1 93.81 46 ASN B O 1
ATOM 3233 N N . HIS B 1 47 ? 27.016 10.32 -7.02 1 92.44 47 HIS B N 1
ATOM 3234 C CA . HIS B 1 47 ? 28 9.625 -7.832 1 92.44 47 HIS B CA 1
ATOM 3235 C C . HIS B 1 47 ? 28.953 10.609 -8.508 1 92.44 47 HIS B C 1
ATOM 3237 O O . HIS B 1 47 ? 28.516 11.633 -9.039 1 92.44 47 HIS B O 1
ATOM 3243 N N . PRO B 1 48 ? 30.219 10.32 -8.461 1 88 48 PRO B N 1
ATOM 3244 C CA . PRO B 1 48 ? 31.219 11.281 -8.953 1 88 48 PRO B CA 1
ATOM 3245 C C . PRO B 1 48 ? 31.094 11.547 -10.453 1 88 48 PRO B C 1
ATOM 3247 O O . PRO B 1 48 ? 31.422 12.641 -10.914 1 88 48 PRO B O 1
ATOM 3250 N N . SER B 1 49 ? 30.656 10.578 -11.148 1 83.31 49 SER B N 1
ATOM 3251 C CA . SER B 1 49 ? 30.5 10.758 -12.586 1 83.31 49 SER B CA 1
ATOM 3252 C C . SER B 1 49 ? 29.094 11.266 -12.93 1 83.31 49 SER B C 1
ATOM 3254 O O . SER B 1 49 ? 28.141 10.984 -12.219 1 83.31 49 SER B O 1
ATOM 3256 N N . SER B 1 50 ? 29.016 12.133 -13.891 1 80.88 50 SER B N 1
ATOM 3257 C CA . SER B 1 50 ? 27.719 12.594 -14.375 1 80.88 50 SER B CA 1
ATOM 3258 C C . SER B 1 50 ? 27.016 11.5 -15.188 1 80.88 50 SER B C 1
ATOM 3260 O O . SER B 1 50 ? 25.875 11.672 -15.602 1 80.88 50 SER B O 1
ATOM 3262 N N . GLN B 1 51 ? 27.688 10.422 -15.305 1 86.56 51 GLN B N 1
ATOM 3263 C CA . GLN B 1 51 ? 27.125 9.297 -16.047 1 86.56 51 GLN B CA 1
ATOM 3264 C C . GLN B 1 51 ? 26.156 8.5 -15.188 1 86.56 51 GLN B C 1
ATOM 3266 O O . GLN B 1 51 ? 26.219 8.547 -13.961 1 86.56 51 GLN B O 1
ATOM 3271 N N . PRO B 1 52 ? 25.188 7.824 -15.875 1 94.75 52 PRO B N 1
ATOM 3272 C CA . PRO B 1 52 ? 24.297 6.91 -15.141 1 94.75 52 PRO B CA 1
ATOM 3273 C C . PRO B 1 52 ? 25.078 5.863 -14.344 1 94.75 52 PRO B C 1
ATOM 3275 O O . PRO B 1 52 ? 26.109 5.367 -14.805 1 94.75 52 PRO B O 1
ATOM 3278 N N . VAL B 1 53 ? 24.656 5.582 -13.141 1 96.5 53 VAL B N 1
ATOM 3279 C CA . VAL B 1 53 ? 25.328 4.66 -12.242 1 96.5 53 VAL B CA 1
ATOM 3280 C C . VAL B 1 53 ? 24.969 3.223 -12.594 1 96.5 53 VAL B C 1
ATOM 3282 O O . VAL B 1 53 ? 23.781 2.85 -12.562 1 96.5 53 VAL B O 1
ATOM 3285 N N . THR B 1 54 ? 25.906 2.414 -12.906 1 96.12 54 THR B N 1
ATOM 3286 C CA . THR B 1 54 ? 25.641 1.031 -13.289 1 96.12 54 THR B CA 1
ATOM 3287 C C . THR B 1 54 ? 25.219 0.205 -12.078 1 96.12 54 THR B C 1
ATOM 3289 O O . THR B 1 54 ? 25.422 0.62 -10.93 1 96.12 54 THR B O 1
ATOM 3292 N N . LEU B 1 55 ? 24.688 -0.979 -12.336 1 96.19 55 LEU B N 1
ATOM 3293 C CA . LEU B 1 55 ? 24.281 -1.866 -11.258 1 96.19 55 LEU B CA 1
ATOM 3294 C C . LEU B 1 55 ? 25.453 -2.236 -10.367 1 96.19 55 LEU B C 1
ATOM 3296 O O . LEU B 1 55 ? 25.328 -2.273 -9.141 1 96.19 55 LEU B O 1
ATOM 3300 N N . THR B 1 56 ? 26.547 -2.545 -10.984 1 95.06 56 THR B N 1
ATOM 3301 C CA . THR B 1 56 ? 27.75 -2.936 -10.25 1 95.06 56 THR B CA 1
ATOM 3302 C C . THR B 1 56 ? 28.219 -1.799 -9.352 1 95.06 56 THR B C 1
ATOM 3304 O O . THR B 1 56 ? 28.547 -2.02 -8.18 1 95.06 56 THR B O 1
ATOM 3307 N N . GLU B 1 57 ? 28.266 -0.59 -9.859 1 95.19 57 GLU B N 1
ATOM 3308 C CA . GLU B 1 57 ? 28.672 0.577 -9.078 1 95.19 57 GLU B CA 1
ATOM 3309 C C . GLU B 1 57 ? 27.688 0.834 -7.938 1 95.19 57 GLU B C 1
ATOM 3311 O O . GLU B 1 57 ? 28.109 1.135 -6.816 1 95.19 57 GLU B O 1
ATOM 3316 N N . LEU B 1 58 ? 26.484 0.721 -8.258 1 96.19 58 LEU B N 1
ATOM 3317 C CA . LEU B 1 58 ? 25.453 0.977 -7.262 1 96.19 58 LEU B CA 1
ATOM 3318 C C . LEU B 1 58 ? 25.5 -0.063 -6.148 1 96.19 58 LEU B C 1
ATOM 3320 O O . LEU B 1 58 ? 25.375 0.279 -4.969 1 96.19 58 LEU B O 1
ATOM 3324 N N . SER B 1 59 ? 25.625 -1.337 -6.523 1 95.75 59 SER B N 1
ATOM 3325 C CA . SER B 1 59 ? 25.75 -2.42 -5.551 1 95.75 59 SER B CA 1
ATOM 3326 C C . SER B 1 59 ? 26.891 -2.17 -4.574 1 95.75 59 SER B C 1
ATOM 3328 O O . SER B 1 59 ? 26.734 -2.369 -3.369 1 95.75 59 SER B O 1
ATOM 3330 N N . SER B 1 60 ? 27.969 -1.769 -5.098 1 94.31 60 SER B N 1
ATOM 3331 C CA . SER B 1 60 ? 29.141 -1.461 -4.27 1 94.31 60 SER B CA 1
ATOM 3332 C C . SER B 1 60 ? 28.875 -0.26 -3.369 1 94.31 60 SER B C 1
ATOM 3334 O O . SER B 1 60 ? 29.203 -0.281 -2.184 1 94.31 60 SER B O 1
ATOM 3336 N N . ALA B 1 61 ? 28.266 0.766 -3.906 1 94.62 61 ALA B N 1
ATOM 3337 C CA . ALA B 1 61 ? 28.047 2.016 -3.184 1 94.62 61 ALA B CA 1
ATOM 3338 C C . ALA B 1 61 ? 27.109 1.805 -1.992 1 94.62 61 ALA B C 1
ATOM 3340 O O . ALA B 1 61 ? 27.281 2.438 -0.947 1 94.62 61 ALA B O 1
ATOM 3341 N N . VAL B 1 62 ? 26.141 0.88 -2.141 1 94.62 62 VAL B N 1
ATOM 3342 C CA . VAL B 1 62 ? 25.141 0.747 -1.083 1 94.62 62 VAL B CA 1
ATOM 3343 C C . VAL B 1 62 ? 25.328 -0.592 -0.369 1 94.62 62 VAL B C 1
ATOM 3345 O O . VAL B 1 62 ? 24.5 -0.973 0.465 1 94.62 62 VAL B O 1
ATOM 3348 N N . SER B 1 63 ? 26.344 -1.38 -0.708 1 92.81 63 SER B N 1
ATOM 3349 C CA . SER B 1 63 ? 26.672 -2.67 -0.102 1 92.81 63 SER B CA 1
ATOM 3350 C C . SER B 1 63 ? 25.484 -3.629 -0.192 1 92.81 63 SER B C 1
ATOM 3352 O O . SER B 1 63 ? 25.062 -4.191 0.819 1 92.81 63 SER B O 1
ATOM 3354 N N . ALA B 1 64 ? 25 -3.783 -1.386 1 92.81 64 ALA B N 1
ATOM 3355 C CA . ALA B 1 64 ? 23.859 -4.66 -1.619 1 92.81 64 ALA B CA 1
ATOM 3356 C C . ALA B 1 64 ? 24.219 -5.816 -2.543 1 92.81 64 ALA B C 1
ATOM 3358 O O . ALA B 1 64 ? 25.062 -5.66 -3.436 1 92.81 64 ALA B O 1
ATOM 3359 N N . SER B 1 65 ? 23.562 -6.969 -2.338 1 90 65 SER B N 1
ATOM 3360 C CA . SER B 1 65 ? 23.672 -8.094 -3.264 1 90 65 SER B CA 1
ATOM 3361 C C . SER B 1 65 ? 23.281 -7.688 -4.68 1 90 65 SER B C 1
ATOM 3363 O O . SER B 1 65 ? 22.172 -7.172 -4.898 1 90 65 SER B O 1
ATOM 3365 N N . PRO B 1 66 ? 24.188 -7.914 -5.664 1 92.62 66 PRO B N 1
ATOM 3366 C CA . PRO B 1 66 ? 23.859 -7.488 -7.023 1 92.62 66 PRO B CA 1
ATOM 3367 C C . PRO B 1 66 ? 22.594 -8.148 -7.555 1 92.62 66 PRO B C 1
ATOM 3369 O O . PRO B 1 66 ? 21.797 -7.5 -8.242 1 92.62 66 PRO B O 1
ATOM 3372 N N . SER B 1 67 ? 22.406 -9.422 -7.219 1 91.31 67 SER B N 1
ATOM 3373 C CA . SER B 1 67 ? 21.25 -10.148 -7.73 1 91.31 67 SER B CA 1
ATOM 3374 C C . SER B 1 67 ? 19.953 -9.602 -7.145 1 91.31 67 SER B C 1
ATOM 3376 O O . SER B 1 67 ? 18.969 -9.414 -7.863 1 91.31 67 SER B O 1
ATOM 3378 N N . HIS B 1 68 ? 19.938 -9.336 -5.832 1 93.25 68 HIS B N 1
ATOM 3379 C CA . HIS B 1 68 ? 18.75 -8.773 -5.191 1 93.25 68 HIS B CA 1
ATOM 3380 C C . HIS B 1 68 ? 18.516 -7.336 -5.648 1 93.25 68 HIS B C 1
ATOM 3382 O O . HIS B 1 68 ? 17.375 -6.949 -5.914 1 93.25 68 HIS B O 1
ATOM 3388 N N . LEU B 1 69 ? 19.641 -6.598 -5.727 1 95.62 69 LEU B N 1
ATOM 3389 C CA . LEU B 1 69 ? 19.531 -5.195 -6.113 1 95.62 69 LEU B CA 1
ATOM 3390 C C . LEU B 1 69 ? 18.984 -5.066 -7.531 1 95.62 69 LEU B C 1
ATOM 3392 O O . LEU B 1 69 ? 18.188 -4.164 -7.82 1 95.62 69 LEU B O 1
ATOM 3396 N N . LEU B 1 70 ? 19.406 -5.918 -8.445 1 96.06 70 LEU B N 1
ATOM 3397 C CA . LEU B 1 70 ? 18.922 -5.906 -9.82 1 96.06 70 LEU B CA 1
ATOM 3398 C C . LEU B 1 70 ? 17.391 -6.02 -9.852 1 96.06 70 LEU B C 1
ATOM 3400 O O . LEU B 1 70 ? 16.734 -5.273 -10.578 1 96.06 70 LEU B O 1
ATOM 3404 N N . ARG B 1 71 ? 16.812 -6.953 -9.125 1 96.31 71 ARG B N 1
ATOM 3405 C CA . ARG B 1 71 ? 15.367 -7.188 -9.094 1 96.31 71 ARG B CA 1
ATOM 3406 C C . ARG B 1 71 ? 14.633 -5.992 -8.492 1 96.31 71 ARG B C 1
ATOM 3408 O O . ARG B 1 71 ? 13.586 -5.578 -9 1 96.31 71 ARG B O 1
ATOM 3415 N N . ILE B 1 72 ? 15.203 -5.414 -7.438 1 97.5 72 ILE B N 1
ATOM 3416 C CA . ILE B 1 72 ? 14.602 -4.25 -6.797 1 97.5 72 ILE B CA 1
ATOM 3417 C C . ILE B 1 72 ? 14.625 -3.062 -7.754 1 97.5 72 ILE B C 1
ATOM 3419 O O . ILE B 1 72 ? 13.617 -2.375 -7.926 1 97.5 72 ILE B O 1
ATOM 3423 N N . MET B 1 73 ? 15.781 -2.855 -8.43 1 98 73 MET B N 1
ATOM 3424 C CA . MET B 1 73 ? 15.914 -1.721 -9.336 1 98 73 MET B CA 1
ATOM 3425 C C . MET B 1 73 ? 15 -1.874 -10.547 1 98 73 MET B C 1
ATOM 3427 O O . MET B 1 73 ? 14.422 -0.895 -11.016 1 98 73 MET B O 1
ATOM 3431 N N . ARG B 1 74 ? 14.875 -3.102 -11.047 1 97.5 74 ARG B N 1
ATOM 3432 C CA . ARG B 1 74 ? 13.945 -3.355 -12.148 1 97.5 74 ARG B CA 1
ATOM 3433 C C . ARG B 1 74 ? 12.531 -2.918 -11.781 1 97.5 74 ARG B C 1
ATOM 3435 O O . ARG B 1 74 ? 11.844 -2.281 -12.578 1 97.5 74 ARG B O 1
ATOM 3442 N N . PHE B 1 75 ? 12.133 -3.281 -10.602 1 98.38 75 PHE B N 1
ATOM 3443 C CA . PHE B 1 75 ? 10.805 -2.936 -10.117 1 98.38 75 PHE B CA 1
ATOM 3444 C C . PHE B 1 75 ? 10.68 -1.43 -9.914 1 98.38 75 PHE B C 1
ATOM 3446 O O . PHE B 1 75 ? 9.688 -0.822 -10.328 1 98.38 75 PHE B O 1
ATOM 3453 N N . LEU B 1 76 ? 11.711 -0.759 -9.273 1 98.56 76 LEU B N 1
ATOM 3454 C CA . LEU B 1 76 ? 11.695 0.672 -8.992 1 98.56 76 LEU B CA 1
ATOM 3455 C C . LEU B 1 76 ? 11.711 1.483 -10.281 1 98.56 76 LEU B C 1
ATOM 3457 O O . LEU B 1 76 ? 11.086 2.543 -10.367 1 98.56 76 LEU B O 1
ATOM 3461 N N . VAL B 1 77 ? 12.414 0.988 -11.312 1 98.25 77 VAL B N 1
ATOM 3462 C CA . VAL B 1 77 ? 12.43 1.643 -12.617 1 98.25 77 VAL B CA 1
ATOM 3463 C C . VAL B 1 77 ? 1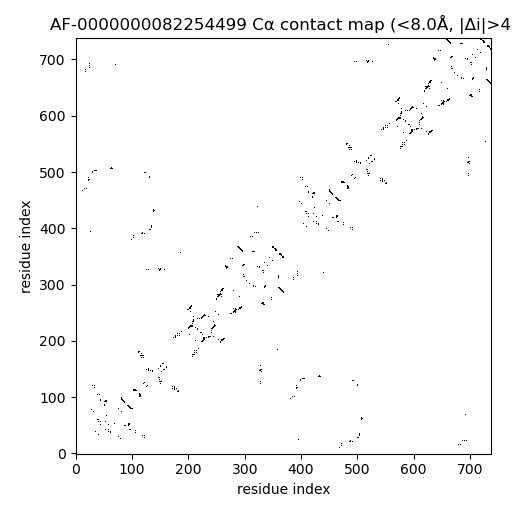1.047 1.54 -13.266 1 98.25 77 VAL B C 1
ATOM 3465 O O . VAL B 1 77 ? 10.547 2.516 -13.828 1 98.25 77 VAL B O 1
ATOM 3468 N N . HIS B 1 78 ? 10.445 0.349 -13.156 1 97.31 78 HIS B N 1
ATOM 3469 C CA . HIS B 1 78 ? 9.117 0.161 -13.727 1 97.31 78 HIS B CA 1
ATOM 3470 C C . HIS B 1 78 ? 8.102 1.092 -13.07 1 97.31 78 HIS B C 1
ATOM 3472 O O . HIS B 1 78 ? 7.172 1.562 -13.727 1 97.31 78 HIS B O 1
ATOM 3478 N N . GLN B 1 79 ? 8.289 1.393 -11.773 1 96.75 79 GLN B N 1
ATOM 3479 C CA . GLN B 1 79 ? 7.395 2.271 -11.023 1 96.75 79 GLN B CA 1
ATOM 3480 C C . GLN B 1 79 ? 7.668 3.738 -11.352 1 96.75 79 GLN B C 1
ATOM 3482 O O . GLN B 1 79 ? 6.945 4.625 -10.891 1 96.75 79 GLN B O 1
ATOM 3487 N N . GLY B 1 80 ? 8.766 3.996 -12.031 1 97 80 GLY B N 1
ATOM 3488 C CA . GLY B 1 80 ? 9.102 5.363 -12.398 1 97 80 GLY B CA 1
ATOM 3489 C C . GLY B 1 80 ? 9.914 6.086 -11.344 1 97 80 GLY B C 1
ATOM 3490 O O . GLY B 1 80 ? 10.133 7.297 -11.445 1 97 80 GLY B O 1
ATOM 3491 N N . LEU B 1 81 ? 10.383 5.406 -10.297 1 98.12 81 LEU B N 1
ATOM 3492 C CA . LEU B 1 81 ? 11.203 6.039 -9.273 1 98.12 81 LEU B CA 1
ATOM 3493 C C . LEU B 1 81 ? 12.594 6.359 -9.805 1 98.12 81 LEU B C 1
ATOM 3495 O O . LEU B 1 81 ? 13.164 7.406 -9.492 1 98.12 81 LEU B O 1
ATOM 3499 N N . PHE B 1 82 ? 13.125 5.445 -10.602 1 98.25 82 PHE B N 1
ATOM 3500 C CA . PHE B 1 82 ? 14.406 5.656 -11.258 1 98.25 82 PHE B CA 1
ATOM 3501 C C . PHE B 1 82 ? 14.281 5.453 -12.766 1 98.25 82 PHE B C 1
ATOM 3503 O O . PHE B 1 82 ? 13.266 4.965 -13.25 1 98.25 82 PHE B O 1
ATOM 3510 N N . LYS B 1 83 ? 15.227 5.91 -13.461 1 97.38 83 LYS B N 1
ATOM 3511 C CA . LYS B 1 83 ? 15.32 5.688 -14.898 1 97.38 83 LYS B CA 1
ATOM 3512 C C . LYS B 1 83 ? 16.562 4.875 -15.25 1 97.38 83 LYS B C 1
ATOM 3514 O O . LYS B 1 83 ? 17.625 5.074 -14.664 1 97.38 83 LYS B O 1
ATOM 3519 N N . GLU B 1 84 ? 16.359 3.955 -16.094 1 96.88 84 GLU B N 1
ATOM 3520 C CA . GLU B 1 84 ? 17.469 3.213 -16.672 1 96.88 84 GLU B CA 1
ATOM 3521 C C . GLU B 1 84 ? 17.844 3.76 -18.047 1 96.88 84 GLU B C 1
ATOM 3523 O O . GLU B 1 84 ? 17 3.828 -18.938 1 96.88 84 GLU B O 1
ATOM 3528 N N . VAL B 1 85 ? 19.078 4.168 -18.219 1 95.69 85 VAL B N 1
ATOM 3529 C CA . VAL B 1 85 ? 19.531 4.797 -19.453 1 95.69 85 VAL B CA 1
ATOM 3530 C C . VAL B 1 85 ? 20.859 4.184 -19.891 1 95.69 85 VAL B C 1
ATOM 3532 O O . VAL B 1 85 ? 21.625 3.703 -19.062 1 95.69 85 VAL B O 1
ATOM 3535 N N . PRO B 1 86 ? 21.062 4.164 -21.188 1 94.12 86 PRO B N 1
ATOM 3536 C CA . PRO B 1 86 ? 22.359 3.668 -21.656 1 94.12 86 PRO B CA 1
ATOM 3537 C C . PRO B 1 86 ? 23.531 4.523 -21.172 1 94.12 86 PRO B C 1
ATOM 3539 O O . PRO B 1 86 ? 23.406 5.746 -21.078 1 94.12 86 PRO B O 1
ATOM 3542 N N . THR B 1 87 ? 24.562 3.824 -20.922 1 89.75 87 THR B N 1
ATOM 3543 C CA . THR B 1 87 ? 25.781 4.566 -20.641 1 89.75 87 THR B CA 1
ATOM 3544 C C . THR B 1 87 ? 26.312 5.238 -21.906 1 89.75 87 THR B C 1
ATOM 3546 O O . THR B 1 87 ? 25.844 4.949 -23 1 89.75 87 THR B O 1
ATOM 3549 N N . LYS B 1 88 ? 27.25 6.184 -21.703 1 84.69 88 LYS B N 1
ATOM 3550 C CA . LYS B 1 88 ? 27.766 6.965 -22.828 1 84.69 88 LYS B CA 1
ATOM 3551 C C . LYS B 1 88 ? 28.359 6.059 -23.906 1 84.69 88 LYS B C 1
ATOM 3553 O O . LYS B 1 88 ? 28.234 6.336 -25.094 1 84.69 88 LYS B O 1
ATOM 3558 N N . ASP B 1 89 ? 29 5.031 -23.453 1 86.06 89 ASP B N 1
ATOM 3559 C CA . ASP B 1 89 ? 29.672 4.152 -24.406 1 86.06 89 ASP B CA 1
ATOM 3560 C C . ASP B 1 89 ? 28.688 3.15 -25.016 1 86.06 89 ASP B C 1
ATOM 3562 O O . ASP B 1 89 ? 29.031 2.389 -25.906 1 86.06 89 ASP B O 1
ATOM 3566 N N . GLY B 1 90 ? 27.406 3.131 -24.531 1 85.19 90 GLY B N 1
ATOM 3567 C CA . GLY B 1 90 ? 26.344 2.295 -25.062 1 85.19 90 GLY B CA 1
ATOM 3568 C C . GLY B 1 90 ? 26.5 0.828 -24.719 1 85.19 90 GLY B C 1
ATOM 3569 O O . GLY B 1 90 ? 25.75 -0.016 -25.203 1 85.19 90 GLY B O 1
ATOM 3570 N N . LEU B 1 91 ? 27.422 0.462 -23.938 1 86.56 91 LEU B N 1
ATOM 3571 C CA . LEU B 1 91 ? 27.75 -0.933 -23.672 1 86.56 91 LEU B CA 1
ATOM 3572 C C . LEU B 1 91 ? 26.953 -1.464 -22.484 1 86.56 91 LEU B C 1
ATOM 3574 O O . LEU B 1 91 ? 26.859 -2.678 -22.281 1 86.56 91 LEU B O 1
ATOM 3578 N N . ALA B 1 92 ? 26.484 -0.515 -21.734 1 89.62 92 ALA B N 1
ATOM 3579 C CA . ALA B 1 92 ? 25.719 -0.898 -20.562 1 89.62 92 ALA B CA 1
ATOM 3580 C C . ALA B 1 92 ? 24.609 0.11 -20.266 1 89.62 92 ALA B C 1
ATOM 3582 O O . ALA B 1 92 ? 24.453 1.094 -21 1 89.62 92 ALA B O 1
ATOM 3583 N N . THR B 1 93 ? 23.781 -0.265 -19.328 1 94.38 93 THR B N 1
ATOM 3584 C CA . THR B 1 93 ? 22.797 0.68 -18.828 1 94.38 93 THR B CA 1
ATOM 3585 C C . THR B 1 93 ? 23.109 1.079 -17.391 1 94.38 93 THR B C 1
ATOM 3587 O O . THR B 1 93 ? 23.875 0.389 -16.703 1 94.38 93 THR B O 1
ATOM 3590 N N . GLY B 1 94 ? 22.719 2.271 -17.062 1 96.88 94 GLY B N 1
ATOM 3591 C CA . GLY B 1 94 ? 22.797 2.77 -15.695 1 96.88 94 GLY B CA 1
ATOM 3592 C C . GLY B 1 94 ? 21.531 3.453 -15.227 1 96.88 94 GLY B C 1
ATOM 3593 O O . GLY B 1 94 ? 20.578 3.6 -15.992 1 96.88 94 GLY B O 1
ATOM 3594 N N . TYR B 1 95 ? 21.578 3.779 -13.938 1 98.06 95 TYR B N 1
ATOM 3595 C CA . TYR B 1 95 ? 20.391 4.359 -13.312 1 98.06 95 TYR B CA 1
ATOM 3596 C C . TYR B 1 95 ? 20.594 5.844 -13.039 1 98.06 95 TYR B C 1
ATOM 3598 O O . TYR B 1 95 ? 21.703 6.281 -12.719 1 98.06 95 TYR B O 1
ATOM 3606 N N . THR B 1 96 ? 19.578 6.652 -13.203 1 97.38 96 THR B N 1
ATOM 3607 C CA . THR B 1 96 ? 19.531 8.055 -12.812 1 97.38 96 THR B CA 1
ATOM 3608 C C . THR B 1 96 ? 18.328 8.336 -11.93 1 97.38 96 THR B C 1
ATOM 3610 O O . THR B 1 96 ? 17.344 7.582 -11.953 1 97.38 96 THR B O 1
ATOM 3613 N N . ASN B 1 97 ? 18.438 9.391 -11.133 1 96.56 97 ASN B N 1
ATOM 3614 C CA . ASN B 1 97 ? 17.297 9.82 -10.32 1 96.56 97 ASN B CA 1
ATOM 3615 C C . ASN B 1 97 ? 16.203 10.461 -11.172 1 96.56 97 ASN B C 1
ATOM 3617 O O . ASN B 1 97 ? 16.484 11.016 -12.234 1 96.56 97 ASN B O 1
ATOM 3621 N N . THR B 1 98 ? 15.016 10.312 -10.805 1 97 98 THR B N 1
ATOM 3622 C CA . THR B 1 98 ? 13.875 11.094 -11.266 1 97 98 THR B CA 1
ATOM 3623 C C . THR B 1 98 ? 13.469 12.133 -10.219 1 97 98 THR B C 1
ATOM 3625 O O . THR B 1 98 ? 13.969 12.109 -9.094 1 97 98 THR B O 1
ATOM 3628 N N . PRO B 1 99 ? 12.602 13.07 -10.586 1 96.06 99 PRO B N 1
ATOM 3629 C CA . PRO B 1 99 ? 12.07 13.969 -9.547 1 96.06 99 PRO B CA 1
ATOM 3630 C C . PRO B 1 99 ? 11.43 13.211 -8.391 1 96.06 99 PRO B C 1
ATOM 3632 O O . PRO B 1 99 ? 11.523 13.641 -7.238 1 96.06 99 PRO B O 1
ATOM 3635 N N . LEU B 1 100 ? 10.867 12.047 -8.617 1 97.25 100 LEU B N 1
ATOM 3636 C CA . LEU B 1 100 ? 10.188 11.266 -7.59 1 97.25 100 LEU B CA 1
ATOM 3637 C C . LEU B 1 100 ? 11.195 10.648 -6.625 1 97.25 100 LEU B C 1
ATOM 3639 O O . LEU B 1 100 ? 11.023 10.734 -5.406 1 97.25 100 LEU B O 1
ATOM 3643 N N . SER B 1 101 ? 12.25 10.031 -7.145 1 97.5 101 SER B N 1
ATOM 3644 C CA . SER B 1 101 ? 13.25 9.438 -6.258 1 97.5 101 SER B CA 1
ATOM 3645 C C . SER B 1 101 ? 13.992 10.5 -5.465 1 97.5 101 SER B C 1
ATOM 3647 O O . SER B 1 101 ? 14.422 10.258 -4.336 1 97.5 101 SER B O 1
ATOM 3649 N N . ARG B 1 102 ? 14.102 11.695 -5.992 1 96.12 102 ARG B N 1
ATOM 3650 C CA . ARG B 1 102 ? 14.75 12.781 -5.266 1 96.12 102 ARG B CA 1
ATOM 3651 C C . ARG B 1 102 ? 13.938 13.188 -4.043 1 96.12 102 ARG B C 1
ATOM 3653 O O . ARG B 1 102 ? 14.484 13.688 -3.061 1 96.12 102 ARG B O 1
ATOM 3660 N N . ARG B 1 103 ? 12.625 12.93 -4.039 1 96.19 103 ARG B N 1
ATOM 3661 C CA . ARG B 1 103 ? 11.766 13.211 -2.895 1 96.19 103 ARG B CA 1
ATOM 3662 C C . ARG B 1 103 ? 11.93 12.141 -1.813 1 96.19 103 ARG B C 1
ATOM 3664 O O . ARG B 1 103 ? 11.359 12.258 -0.729 1 96.19 103 ARG B O 1
ATOM 3671 N N . MET B 1 104 ? 12.758 11.156 -2.086 1 97.06 104 MET B N 1
ATOM 3672 C CA . MET B 1 104 ? 12.945 10.055 -1.151 1 97.06 104 MET B CA 1
ATOM 3673 C C . MET B 1 104 ? 14.359 10.07 -0.57 1 97.06 104 MET B C 1
ATOM 3675 O O . MET B 1 104 ? 14.781 9.102 0.065 1 97.06 104 MET B O 1
ATOM 3679 N N . MET B 1 105 ? 15.055 11.141 -0.752 1 96 105 MET B N 1
ATOM 3680 C CA . MET B 1 105 ? 16.375 11.297 -0.169 1 96 105 MET B CA 1
ATOM 3681 C C . MET B 1 105 ? 16.281 11.695 1.301 1 96 105 MET B C 1
ATOM 3683 O O . MET B 1 105 ? 15.5 12.57 1.661 1 96 105 MET B O 1
ATOM 3687 N N . ILE B 1 106 ? 17.047 11.086 2.098 1 91.19 106 ILE B N 1
ATOM 3688 C CA . ILE B 1 106 ? 17.062 11.398 3.523 1 91.19 106 ILE B CA 1
ATOM 3689 C C . ILE B 1 106 ? 17.766 12.734 3.752 1 91.19 106 ILE B C 1
ATOM 3691 O O . ILE B 1 106 ? 17.453 13.461 4.688 1 91.19 106 ILE B O 1
ATOM 3695 N N . THR B 1 107 ? 18.703 12.969 2.883 1 82.62 107 THR B N 1
ATOM 3696 C CA . THR B 1 107 ? 19.422 14.227 2.98 1 82.62 107 THR B CA 1
ATOM 3697 C C . THR B 1 107 ? 18.5 15.406 2.68 1 82.62 107 THR B C 1
ATOM 3699 O O . THR B 1 107 ? 17.641 15.312 1.811 1 82.62 107 THR B O 1
ATOM 3702 N N . LYS B 1 108 ? 18.625 16.406 3.498 1 72.56 108 LYS B N 1
ATOM 3703 C CA . LYS B 1 108 ? 17.781 17.594 3.379 1 72.56 108 LYS B CA 1
ATOM 3704 C C . LYS B 1 108 ? 18.328 18.547 2.303 1 72.56 108 LYS B C 1
ATOM 3706 O O . LYS B 1 108 ? 18.656 19.688 2.59 1 72.56 108 LYS B O 1
ATOM 3711 N N . ARG B 1 109 ? 18.234 18.172 1.188 1 71 109 ARG B N 1
ATOM 3712 C CA . ARG B 1 109 ? 18.891 18.938 0.128 1 71 109 ARG B CA 1
ATOM 3713 C C . ARG B 1 109 ? 18.062 20.156 -0.257 1 71 109 ARG B C 1
ATOM 3715 O O . ARG B 1 109 ? 18.547 21.297 -0.197 1 71 109 ARG B O 1
ATOM 3722 N N . ASP B 1 110 ? 16.875 20 -0.561 1 79.44 110 ASP B N 1
ATOM 3723 C CA . ASP B 1 110 ? 16.047 21.078 -1.091 1 79.44 110 ASP B CA 1
ATOM 3724 C C . ASP B 1 110 ? 14.742 21.219 -0.304 1 79.44 110 ASP B C 1
ATOM 3726 O O . ASP B 1 110 ? 13.82 21.906 -0.735 1 79.44 110 ASP B O 1
ATOM 3730 N N . GLY B 1 111 ? 14.734 20.531 0.809 1 88.69 111 GLY B N 1
ATOM 3731 C CA . GLY B 1 111 ? 13.57 20.641 1.675 1 88.69 111 GLY B CA 1
ATOM 3732 C C . GLY B 1 111 ? 12.336 19.984 1.101 1 88.69 111 GLY B C 1
ATOM 3733 O O . GLY B 1 111 ? 11.227 20.172 1.612 1 88.69 111 GLY B O 1
ATOM 3734 N N . LYS B 1 112 ? 12.461 19.172 0.08 1 91.5 112 LYS B N 1
ATOM 3735 C CA . LYS B 1 112 ? 11.297 18.625 -0.607 1 91.5 112 LYS B CA 1
ATOM 3736 C C . LYS B 1 112 ? 11.133 17.141 -0.307 1 91.5 112 LYS B C 1
ATOM 3738 O O . LYS B 1 112 ? 10.148 16.516 -0.719 1 91.5 112 LYS B O 1
ATOM 3743 N N . SER B 1 113 ? 12.094 16.594 0.448 1 95.06 113 SER B N 1
ATOM 3744 C CA . SER B 1 113 ? 12.07 15.164 0.708 1 95.06 113 SER B CA 1
ATOM 3745 C C . SER B 1 113 ? 10.906 14.781 1.613 1 95.06 113 SER B C 1
ATOM 3747 O O . SER B 1 113 ? 10.594 15.492 2.57 1 95.06 113 SER B O 1
ATOM 3749 N N . GLU B 1 114 ? 10.297 13.641 1.303 1 96.38 114 GLU B N 1
ATOM 3750 C CA . GLU B 1 114 ? 9.242 13.07 2.133 1 96.38 114 GLU B CA 1
ATOM 3751 C C . GLU B 1 114 ? 9.664 11.734 2.727 1 96.38 114 GLU B C 1
ATOM 3753 O O . GLU B 1 114 ? 8.836 10.992 3.27 1 96.38 114 GLU B O 1
ATOM 3758 N N . ALA B 1 115 ? 10.977 11.414 2.701 1 97.25 115 ALA B N 1
ATOM 3759 C CA . ALA B 1 115 ? 11.516 10.141 3.172 1 97.25 115 ALA B CA 1
ATOM 3760 C C . ALA B 1 115 ? 11.188 9.914 4.645 1 97.25 115 ALA B C 1
ATOM 3762 O O . ALA B 1 115 ? 10.719 8.844 5.023 1 97.25 115 ALA B O 1
ATOM 3763 N N . PRO B 1 116 ? 11.336 10.961 5.52 1 97 116 PRO B N 1
ATOM 3764 C CA . PRO B 1 116 ? 11.031 10.719 6.934 1 97 116 PRO B CA 1
ATOM 3765 C C . PRO B 1 116 ? 9.57 10.344 7.164 1 97 116 PRO B C 1
ATOM 3767 O O . PRO B 1 116 ? 9.273 9.523 8.031 1 97 116 PRO B O 1
ATOM 3770 N N . LEU B 1 117 ? 8.695 11 6.395 1 97.56 117 LEU B N 1
ATOM 3771 C CA . LEU B 1 117 ? 7.281 10.695 6.547 1 97.56 117 LEU B CA 1
ATOM 3772 C C . LEU B 1 117 ? 6.977 9.273 6.074 1 97.56 117 LEU B C 1
ATOM 3774 O O . LEU B 1 117 ? 6.203 8.555 6.711 1 97.56 117 LEU B O 1
ATOM 3778 N N . LEU B 1 118 ? 7.543 8.875 4.988 1 97.94 118 LEU B N 1
ATOM 3779 C CA . LEU B 1 118 ? 7.395 7.508 4.496 1 97.94 118 LEU B CA 1
ATOM 3780 C C . LEU B 1 118 ? 7.938 6.504 5.504 1 97.94 118 LEU B C 1
ATOM 3782 O O . LEU B 1 118 ? 7.301 5.48 5.773 1 97.94 118 LEU B O 1
ATOM 3786 N N . LEU B 1 119 ? 9.078 6.801 6.125 1 97.25 119 LEU B N 1
ATOM 3787 C CA . LEU B 1 119 ? 9.688 5.918 7.113 1 97.25 119 LEU B CA 1
ATOM 3788 C C . LEU B 1 119 ? 8.812 5.816 8.359 1 97.25 119 LEU B C 1
ATOM 3790 O O . LEU B 1 119 ? 8.688 4.738 8.945 1 97.25 119 LEU B O 1
ATOM 3794 N N . LEU B 1 120 ? 8.211 6.914 8.75 1 97.81 120 LEU B N 1
ATOM 3795 C CA . LEU B 1 120 ? 7.293 6.879 9.883 1 97.81 120 LEU B CA 1
ATOM 3796 C C . LEU B 1 120 ? 6.117 5.953 9.602 1 97.81 120 LEU B C 1
ATOM 3798 O O . LEU B 1 120 ? 5.84 5.039 10.383 1 97.81 120 LEU B O 1
ATOM 3802 N N . GLU B 1 121 ? 5.461 6.16 8.438 1 97.62 121 GLU B N 1
ATOM 3803 C CA . GLU B 1 121 ? 4.215 5.469 8.125 1 97.62 121 GLU B CA 1
ATOM 3804 C C . GLU B 1 121 ? 4.461 3.984 7.855 1 97.62 121 GLU B C 1
ATOM 3806 O O . GLU B 1 121 ? 3.531 3.178 7.891 1 97.62 121 GLU B O 1
ATOM 3811 N N . THR B 1 122 ? 5.73 3.582 7.582 1 96.56 122 THR B N 1
ATOM 3812 C CA . THR B 1 122 ? 6.055 2.182 7.328 1 96.56 122 THR B CA 1
ATOM 3813 C C . THR B 1 122 ? 6.773 1.567 8.523 1 96.56 122 THR B C 1
ATOM 3815 O O . THR B 1 122 ? 7.344 0.479 8.422 1 96.56 122 THR B O 1
ATOM 3818 N N . SER B 1 123 ? 6.844 2.277 9.656 1 96.38 123 SER B N 1
ATOM 3819 C CA . SER B 1 123 ? 7.406 1.689 10.867 1 96.38 123 SER B CA 1
ATOM 3820 C C . SER B 1 123 ? 6.496 0.607 11.43 1 96.38 123 SER B C 1
ATOM 3822 O O . SER B 1 123 ? 5.289 0.612 11.18 1 96.38 123 SER B O 1
ATOM 3824 N N . PRO B 1 124 ? 7.094 -0.327 12.188 1 94.56 124 PRO B N 1
ATOM 3825 C CA . PRO B 1 124 ? 6.27 -1.381 12.789 1 94.56 124 PRO B CA 1
ATOM 3826 C C . PRO B 1 124 ? 5.168 -0.829 13.688 1 94.56 124 PRO B C 1
ATOM 3828 O O . PRO B 1 124 ? 4.047 -1.346 13.68 1 94.56 124 PRO B O 1
ATOM 3831 N N . GLU B 1 125 ? 5.445 0.25 14.43 1 96.19 125 GLU B N 1
ATOM 3832 C CA . GLU B 1 125 ? 4.508 0.836 15.383 1 96.19 125 GLU B CA 1
ATOM 3833 C C . GLU B 1 125 ? 3.307 1.45 14.664 1 96.19 125 GLU B C 1
ATOM 3835 O O . GLU B 1 125 ? 2.191 1.444 15.188 1 96.19 125 GLU B O 1
ATOM 3840 N N . MET B 1 126 ? 3.566 1.957 13.477 1 96.94 126 MET B N 1
ATOM 3841 C CA . MET B 1 126 ? 2.492 2.631 12.75 1 96.94 126 MET B CA 1
ATOM 3842 C C . MET B 1 126 ? 1.73 1.647 11.867 1 96.94 126 MET B C 1
ATOM 3844 O O . MET B 1 126 ? 0.553 1.855 11.57 1 96.94 126 MET B O 1
ATOM 3848 N N . LEU B 1 127 ? 2.328 0.519 11.484 1 96.38 127 LEU B N 1
ATOM 3849 C CA . LEU B 1 127 ? 1.695 -0.445 10.594 1 96.38 127 LEU B CA 1
ATOM 3850 C C . LEU B 1 127 ? 0.767 -1.375 11.367 1 96.38 127 LEU B C 1
ATOM 3852 O O . LEU B 1 127 ? -0.315 -1.721 10.883 1 96.38 127 LEU B O 1
ATOM 3856 N N . ALA B 1 128 ? 1.101 -1.751 12.531 1 95.81 128 ALA B N 1
ATOM 3857 C CA . ALA B 1 128 ? 0.382 -2.76 13.312 1 95.81 128 ALA B CA 1
ATOM 3858 C C . ALA B 1 128 ? -1.061 -2.33 13.562 1 95.81 128 ALA B C 1
ATOM 3860 O O . ALA B 1 128 ? -1.987 -3.133 13.422 1 95.81 128 ALA B O 1
ATOM 3861 N N . PRO B 1 129 ? -1.324 -1.046 13.852 1 96.56 129 PRO B N 1
ATOM 3862 C CA . PRO B 1 129 ? -2.699 -0.626 14.141 1 96.56 129 PRO B CA 1
ATOM 3863 C C . PRO B 1 129 ? -3.629 -0.794 12.938 1 96.56 129 PRO B C 1
ATOM 3865 O O . PRO B 1 129 ? -4.832 -1.006 13.109 1 96.56 129 PRO B O 1
ATOM 3868 N N . TRP B 1 130 ? -3.107 -0.728 11.727 1 96.94 130 TRP B N 1
ATOM 3869 C CA . TRP B 1 130 ? -3.934 -0.87 10.531 1 96.94 130 TRP B CA 1
ATOM 3870 C C . TRP B 1 130 ? -4.629 -2.227 10.508 1 96.94 130 TRP B C 1
ATOM 3872 O O . TRP B 1 130 ? -5.734 -2.355 9.977 1 96.94 130 TRP B O 1
ATOM 3882 N N . LEU B 1 131 ? -4.043 -3.229 11.094 1 93.38 131 LEU B N 1
ATOM 3883 C CA . LEU B 1 131 ? -4.578 -4.586 11.086 1 93.38 131 LEU B CA 1
ATOM 3884 C C . LEU B 1 131 ? -5.766 -4.707 12.031 1 93.38 131 LEU B C 1
ATOM 3886 O O . LEU B 1 131 ? -6.492 -5.703 12.008 1 93.38 131 LEU B O 1
ATOM 3890 N N . LYS B 1 132 ? -6.043 -3.609 12.773 1 92.44 132 LYS B N 1
ATOM 3891 C CA . LYS B 1 132 ? -7.156 -3.6 13.711 1 92.44 132 LYS B CA 1
ATOM 3892 C C . LYS B 1 132 ? -8.281 -2.689 13.227 1 92.44 132 LYS B C 1
ATOM 3894 O O . LYS B 1 132 ? -9.281 -2.506 13.922 1 92.44 132 LYS B O 1
ATOM 3899 N N . LEU B 1 133 ? -8.203 -2.16 12.055 1 92.94 133 LEU B N 1
ATOM 3900 C CA . LEU B 1 133 ? -9.156 -1.182 11.555 1 92.94 133 LEU B CA 1
ATOM 3901 C C . LEU B 1 133 ? -10.57 -1.753 11.562 1 92.94 133 LEU B C 1
ATOM 3903 O O . LEU B 1 133 ? -11.5 -1.124 12.078 1 92.94 133 LEU B O 1
ATOM 3907 N N . SER B 1 134 ? -10.773 -2.977 11.102 1 90.69 134 SER B N 1
ATOM 3908 C CA . SER B 1 134 ? -12.102 -3.582 10.992 1 90.69 134 SER B CA 1
ATOM 3909 C C . SER B 1 134 ? -12.734 -3.777 12.359 1 90.69 134 SER B C 1
ATOM 3911 O O . SER B 1 134 ? -13.945 -3.598 12.523 1 90.69 134 SER B O 1
ATOM 3913 N N . SER B 1 135 ? -11.938 -4.121 13.289 1 83.5 135 SER B N 1
ATOM 3914 C CA . SER B 1 135 ? -12.461 -4.402 14.625 1 83.5 135 SER B CA 1
ATOM 3915 C C . SER B 1 135 ? -13 -3.141 15.289 1 83.5 135 SER B C 1
ATOM 3917 O O . SER B 1 135 ? -13.984 -3.191 16.016 1 83.5 135 SER B O 1
ATOM 3919 N N . VAL B 1 136 ? -12.445 -2.059 14.961 1 78.88 136 VAL B N 1
ATOM 3920 C CA . VAL B 1 136 ? -12.852 -0.813 15.602 1 78.88 136 VAL B CA 1
ATOM 3921 C C . VAL B 1 136 ? -14.109 -0.272 14.938 1 78.88 136 VAL B C 1
ATOM 3923 O O . VAL B 1 136 ? -14.977 0.304 15.602 1 78.88 136 VAL B O 1
ATOM 3926 N N . VAL B 1 137 ? -14.156 -0.577 13.711 1 82.81 137 VAL B N 1
ATOM 3927 C CA . VAL B 1 137 ? -15.328 -0.124 12.977 1 82.81 137 VAL B CA 1
ATOM 3928 C C . VAL B 1 137 ? -16.531 -0.998 13.336 1 82.81 137 VAL B C 1
ATOM 3930 O O . VAL B 1 137 ? -17.656 -0.506 13.43 1 82.81 137 VAL B O 1
ATOM 3933 N N . SER B 1 138 ? -16.094 -2.297 13.562 1 82.56 138 SER B N 1
ATOM 3934 C CA . SER B 1 138 ? -17.141 -3.236 13.961 1 82.56 138 SER B CA 1
ATOM 3935 C C . SER B 1 138 ? -17.578 -2.996 15.398 1 82.56 138 SER B C 1
ATOM 3937 O O . SER B 1 138 ? -16.75 -2.816 16.281 1 82.56 138 SER B O 1
ATOM 3939 N N . SER B 1 139 ? -18.594 -2.305 15.758 1 64.81 139 SER B N 1
ATOM 3940 C CA . SER B 1 139 ? -19.078 -2.059 17.109 1 64.81 139 SER B CA 1
ATOM 3941 C C . SER B 1 139 ? -20.391 -2.793 17.375 1 64.81 139 SER B C 1
ATOM 3943 O O . SER B 1 139 ? -21.469 -2.219 17.219 1 64.81 139 SER B O 1
ATOM 3945 N N . PRO B 1 140 ? -20.094 -4.266 17.406 1 52.84 140 PRO B N 1
ATOM 3946 C CA . PRO B 1 140 ? -21.391 -4.926 17.594 1 52.84 140 PRO B CA 1
ATOM 3947 C C . PRO B 1 140 ? -22.203 -4.297 18.703 1 52.84 140 PRO B C 1
ATOM 3949 O O . PRO B 1 140 ? -23.438 -4.363 18.688 1 52.84 140 PRO B O 1
ATOM 3952 N N . VAL B 1 141 ? -21.562 -4.207 20.078 1 49.25 141 VAL B N 1
ATOM 3953 C CA . VAL B 1 141 ? -22.359 -3.809 21.234 1 49.25 141 VAL B CA 1
ATOM 3954 C C . VAL B 1 141 ? -22.422 -2.285 21.312 1 49.25 141 VAL B C 1
ATOM 3956 O O . VAL B 1 141 ? -21.391 -1.617 21.359 1 49.25 141 VAL B O 1
ATOM 3959 N N . LEU B 1 142 ? -23.484 -1.708 20.766 1 47.88 142 LEU B N 1
ATOM 3960 C CA . LEU B 1 142 ? -23.859 -0.301 20.844 1 47.88 142 LEU B CA 1
ATOM 3961 C C . LEU B 1 142 ? -23.109 0.398 21.984 1 47.88 142 LEU B C 1
ATOM 3963 O O . LEU B 1 142 ? -22.859 1.603 21.906 1 47.88 142 LEU B O 1
ATOM 3967 N N . ASN B 1 143 ? -22.75 -0.421 23.141 1 44.5 143 ASN B N 1
ATOM 3968 C CA . ASN B 1 143 ? -22.438 0.263 24.391 1 44.5 143 ASN B CA 1
ATOM 3969 C C . ASN B 1 143 ? -20.969 0.08 24.781 1 44.5 143 ASN B C 1
ATOM 3971 O O . ASN B 1 143 ? -20.547 0.48 25.859 1 44.5 143 ASN B O 1
ATOM 3975 N N . VAL B 1 144 ? -20.281 -0.864 24.188 1 52.44 144 VAL B N 1
ATOM 3976 C CA . VAL B 1 144 ? -18.938 -0.996 24.734 1 52.44 144 VAL B CA 1
ATOM 3977 C C . VAL B 1 144 ? -17.922 -0.375 23.766 1 52.44 144 VAL B C 1
ATOM 3979 O O . VAL B 1 144 ? -17.891 -0.727 22.578 1 52.44 144 VAL B O 1
ATOM 3982 N N . SER B 1 145 ? -17.312 0.798 24.125 1 60.53 145 SER B N 1
ATOM 3983 C CA . SER B 1 145 ? -16.375 1.604 23.344 1 60.53 145 SER B CA 1
ATOM 3984 C C . SER B 1 145 ? -15.117 0.817 23 1 60.53 145 SER B C 1
ATOM 3986 O O . SER B 1 145 ? -14.453 0.289 23.906 1 60.53 145 SER B O 1
ATOM 3988 N N . THR B 1 146 ? -14.93 0.173 21.875 1 75.69 146 THR B N 1
ATOM 3989 C CA . THR B 1 146 ? -13.664 -0.409 21.422 1 75.69 146 THR B CA 1
ATOM 3990 C C . THR B 1 146 ? -12.602 0.672 21.25 1 75.69 146 THR B C 1
ATOM 3992 O O . THR B 1 146 ? -12.883 1.729 20.672 1 75.69 146 THR B O 1
ATOM 3995 N N . PRO B 1 147 ? -11.492 0.386 22 1 86.12 147 PRO B N 1
ATOM 3996 C CA . PRO B 1 147 ? -10.422 1.373 21.844 1 86.12 147 PRO B CA 1
ATOM 3997 C C . PRO B 1 147 ? -10.023 1.57 20.375 1 86.12 147 PRO B C 1
ATOM 3999 O O . PRO B 1 147 ? -10.148 0.645 19.562 1 86.12 147 PRO B O 1
ATOM 4002 N N . PRO B 1 148 ? -9.586 2.73 20.062 1 90.06 148 PRO B N 1
ATOM 4003 C CA . PRO B 1 148 ? -9.062 2.945 18.703 1 90.06 148 PRO B CA 1
ATOM 4004 C C . PRO B 1 148 ? -7.91 2.008 18.359 1 90.06 148 PRO B C 1
ATOM 4006 O O . PRO B 1 148 ? -7.258 1.472 19.266 1 90.06 148 PRO B O 1
ATOM 4009 N N . PRO B 1 149 ? -7.648 1.796 17.109 1 94.12 149 PRO B N 1
ATOM 4010 C CA . PRO B 1 149 ? -6.707 0.756 16.688 1 94.12 149 PRO B CA 1
ATOM 4011 C C . PRO B 1 149 ? -5.32 0.93 17.312 1 94.12 149 PRO B C 1
ATOM 4013 O O . PRO B 1 149 ? -4.742 -0.035 17.828 1 94.12 149 PRO B O 1
ATOM 4016 N N . PHE B 1 150 ? -4.789 2.113 17.312 1 96.69 150 PHE B N 1
ATOM 4017 C CA . PHE B 1 150 ? -3.459 2.332 17.875 1 96.69 150 PHE B CA 1
ATOM 4018 C C . PHE B 1 150 ? -3.434 2.002 19.359 1 96.69 150 PHE B C 1
ATOM 4020 O O . PHE B 1 150 ? -2.521 1.322 19.828 1 96.69 150 PHE B O 1
ATOM 4027 N N . ASP B 1 151 ? -4.48 2.443 20.078 1 94.75 151 ASP B N 1
ATOM 4028 C CA . ASP B 1 151 ? -4.594 2.164 21.5 1 94.75 151 ASP B CA 1
ATOM 4029 C C . ASP B 1 151 ? -4.707 0.663 21.75 1 94.75 151 ASP B C 1
ATOM 4031 O O . ASP B 1 151 ? -4.129 0.148 22.719 1 94.75 151 ASP B O 1
ATOM 4035 N N . ALA B 1 152 ? -5.438 0.047 20.938 1 92.5 152 ALA B N 1
ATOM 4036 C CA . ALA B 1 152 ? -5.652 -1.39 21.094 1 92.5 152 ALA B CA 1
ATOM 4037 C C . ALA B 1 152 ? -4.34 -2.158 20.938 1 92.5 152 ALA B C 1
ATOM 4039 O O . ALA B 1 152 ? -4.105 -3.143 21.641 1 92.5 152 ALA B O 1
ATOM 4040 N N . VAL B 1 153 ? -3.488 -1.707 20.078 1 94.31 153 VAL B N 1
ATOM 4041 C CA . VAL B 1 153 ? -2.25 -2.416 19.766 1 94.31 153 VAL B CA 1
ATOM 4042 C C . VAL B 1 153 ? -1.188 -2.08 20.812 1 94.31 153 VAL B C 1
ATOM 4044 O O . VAL B 1 153 ? -0.446 -2.959 21.25 1 94.31 153 VAL B O 1
ATOM 4047 N N . HIS B 1 154 ? -1.142 -0.855 21.234 1 96.62 154 HIS B N 1
ATOM 4048 C CA . HIS B 1 154 ? 0.014 -0.409 22 1 96.62 154 HIS B CA 1
ATOM 4049 C C . HIS B 1 154 ? -0.357 -0.167 23.453 1 96.62 154 HIS B C 1
ATOM 4051 O O . HIS B 1 154 ? 0.517 0.068 24.297 1 96.62 154 HIS B O 1
ATOM 4057 N N . GLY B 1 155 ? -1.635 -0.139 23.766 1 95.12 155 GLY B N 1
ATOM 4058 C CA . GLY B 1 155 ? -2.105 0.001 25.141 1 95.12 155 GLY B CA 1
ATOM 4059 C C . GLY B 1 155 ? -2.219 1.445 25.594 1 95.12 155 GLY B C 1
ATOM 4060 O O . GLY B 1 155 ? -2.566 1.719 26.734 1 95.12 155 GLY B O 1
ATOM 4061 N N . LYS B 1 156 ? -1.893 2.371 24.766 1 95.62 156 LYS B N 1
ATOM 4062 C CA . LYS B 1 156 ? -2.016 3.803 25.031 1 95.62 156 LYS B CA 1
ATOM 4063 C C . LYS B 1 156 ? -2.148 4.586 23.734 1 95.62 156 LYS B C 1
ATOM 4065 O O . LYS B 1 156 ? -1.943 4.035 22.641 1 95.62 156 LYS B O 1
ATOM 4070 N N . ASP B 1 157 ? -2.471 5.844 23.828 1 95.94 157 ASP B N 1
ATOM 4071 C CA . ASP B 1 157 ? -2.635 6.676 22.641 1 95.94 157 ASP B CA 1
ATOM 4072 C C . ASP B 1 157 ? -1.281 7.051 22.047 1 95.94 157 ASP B C 1
ATOM 4074 O O . ASP B 1 157 ? -0.245 6.902 22.703 1 95.94 157 ASP B O 1
ATOM 4078 N N . LEU B 1 158 ? -1.297 7.602 20.859 1 96.56 158 LEU B N 1
ATOM 4079 C CA . LEU B 1 158 ? -0.124 7.863 20.031 1 96.56 158 LEU B CA 1
ATOM 4080 C C . LEU B 1 158 ? 0.854 8.789 20.75 1 96.56 158 LEU B C 1
ATOM 4082 O O . LEU B 1 158 ? 2.062 8.539 20.75 1 96.56 158 LEU B O 1
ATOM 4086 N N . TRP B 1 159 ? 0.372 9.82 21.344 1 94.81 159 TRP B N 1
ATOM 4087 C CA . TRP B 1 159 ? 1.235 10.844 21.922 1 94.81 159 TRP B CA 1
ATOM 4088 C C . TRP B 1 159 ? 1.864 10.359 23.219 1 94.81 159 TRP B C 1
ATOM 4090 O O . TRP B 1 159 ? 3.047 10.594 23.469 1 94.81 159 TRP B O 1
ATOM 4100 N N . SER B 1 160 ? 1.1 9.68 24.047 1 95.38 160 SER B N 1
ATOM 4101 C CA . SER B 1 160 ? 1.646 9.039 25.234 1 95.38 160 SER B CA 1
ATOM 4102 C C . SER B 1 160 ? 2.691 7.992 24.875 1 95.38 160 SER B C 1
ATOM 4104 O O . SER B 1 160 ? 3.721 7.875 25.547 1 95.38 160 SER B O 1
ATOM 4106 N N . PHE B 1 161 ? 2.361 7.246 23.859 1 97.06 161 PHE B N 1
ATOM 4107 C CA . PHE B 1 161 ? 3.314 6.254 23.391 1 97.06 161 PHE B CA 1
ATOM 4108 C C . PHE B 1 161 ? 4.621 6.914 22.969 1 97.06 161 PHE B C 1
ATOM 4110 O O . PHE B 1 161 ? 5.703 6.438 23.312 1 97.06 161 PHE B O 1
ATOM 4117 N N . ALA B 1 162 ? 4.531 8.023 22.203 1 94.81 162 ALA B N 1
ATOM 4118 C CA . ALA B 1 162 ? 5.711 8.75 21.734 1 94.81 162 ALA B CA 1
ATOM 4119 C C . ALA B 1 162 ? 6.523 9.289 22.906 1 94.81 162 ALA B C 1
ATOM 4121 O O . ALA B 1 162 ? 7.758 9.25 22.891 1 94.81 162 ALA B O 1
ATOM 4122 N N . GLN B 1 163 ? 5.867 9.758 23.891 1 94.5 163 GLN B N 1
ATOM 4123 C CA . GLN B 1 163 ? 6.539 10.273 25.078 1 94.5 163 GLN B CA 1
ATOM 4124 C C . GLN B 1 163 ? 7.375 9.188 25.75 1 94.5 163 GLN B C 1
ATOM 4126 O O . GLN B 1 163 ? 8.484 9.445 26.219 1 94.5 163 GLN B O 1
ATOM 4131 N N . ASP B 1 164 ? 6.883 7.969 25.75 1 96.44 164 ASP B N 1
ATOM 4132 C CA . ASP B 1 164 ? 7.543 6.852 26.422 1 96.44 164 ASP B CA 1
ATOM 4133 C C . ASP B 1 164 ? 8.578 6.195 25.516 1 96.44 164 ASP B C 1
ATOM 4135 O O . ASP B 1 164 ? 9.367 5.359 25.953 1 96.44 164 ASP B O 1
ATOM 4139 N N . ASN B 1 165 ? 8.586 6.562 24.266 1 96.25 165 ASN B N 1
ATOM 4140 C CA . ASN B 1 165 ? 9.477 5.969 23.266 1 96.25 165 ASN B CA 1
ATOM 4141 C C . ASN B 1 165 ? 10.203 7.043 22.469 1 96.25 165 ASN B C 1
ATOM 4143 O O . ASN B 1 165 ? 9.789 7.367 21.344 1 96.25 165 ASN B O 1
ATOM 4147 N N . PRO B 1 166 ? 11.32 7.488 22.938 1 93.88 166 PRO B N 1
ATOM 4148 C CA . PRO B 1 166 ? 12.023 8.617 22.328 1 93.88 166 PRO B CA 1
ATOM 4149 C C . PRO B 1 166 ? 12.375 8.367 20.859 1 93.88 166 PRO B C 1
ATOM 4151 O O . PRO B 1 166 ? 12.359 9.305 20.047 1 93.88 166 PRO B O 1
ATOM 4154 N N . CYS B 1 167 ? 12.711 7.117 20.547 1 94.31 167 CYS B N 1
ATOM 4155 C CA . CYS B 1 167 ? 13.047 6.809 19.156 1 94.31 167 CYS B CA 1
ATOM 4156 C C . CYS B 1 167 ? 11.844 7.047 18.25 1 94.31 167 CYS B C 1
ATOM 4158 O O . CYS B 1 167 ? 11.992 7.602 17.156 1 94.31 167 CYS B O 1
ATOM 4160 N N . HIS B 1 168 ? 10.742 6.621 18.703 1 95.19 168 HIS B N 1
ATOM 4161 C CA . HIS B 1 168 ? 9.531 6.844 17.906 1 95.19 168 HIS B CA 1
ATOM 4162 C C . HIS B 1 168 ? 9.164 8.328 17.875 1 95.19 168 HIS B C 1
ATOM 4164 O O . HIS B 1 168 ? 8.711 8.828 16.844 1 95.19 168 HIS B O 1
ATOM 4170 N N . SER B 1 169 ? 9.289 9.016 18.969 1 94.62 169 SER B N 1
ATOM 4171 C CA . SER B 1 169 ? 9.047 10.453 19.016 1 94.62 169 SER B CA 1
ATOM 4172 C C . SER B 1 169 ? 9.906 11.195 18 1 94.62 169 SER B C 1
ATOM 4174 O O . SER B 1 169 ? 9.438 12.117 17.328 1 94.62 169 SER B O 1
ATOM 4176 N N . GLU B 1 170 ? 11.125 10.781 17.875 1 94.25 170 GLU B N 1
ATOM 4177 C CA . GLU B 1 170 ? 12.031 11.383 16.906 1 94.25 170 GLU B CA 1
ATOM 4178 C C . GLU B 1 170 ? 11.555 11.156 15.477 1 94.25 170 GLU B C 1
ATOM 4180 O O . GLU B 1 170 ? 11.656 12.039 14.633 1 94.25 170 GLU B O 1
ATOM 4185 N N . LEU B 1 171 ? 11.086 9.93 15.227 1 95.19 171 LEU B N 1
ATOM 4186 C CA . LEU B 1 171 ? 10.539 9.617 13.906 1 95.19 171 LEU B CA 1
ATOM 4187 C C . LEU B 1 171 ? 9.359 10.523 13.57 1 95.19 171 LEU B C 1
ATOM 4189 O O . LEU B 1 171 ? 9.266 11.039 12.461 1 95.19 171 LEU B O 1
ATOM 4193 N N . ILE B 1 172 ? 8.469 10.75 14.516 1 96.62 172 ILE B N 1
ATOM 4194 C CA . ILE B 1 172 ? 7.312 11.609 14.32 1 96.62 172 ILE B CA 1
ATOM 4195 C C . ILE B 1 172 ? 7.77 13.047 14.062 1 96.62 172 ILE B C 1
ATOM 4197 O O . ILE B 1 172 ? 7.324 13.68 13.109 1 96.62 172 ILE B O 1
ATOM 4201 N N . ASN B 1 173 ? 8.664 13.516 14.875 1 94.75 173 ASN B N 1
ATOM 4202 C CA . ASN B 1 173 ? 9.164 14.875 14.758 1 94.75 173 ASN B CA 1
ATOM 4203 C C . ASN B 1 173 ? 9.789 15.133 13.391 1 94.75 173 ASN B C 1
ATOM 4205 O O . ASN B 1 173 ? 9.508 16.156 12.758 1 94.75 173 ASN B O 1
ATOM 4209 N N . GLU B 1 174 ? 10.57 14.211 12.969 1 94.5 174 GLU B N 1
ATOM 4210 C CA . GLU B 1 174 ? 11.242 14.391 11.68 1 94.5 174 GLU B CA 1
ATOM 4211 C C . GLU B 1 174 ? 10.25 14.32 10.523 1 94.5 174 GLU B C 1
ATOM 4213 O O . GLU B 1 174 ? 10.414 15.008 9.516 1 94.5 174 GLU B O 1
ATOM 4218 N N . ALA B 1 175 ? 9.328 13.453 10.641 1 96.69 175 ALA B N 1
ATOM 4219 C CA . ALA B 1 175 ? 8.281 13.367 9.625 1 96.69 175 ALA B CA 1
ATOM 4220 C C . ALA B 1 175 ? 7.508 14.68 9.523 1 96.69 175 ALA B C 1
ATOM 4222 O O . ALA B 1 175 ? 7.258 15.18 8.422 1 96.69 175 ALA B O 1
ATOM 4223 N N . MET B 1 176 ? 7.125 15.266 10.648 1 96.19 176 MET B N 1
ATOM 4224 C CA . MET B 1 176 ? 6.391 16.531 10.648 1 96.19 176 MET B CA 1
ATOM 4225 C C . MET B 1 176 ? 7.266 17.672 10.141 1 96.19 176 MET B C 1
ATOM 4227 O O . MET B 1 176 ? 6.785 18.547 9.43 1 96.19 176 MET B O 1
ATOM 4231 N N . ALA B 1 177 ? 8.523 17.594 10.492 1 94.56 177 ALA B N 1
ATOM 4232 C CA . ALA B 1 177 ? 9.469 18.625 10.039 1 94.56 177 ALA B CA 1
ATOM 4233 C C . ALA B 1 177 ? 9.625 18.578 8.516 1 94.56 177 ALA B C 1
ATOM 4235 O O . ALA B 1 177 ? 9.68 19.641 7.871 1 94.56 177 ALA B O 1
ATOM 4236 N N . CYS B 1 178 ? 9.75 17.406 7.977 1 95 178 CYS B N 1
ATOM 4237 C CA . CYS B 1 178 ? 9.922 17.328 6.531 1 95 178 CYS B CA 1
ATOM 4238 C C . CYS B 1 178 ? 8.695 17.859 5.805 1 95 178 CYS B C 1
ATOM 4240 O O . CYS B 1 178 ? 8.82 18.516 4.762 1 95 178 CYS B O 1
ATOM 4242 N N . ASP B 1 179 ? 7.52 17.594 6.363 1 95.38 179 ASP B N 1
ATOM 4243 C CA . ASP B 1 179 ? 6.309 18.141 5.766 1 95.38 179 ASP B CA 1
ATOM 4244 C C . ASP B 1 179 ? 6.301 19.672 5.855 1 95.38 179 ASP B C 1
ATOM 4246 O O . ASP B 1 179 ? 5.867 20.344 4.918 1 95.38 179 ASP B O 1
ATOM 4250 N N . ALA B 1 180 ? 6.715 20.172 6.98 1 96 180 ALA B N 1
ATOM 4251 C CA . ALA B 1 180 ? 6.797 21.625 7.141 1 96 180 ALA B CA 1
ATOM 4252 C C . ALA B 1 180 ? 7.699 22.25 6.078 1 96 180 ALA B C 1
ATOM 4254 O O . ALA B 1 180 ? 7.336 23.25 5.453 1 96 180 ALA B O 1
ATOM 4255 N N . ARG B 1 181 ? 8.836 21.656 5.875 1 94.75 181 ARG B N 1
ATOM 4256 C CA . ARG B 1 181 ? 9.773 22.172 4.875 1 94.75 181 ARG B CA 1
ATOM 4257 C C . ARG B 1 181 ? 9.125 22.219 3.496 1 94.75 181 ARG B C 1
ATOM 4259 O O . ARG B 1 181 ? 9.383 23.141 2.715 1 94.75 181 ARG B O 1
ATOM 4266 N N . ARG B 1 182 ? 8.352 21.297 3.332 1 92.94 182 ARG B N 1
ATOM 4267 C CA . ARG B 1 182 ? 7.719 21.188 2.021 1 92.94 182 ARG B CA 1
ATOM 4268 C C . ARG B 1 182 ? 6.574 22.188 1.876 1 92.94 182 ARG B C 1
ATOM 4270 O O . ARG B 1 182 ? 6.465 22.859 0.854 1 92.94 182 ARG B O 1
ATOM 4277 N N . VAL B 1 183 ? 5.723 22.344 2.863 1 95.75 183 VAL B N 1
ATOM 4278 C CA . VAL B 1 183 ? 4.434 23 2.695 1 95.75 183 VAL B CA 1
ATOM 4279 C C . VAL B 1 183 ? 4.551 24.469 3.09 1 95.75 183 VAL B C 1
ATOM 4281 O O . VAL B 1 183 ? 3.85 25.328 2.541 1 95.75 183 VAL B O 1
ATOM 4284 N N . MET B 1 184 ? 5.402 24.859 3.98 1 96.75 184 MET B N 1
ATOM 4285 C CA . MET B 1 184 ? 5.387 26.172 4.621 1 96.75 184 MET B CA 1
ATOM 4286 C C . MET B 1 184 ? 5.75 27.281 3.627 1 96.75 184 MET B C 1
ATOM 4288 O O . MET B 1 184 ? 5.238 28.391 3.717 1 96.75 184 MET B O 1
ATOM 4292 N N . PRO B 1 185 ? 6.625 26.969 2.666 1 95.06 185 PRO B N 1
ATOM 4293 C CA . PRO B 1 185 ? 6.832 28.016 1.659 1 95.06 185 PRO B CA 1
ATOM 4294 C C . PRO B 1 185 ? 5.543 28.406 0.945 1 95.06 185 PRO B C 1
ATOM 4296 O O . PRO B 1 185 ? 5.324 29.594 0.665 1 95.06 185 PRO B O 1
ATOM 4299 N N . ARG B 1 186 ? 4.723 27.438 0.701 1 94.81 186 ARG B N 1
ATOM 4300 C CA . ARG B 1 186 ? 3.436 27.734 0.074 1 94.81 186 ARG B CA 1
ATOM 4301 C C . ARG B 1 186 ? 2.508 28.469 1.034 1 94.81 186 ARG B C 1
ATOM 4303 O O . ARG B 1 186 ? 1.797 29.391 0.632 1 94.81 186 ARG B O 1
ATOM 4310 N N . VAL B 1 187 ? 2.531 28.078 2.248 1 97.44 187 VAL B N 1
ATOM 4311 C CA . VAL B 1 187 ? 1.73 28.734 3.271 1 97.44 187 VAL B CA 1
ATOM 4312 C C . VAL B 1 187 ? 2.17 30.203 3.406 1 97.44 187 VAL B C 1
ATOM 4314 O O . VAL B 1 187 ? 1.333 31.109 3.443 1 97.44 187 VAL B O 1
ATOM 4317 N N . ALA B 1 188 ? 3.471 30.406 3.459 1 96.38 188 ALA B N 1
ATOM 4318 C CA . ALA B 1 188 ? 4.008 31.766 3.578 1 96.38 188 ALA B CA 1
ATOM 4319 C C . ALA B 1 188 ? 3.564 32.625 2.404 1 96.38 188 ALA B C 1
ATOM 4321 O O . ALA B 1 188 ? 3.199 33.812 2.59 1 96.38 188 ALA B O 1
ATOM 4322 N N . GLY B 1 189 ? 3.613 32 1.236 1 95.31 189 GLY B N 1
ATOM 4323 C CA . GLY B 1 189 ? 3.137 32.719 0.066 1 95.31 189 GLY B CA 1
ATOM 4324 C C . GLY B 1 189 ? 1.681 33.156 0.17 1 95.31 189 GLY B C 1
ATOM 4325 O O . GLY B 1 189 ? 1.31 34.25 -0.248 1 95.31 189 GLY B O 1
ATOM 4326 N N . ALA B 1 190 ? 0.903 32.344 0.743 1 95.94 190 ALA B N 1
ATOM 4327 C CA . ALA B 1 190 ? -0.53 32.594 0.879 1 95.94 190 ALA B CA 1
ATOM 4328 C C . ALA B 1 190 ? -0.812 33.562 2.012 1 95.94 190 ALA B C 1
ATOM 4330 O O . ALA B 1 190 ? -1.912 34.125 2.107 1 95.94 190 ALA B O 1
ATOM 4331 N N . CYS B 1 191 ? 0.167 33.844 2.859 1 94.31 191 CYS B N 1
ATOM 4332 C CA . CYS B 1 191 ? -0.008 34.688 4.035 1 94.31 191 CYS B CA 1
ATOM 4333 C C . CYS B 1 191 ? 0.407 36.125 3.738 1 94.31 191 CYS B C 1
ATOM 4335 O O . CYS B 1 191 ? 0.339 37 4.617 1 94.31 191 CYS B O 1
ATOM 4337 N N . HIS B 1 192 ? 0.842 36.344 2.562 1 90.44 192 HIS B N 1
ATOM 4338 C CA . HIS B 1 192 ? 1.267 37.688 2.248 1 90.44 192 HIS B CA 1
ATOM 4339 C C . HIS B 1 192 ? 0.158 38.688 2.541 1 90.44 192 HIS B C 1
ATOM 4341 O O . HIS B 1 192 ? -0.99 38.5 2.137 1 90.44 192 HIS B O 1
ATOM 4347 N N . GLY B 1 193 ? 0.479 39.688 3.252 1 92.5 193 GLY B N 1
ATOM 4348 C CA . GLY B 1 193 ? -0.46 40.719 3.664 1 92.5 193 GLY B CA 1
ATOM 4349 C C . GLY B 1 193 ? -1.131 40.406 4.992 1 92.5 193 GLY B C 1
ATOM 4350 O O . GLY B 1 193 ? -1.589 41.312 5.68 1 92.5 193 GLY B O 1
ATOM 4351 N N . LEU B 1 194 ? -1.126 39.156 5.375 1 93.81 194 LEU B N 1
ATOM 4352 C CA . LEU B 1 194 ? -1.827 38.719 6.586 1 93.81 194 LEU B CA 1
ATOM 4353 C C . LEU B 1 194 ? -1.026 39.094 7.832 1 93.81 194 LEU B C 1
ATOM 4355 O O . LEU B 1 194 ? -1.591 39.219 8.922 1 93.81 194 LEU B O 1
ATOM 4359 N N . PHE B 1 195 ? 0.312 39.281 7.652 1 94.88 195 PHE B N 1
ATOM 4360 C CA . PHE B 1 195 ? 1.163 39.5 8.812 1 94.88 195 PHE B CA 1
ATOM 4361 C C . PHE B 1 195 ? 1.539 40.969 8.938 1 94.88 195 PHE B C 1
ATOM 4363 O O . PHE B 1 195 ? 2.426 41.344 9.711 1 94.88 195 PHE B O 1
ATOM 4370 N N . ASP B 1 196 ? 0.865 41.75 8.148 1 93.19 196 ASP B N 1
ATOM 4371 C CA . ASP B 1 196 ? 1.063 43.188 8.344 1 93.19 196 ASP B CA 1
ATOM 4372 C C . ASP B 1 196 ? 0.661 43.594 9.758 1 93.19 196 ASP B C 1
ATOM 4374 O O . ASP B 1 196 ? -0.451 43.312 10.203 1 93.19 196 ASP B O 1
ATOM 4378 N N . GLY B 1 197 ? 1.564 44.219 10.508 1 93.81 197 GLY B N 1
ATOM 4379 C CA . GLY B 1 197 ? 1.292 44.688 11.859 1 93.81 197 GLY B CA 1
ATOM 4380 C C . GLY B 1 197 ? 1.43 43.594 12.898 1 93.81 197 GLY B C 1
ATOM 4381 O O . GLY B 1 197 ? 1.17 43.812 14.086 1 93.81 197 GLY B O 1
ATOM 4382 N N . VAL B 1 198 ? 1.801 42.406 12.516 1 96.88 198 VAL B N 1
ATOM 4383 C CA . VAL B 1 198 ? 1.984 41.281 13.43 1 96.88 198 VAL B CA 1
ATOM 4384 C C . VAL B 1 198 ? 3.436 41.219 13.898 1 96.88 198 VAL B C 1
ATOM 4386 O O . VAL B 1 198 ? 4.355 41.125 13.086 1 96.88 198 VAL B O 1
ATOM 4389 N N . ALA B 1 199 ? 3.656 41.281 15.203 1 97.75 199 ALA B N 1
ATOM 4390 C CA . ALA B 1 199 ? 5.016 41.281 15.742 1 97.75 199 ALA B CA 1
ATOM 4391 C C . ALA B 1 199 ? 5.375 39.906 16.312 1 97.75 199 ALA B C 1
ATOM 4393 O O . ALA B 1 199 ? 6.535 39.5 16.281 1 97.75 199 ALA B O 1
ATOM 4394 N N . THR B 1 200 ? 4.414 39.219 16.828 1 98.44 200 THR B N 1
ATOM 4395 C CA . THR B 1 200 ? 4.664 37.938 17.469 1 98.44 200 THR B CA 1
ATOM 4396 C C . THR B 1 200 ? 3.711 36.875 16.938 1 98.44 200 THR B C 1
ATOM 4398 O O . THR B 1 200 ? 2.531 37.156 16.703 1 98.44 200 THR B O 1
ATOM 4401 N N . VAL B 1 201 ? 4.215 35.719 16.656 1 98.69 201 VAL B N 1
ATOM 4402 C CA . VAL B 1 201 ? 3.422 34.562 16.219 1 98.69 201 VAL B CA 1
ATOM 4403 C C . VAL B 1 201 ? 3.77 33.344 17.062 1 98.69 201 VAL B C 1
ATOM 4405 O O . VAL B 1 201 ? 4.941 33.062 17.328 1 98.69 201 VAL B O 1
ATOM 4408 N N . VAL B 1 202 ? 2.797 32.625 17.562 1 98.88 202 VAL B N 1
ATOM 4409 C CA . VAL B 1 202 ? 2.994 31.359 18.281 1 98.88 202 VAL B CA 1
ATOM 4410 C C . VAL B 1 202 ? 2.582 30.188 17.391 1 98.88 202 VAL B C 1
ATOM 4412 O O . VAL B 1 202 ? 1.479 30.188 16.828 1 98.88 202 VAL B O 1
ATOM 4415 N N . ASP B 1 203 ? 3.494 29.281 17.188 1 98.88 203 ASP B N 1
ATOM 4416 C CA . ASP B 1 203 ? 3.189 27.984 16.562 1 98.88 203 ASP B CA 1
ATOM 4417 C C . ASP B 1 203 ? 2.738 26.969 17.594 1 98.88 203 ASP B C 1
ATOM 4419 O O . ASP B 1 203 ? 3.557 26.453 18.359 1 98.88 203 ASP B O 1
ATOM 4423 N N . VAL B 1 204 ? 1.452 26.672 17.625 1 98.88 204 VAL B N 1
ATOM 4424 C CA . VAL B 1 204 ? 0.885 25.75 18.594 1 98.88 204 VAL B CA 1
ATOM 4425 C C . VAL B 1 204 ? 1.065 24.312 18.109 1 98.88 204 VAL B C 1
ATOM 4427 O O . VAL B 1 204 ? 0.641 23.969 17.016 1 98.88 204 VAL B O 1
ATOM 4430 N N . GLY B 1 205 ? 1.636 23.469 19 1 98.12 205 GLY B N 1
ATOM 4431 C CA . GLY B 1 205 ? 2.031 22.141 18.547 1 98.12 205 GLY B CA 1
ATOM 4432 C C . GLY B 1 205 ? 3.166 22.172 17.547 1 98.12 205 GLY B C 1
ATOM 4433 O O . GLY B 1 205 ? 3.131 21.453 16.531 1 98.12 205 GLY B O 1
ATOM 4434 N N . GLY B 1 206 ? 4.152 22.984 17.766 1 97.56 206 GLY B N 1
ATOM 4435 C CA . GLY B 1 206 ? 5.129 23.375 16.75 1 97.56 206 GLY B CA 1
ATOM 4436 C C . GLY B 1 206 ? 6.223 22.328 16.562 1 97.56 206 GLY B C 1
ATOM 4437 O O . GLY B 1 206 ? 7 22.406 15.609 1 97.56 206 GLY B O 1
ATOM 4438 N N . GLY B 1 207 ? 6.293 21.344 17.453 1 96.25 207 GLY B N 1
ATOM 4439 C CA . GLY B 1 207 ? 7.281 20.297 17.328 1 96.25 207 GLY B CA 1
ATOM 4440 C C . GLY B 1 207 ? 8.711 20.797 17.438 1 96.25 207 GLY B C 1
ATOM 4441 O O . GLY B 1 207 ? 9.047 21.484 18.406 1 96.25 207 GLY B O 1
ATOM 4442 N N . THR B 1 208 ? 9.523 20.531 16.375 1 93.88 208 THR B N 1
ATOM 4443 C CA . THR B 1 208 ? 10.945 20.875 16.469 1 93.88 208 THR B CA 1
ATOM 4444 C C . THR B 1 208 ? 11.195 22.297 15.984 1 93.88 208 THR B C 1
ATOM 4446 O O . THR B 1 208 ? 12.344 22.734 15.914 1 93.88 208 THR B O 1
ATOM 4449 N N . GLY B 1 209 ? 10.141 22.969 15.594 1 96.94 209 GLY B N 1
ATOM 4450 C CA . GLY B 1 209 ? 10.273 24.391 15.328 1 96.94 209 GLY B CA 1
ATOM 4451 C C . GLY B 1 209 ? 10.422 24.703 13.852 1 96.94 209 GLY B C 1
ATOM 4452 O O . GLY B 1 209 ? 10.516 25.875 13.461 1 96.94 209 GLY B O 1
ATOM 4453 N N . GLU B 1 210 ? 10.336 23.688 12.953 1 95.19 210 GLU B N 1
ATOM 4454 C CA . GLU B 1 210 ? 10.57 23.859 11.531 1 95.19 210 GLU B CA 1
ATOM 4455 C C . GLU B 1 210 ? 9.562 24.844 10.922 1 95.19 210 GLU B C 1
ATOM 4457 O O . GLU B 1 210 ? 9.93 25.719 10.141 1 95.19 210 GLU B O 1
ATOM 4462 N N . THR B 1 211 ? 8.328 24.688 11.258 1 97.62 211 THR B N 1
ATOM 4463 C CA . THR B 1 211 ? 7.273 25.562 10.766 1 97.62 211 THR B CA 1
ATOM 4464 C C . THR B 1 211 ? 7.582 27.031 11.102 1 97.62 211 THR B C 1
ATOM 4466 O O . THR B 1 211 ? 7.598 27.875 10.211 1 97.62 211 THR B O 1
ATOM 4469 N N . MET B 1 212 ? 7.867 27.297 12.336 1 97.88 212 MET B N 1
ATOM 4470 C CA . MET B 1 212 ? 8.141 28.672 12.781 1 97.88 212 MET B CA 1
ATOM 4471 C C . MET B 1 212 ? 9.445 29.188 12.18 1 97.88 212 MET B C 1
ATOM 4473 O O . MET B 1 212 ? 9.539 30.359 11.812 1 97.88 212 MET B O 1
ATOM 4477 N N . GLY B 1 213 ? 10.438 28.297 12.125 1 97.19 213 GLY B N 1
ATOM 4478 C CA . GLY B 1 213 ? 11.695 28.703 11.516 1 97.19 213 GLY B CA 1
ATOM 4479 C C . GLY B 1 213 ? 11.539 29.219 10.094 1 97.19 213 GLY B C 1
ATOM 4480 O O . GLY B 1 213 ? 12.102 30.25 9.742 1 97.19 213 GLY B O 1
ATOM 4481 N N . ILE B 1 214 ? 10.789 28.516 9.281 1 96.25 214 ILE B N 1
ATOM 4482 C CA . ILE B 1 214 ? 10.57 28.906 7.895 1 96.25 214 ILE B CA 1
ATOM 4483 C C . ILE B 1 214 ? 9.75 30.188 7.848 1 96.25 214 ILE B C 1
ATOM 4485 O O . ILE B 1 214 ? 10.016 31.078 7.035 1 96.25 214 ILE B O 1
ATOM 4489 N N . LEU B 1 215 ? 8.773 30.328 8.719 1 97.31 215 LEU B N 1
ATOM 4490 C CA . LEU B 1 215 ? 7.902 31.5 8.742 1 97.31 215 LEU B CA 1
ATOM 4491 C C . LEU B 1 215 ? 8.703 32.75 9.047 1 97.31 215 LEU B C 1
ATOM 4493 O O . LEU B 1 215 ? 8.531 33.781 8.391 1 97.31 215 LEU B O 1
ATOM 4497 N N . VAL B 1 216 ? 9.609 32.719 10.055 1 97.06 216 VAL B N 1
ATOM 4498 C CA . VAL B 1 216 ? 10.336 33.906 10.484 1 97.06 216 VAL B CA 1
ATOM 4499 C C . VAL B 1 216 ? 11.398 34.281 9.453 1 97.06 216 VAL B C 1
ATOM 4501 O O . VAL B 1 216 ? 11.828 35.438 9.367 1 97.06 216 VAL B O 1
ATOM 4504 N N . LYS B 1 217 ? 11.844 33.281 8.719 1 96.12 217 LYS B N 1
ATOM 4505 C CA . LYS B 1 217 ? 12.75 33.594 7.617 1 96.12 217 LYS B CA 1
ATOM 4506 C C . LYS B 1 217 ? 12.031 34.375 6.52 1 96.12 217 LYS B C 1
ATOM 4508 O O . LYS B 1 217 ? 12.617 35.281 5.914 1 96.12 217 LYS B O 1
ATOM 4513 N N . GLU B 1 218 ? 10.836 34.031 6.242 1 96.25 218 GLU B N 1
ATOM 4514 C CA . GLU B 1 218 ? 10.039 34.719 5.227 1 96.25 218 GLU B CA 1
ATOM 4515 C C . GLU B 1 218 ? 9.562 36.094 5.715 1 96.25 218 GLU B C 1
ATOM 4517 O O . GLU B 1 218 ? 9.359 37 4.918 1 96.25 218 GLU B O 1
ATOM 4522 N N . PHE B 1 219 ? 9.305 36.188 6.961 1 97.44 219 PHE B N 1
ATOM 4523 C CA . PHE B 1 219 ? 8.852 37.406 7.605 1 97.44 219 PHE B CA 1
ATOM 4524 C C . PHE B 1 219 ? 9.781 37.812 8.742 1 97.44 219 PHE B C 1
ATOM 4526 O O . PHE B 1 219 ? 9.414 37.688 9.914 1 97.44 219 PHE B O 1
ATOM 4533 N N . PRO B 1 220 ? 10.844 38.406 8.469 1 96.69 220 PRO B N 1
ATOM 4534 C CA . PRO B 1 220 ? 11.945 38.562 9.422 1 96.69 220 PRO B CA 1
ATOM 4535 C C . PRO B 1 220 ? 11.617 39.5 10.562 1 96.69 220 PRO B C 1
ATOM 4537 O O . PRO B 1 220 ? 12.336 39.562 11.562 1 96.69 220 PRO B O 1
ATOM 4540 N N . TRP B 1 221 ? 10.609 40.281 10.414 1 97.31 221 TRP B N 1
ATOM 4541 C CA . TRP B 1 221 ? 10.25 41.188 11.477 1 97.31 221 TRP B CA 1
ATOM 4542 C C . TRP B 1 221 ? 9.477 40.5 12.586 1 97.31 221 TRP B C 1
ATOM 4544 O O . TRP B 1 221 ? 9.305 41.031 13.672 1 97.31 221 TRP B O 1
ATOM 4554 N N . ILE B 1 222 ? 9.031 39.312 12.391 1 97.62 222 ILE B N 1
ATOM 4555 C CA . ILE B 1 222 ? 8.211 38.562 13.344 1 97.62 222 ILE B CA 1
ATOM 4556 C C . ILE B 1 222 ? 9.109 37.875 14.367 1 97.62 222 ILE B C 1
ATOM 4558 O O . ILE B 1 222 ? 10.117 37.281 14 1 97.62 222 ILE B O 1
ATOM 4562 N N . LYS B 1 223 ? 8.797 38.031 15.602 1 98.38 223 LYS B N 1
ATOM 4563 C CA . LYS B 1 223 ? 9.328 37.156 16.641 1 98.38 223 LYS B CA 1
ATOM 4564 C C . LYS B 1 223 ? 8.469 35.875 16.781 1 98.38 223 LYS B C 1
ATOM 4566 O O . LYS B 1 223 ? 7.289 35.969 17.125 1 98.38 223 LYS B O 1
ATOM 4571 N N . GLY B 1 224 ? 9.086 34.75 16.531 1 98.44 224 GLY B N 1
ATOM 4572 C CA . GLY B 1 224 ? 8.344 33.5 16.531 1 98.44 224 GLY B CA 1
ATOM 4573 C C . GLY B 1 224 ? 8.5 32.719 17.828 1 98.44 224 GLY B C 1
ATOM 4574 O O . GLY B 1 224 ? 9.578 32.719 18.438 1 98.44 224 GLY B O 1
ATOM 4575 N N . PHE B 1 225 ? 7.477 32.062 18.281 1 98.81 225 PHE B N 1
ATOM 4576 C CA . PHE B 1 225 ? 7.484 31.172 19.438 1 98.81 225 PHE B CA 1
ATOM 4577 C C . PHE B 1 225 ? 7.047 29.781 19.031 1 98.81 225 PHE B C 1
ATOM 4579 O O . PHE B 1 225 ? 5.973 29.594 18.453 1 98.81 225 PHE B O 1
ATOM 4586 N N . ASN B 1 226 ? 7.883 28.797 19.25 1 98.75 226 ASN B N 1
ATOM 4587 C CA . ASN B 1 226 ? 7.543 27.391 19.094 1 98.75 226 ASN B CA 1
ATOM 4588 C C . ASN B 1 226 ? 6.996 26.797 20.375 1 98.75 226 ASN B C 1
ATOM 4590 O O . ASN B 1 226 ? 7.738 26.609 21.344 1 98.75 226 ASN B O 1
ATOM 4594 N N . PHE B 1 227 ? 5.73 26.5 20.375 1 98.81 227 PHE B N 1
ATOM 4595 C CA . PHE B 1 227 ? 5.027 26.094 21.578 1 98.81 227 PHE B CA 1
ATOM 4596 C C . PHE B 1 227 ? 4.613 24.641 21.516 1 98.81 227 PHE B C 1
ATOM 4598 O O . PHE B 1 227 ? 3.846 24.234 20.625 1 98.81 227 PHE B O 1
ATOM 4605 N N . ASP B 1 228 ? 5.094 23.812 22.438 1 98 228 ASP B N 1
ATOM 4606 C CA . ASP B 1 228 ? 4.773 22.391 22.5 1 98 228 ASP B CA 1
ATOM 4607 C C . ASP B 1 228 ? 5.008 21.844 23.906 1 98 228 ASP B C 1
ATOM 4609 O O . ASP B 1 228 ? 5.371 22.578 24.828 1 98 228 ASP B O 1
ATOM 4613 N N . LEU B 1 229 ? 4.703 20.609 24.125 1 96.25 229 LEU B N 1
ATOM 4614 C CA . LEU B 1 229 ? 4.895 19.938 25.406 1 96.25 229 LEU B CA 1
ATOM 4615 C C . LEU B 1 229 ? 6.363 19.969 25.828 1 96.25 229 LEU B C 1
ATOM 4617 O O . LEU B 1 229 ? 7.25 20.031 24.969 1 96.25 229 LEU B O 1
ATOM 4621 N N . PRO B 1 230 ? 6.648 19.812 27.109 1 95.12 230 PRO B N 1
ATOM 4622 C CA . PRO B 1 230 ? 8.016 19.922 27.625 1 95.12 230 PRO B CA 1
ATOM 4623 C C . PRO B 1 230 ? 8.969 18.906 26.984 1 95.12 230 PRO B C 1
ATOM 4625 O O . PRO B 1 230 ? 10.07 19.266 26.562 1 95.12 230 PRO B O 1
ATOM 4628 N N . HIS B 1 231 ? 8.547 17.688 26.812 1 92.12 231 HIS B N 1
ATOM 4629 C CA . HIS B 1 231 ? 9.445 16.656 26.312 1 92.12 231 HIS B CA 1
ATOM 4630 C C . HIS B 1 231 ? 9.766 16.875 24.828 1 92.12 231 HIS B C 1
ATOM 4632 O O . HIS B 1 231 ? 10.797 16.422 24.344 1 92.12 231 HIS B O 1
ATOM 4638 N N . VAL B 1 232 ? 8.867 17.562 24.156 1 94.94 232 VAL B N 1
ATOM 4639 C CA . VAL B 1 232 ? 9.086 17.891 22.75 1 94.94 232 VAL B CA 1
ATOM 4640 C C . VAL B 1 232 ? 10.062 19.062 22.625 1 94.94 232 VAL B C 1
ATOM 4642 O O . VAL B 1 232 ? 10.984 19.016 21.812 1 94.94 232 VAL B O 1
ATOM 4645 N N . ILE B 1 233 ? 9.891 20.062 23.469 1 96 233 ILE B N 1
ATOM 4646 C CA . ILE B 1 233 ? 10.711 21.266 23.453 1 96 233 ILE B CA 1
ATOM 4647 C C . ILE B 1 233 ? 12.141 20.922 23.844 1 96 233 ILE B C 1
ATOM 4649 O O . ILE B 1 233 ? 13.094 21.547 23.359 1 96 233 ILE B O 1
ATOM 4653 N N . GLU B 1 234 ? 12.258 19.875 24.625 1 94 234 GLU B N 1
ATOM 4654 C CA . GLU B 1 234 ? 13.57 19.453 25.094 1 94 234 GLU B CA 1
ATOM 4655 C C . GLU B 1 234 ? 14.484 19.109 23.922 1 94 234 GLU B C 1
ATOM 4657 O O . GLU B 1 234 ? 15.695 19.297 23.984 1 94 234 GLU B O 1
ATOM 4662 N N . VAL B 1 235 ? 13.875 18.656 22.797 1 92.25 235 VAL B N 1
ATOM 4663 C CA . VAL B 1 235 ? 14.695 18.219 21.672 1 92.25 235 VAL B CA 1
ATOM 4664 C C . VAL B 1 235 ? 14.484 19.156 20.484 1 92.25 235 VAL B C 1
ATOM 4666 O O . VAL B 1 235 ? 14.891 18.844 19.375 1 92.25 235 VAL B O 1
ATOM 4669 N N . ALA B 1 236 ? 13.82 20.281 20.688 1 94.88 236 ALA B N 1
ATOM 4670 C CA . ALA B 1 236 ? 13.531 21.234 19.609 1 94.88 236 ALA B CA 1
ATOM 4671 C C . ALA B 1 236 ? 14.805 21.938 19.156 1 94.88 236 ALA B C 1
ATOM 4673 O O . ALA B 1 236 ? 15.742 22.094 19.938 1 94.88 236 ALA B O 1
ATOM 4674 N N . GLN B 1 237 ? 14.797 22.359 17.938 1 92.25 237 GLN B N 1
ATOM 4675 C CA . GLN B 1 237 ? 15.93 23.062 17.359 1 92.25 237 GLN B CA 1
ATOM 4676 C C . GLN B 1 237 ? 16.016 24.5 17.859 1 92.25 237 GLN B C 1
ATOM 4678 O O . GLN B 1 237 ? 14.984 25.109 18.172 1 92.25 237 GLN B O 1
ATOM 4683 N N . VAL B 1 238 ? 17.234 24.953 17.969 1 94.69 238 VAL B N 1
ATOM 4684 C CA . VAL B 1 238 ? 17.453 26.375 18.188 1 94.69 238 VAL B CA 1
ATOM 4685 C C . VAL B 1 238 ? 17.531 27.109 16.859 1 94.69 238 VAL B C 1
ATOM 4687 O O . VAL B 1 238 ? 18.438 26.844 16.047 1 94.69 238 VAL B O 1
ATOM 4690 N N . LEU B 1 239 ? 16.625 27.922 16.609 1 95.62 239 LEU B N 1
ATOM 4691 C CA . LEU B 1 239 ? 16.547 28.656 15.344 1 95.62 239 LEU B CA 1
ATOM 4692 C C . LEU B 1 239 ? 16.547 30.156 15.586 1 95.62 239 LEU B C 1
ATOM 4694 O O . LEU B 1 239 ? 15.945 30.641 16.547 1 95.62 239 LEU B O 1
ATOM 4698 N N . ASP B 1 240 ? 17.188 30.812 14.711 1 95.25 240 ASP B N 1
ATOM 4699 C CA . ASP B 1 240 ? 17.203 32.281 14.82 1 95.25 240 ASP B CA 1
ATOM 4700 C C . ASP B 1 240 ? 15.797 32.844 14.719 1 95.25 240 ASP B C 1
ATOM 4702 O O . ASP B 1 240 ? 15.031 32.5 13.82 1 95.25 240 ASP B O 1
ATOM 4706 N N . GLY B 1 241 ? 15.477 33.719 15.656 1 96.56 241 GLY B N 1
ATOM 4707 C CA . GLY B 1 241 ? 14.195 34.406 15.625 1 96.56 241 GLY B CA 1
ATOM 4708 C C . GLY B 1 241 ? 13.07 33.562 16.234 1 96.56 241 GLY B C 1
ATOM 4709 O O . GLY B 1 241 ? 11.922 34.031 16.266 1 96.56 241 GLY B O 1
ATOM 4710 N N . VAL B 1 242 ? 13.438 32.375 16.766 1 98.25 242 VAL B N 1
ATOM 4711 C CA . VAL B 1 242 ? 12.422 31.484 17.328 1 98.25 242 VAL B CA 1
ATOM 4712 C C . VAL B 1 242 ? 12.742 31.188 18.781 1 98.25 242 VAL B C 1
ATOM 4714 O O . VAL B 1 242 ? 13.867 30.812 19.125 1 98.25 242 VAL B O 1
ATOM 4717 N N . GLU B 1 243 ? 11.867 31.406 19.625 1 98.56 243 GLU B N 1
ATOM 4718 C CA . GLU B 1 243 ? 11.969 31 21.016 1 98.56 243 GLU B CA 1
ATOM 4719 C C . GLU B 1 243 ? 11.125 29.766 21.297 1 98.56 243 GLU B C 1
ATOM 4721 O O . GLU B 1 243 ? 9.938 29.719 20.969 1 98.56 243 GLU B O 1
ATOM 4726 N N . ASN B 1 244 ? 11.742 28.719 21.875 1 98.5 244 ASN B N 1
ATOM 4727 C CA . ASN B 1 244 ? 11.016 27.516 22.266 1 98.5 244 ASN B CA 1
ATOM 4728 C C . ASN B 1 244 ? 10.32 27.703 23.625 1 98.5 244 ASN B C 1
ATOM 4730 O O . ASN B 1 244 ? 10.938 28.172 24.578 1 98.5 244 ASN B O 1
ATOM 4734 N N . VAL B 1 245 ? 9.094 27.391 23.656 1 98.5 245 VAL B N 1
ATOM 4735 C CA . VAL B 1 245 ? 8.297 27.594 24.859 1 98.5 245 VAL B CA 1
ATOM 4736 C C . VAL B 1 245 ? 7.559 26.297 25.219 1 98.5 245 VAL B C 1
ATOM 4738 O O . VAL B 1 245 ? 6.891 25.703 24.375 1 98.5 245 VAL B O 1
ATOM 4741 N N . GLU B 1 246 ? 7.668 25.812 26.453 1 98.12 246 GLU B N 1
ATOM 4742 C CA . GLU B 1 246 ? 6.984 24.625 26.938 1 98.12 246 GLU B CA 1
ATOM 4743 C C . GLU B 1 246 ? 5.57 24.938 27.406 1 98.12 246 GLU B C 1
ATOM 4745 O O . GLU B 1 246 ? 5.336 25.984 28.016 1 98.12 246 GLU B O 1
ATOM 4750 N N . GLY B 1 247 ? 4.641 24.078 27.062 1 98 247 GLY B N 1
ATOM 4751 C CA . GLY B 1 247 ? 3.279 24.188 27.547 1 98 247 GLY B CA 1
ATOM 4752 C C . GLY B 1 247 ? 2.324 23.203 26.891 1 98 247 GLY B C 1
ATOM 4753 O O . GLY B 1 247 ? 2.721 22.438 26.016 1 98 247 GLY B O 1
ATOM 4754 N N . ASP B 1 248 ? 1.127 23.203 27.375 1 98.12 248 ASP B N 1
ATOM 4755 C CA . ASP B 1 248 ? 0.055 22.344 26.891 1 98.12 248 ASP B CA 1
ATOM 4756 C C . ASP B 1 248 ? -1.063 23.156 26.25 1 98.12 248 ASP B C 1
ATOM 4758 O O . ASP B 1 248 ? -1.698 23.969 26.922 1 98.12 248 ASP B O 1
ATOM 4762 N N . MET B 1 249 ? -1.311 22.891 25 1 98.5 249 MET B N 1
ATOM 4763 C CA . MET B 1 249 ? -2.283 23.672 24.25 1 98.5 249 MET B CA 1
ATOM 4764 C C . MET B 1 249 ? -3.682 23.531 24.828 1 98.5 249 MET B C 1
ATOM 4766 O O . MET B 1 249 ? -4.57 24.328 24.547 1 98.5 249 MET B O 1
ATOM 4770 N N . PHE B 1 250 ? -3.918 22.484 25.609 1 98.31 250 PHE B N 1
ATOM 4771 C CA . PHE B 1 250 ? -5.215 22.25 26.234 1 98.31 250 PHE B CA 1
ATOM 4772 C C . PHE B 1 250 ? -5.387 23.141 27.469 1 98.31 250 PHE B C 1
ATOM 4774 O O . PHE B 1 250 ? -6.508 23.375 27.922 1 98.31 250 PHE B O 1
ATOM 4781 N N . ASP B 1 251 ? -4.316 23.594 28.031 1 98.12 251 ASP B N 1
ATOM 4782 C CA . ASP B 1 251 ? -4.363 24.469 29.203 1 98.12 251 ASP B CA 1
ATOM 4783 C C . ASP B 1 251 ? -4.461 25.938 28.797 1 98.12 251 ASP B C 1
ATOM 4785 O O . ASP B 1 251 ? -5.465 26.594 29.078 1 98.12 251 ASP B O 1
ATOM 4789 N N . SER B 1 252 ? -3.406 26.438 28.234 1 97.94 252 SER B N 1
ATOM 4790 C CA . SER B 1 252 ? -3.385 27.797 27.734 1 97.94 252 SER B CA 1
ATOM 4791 C C . SER B 1 252 ? -2.291 28 26.688 1 97.94 252 SER B C 1
ATOM 4793 O O . SER B 1 252 ? -1.36 27.188 26.594 1 97.94 252 SER B O 1
ATOM 4795 N N . ILE B 1 253 ? -2.445 29.016 25.891 1 98.62 253 ILE B N 1
ATOM 4796 C CA . ILE B 1 253 ? -1.482 29.406 24.875 1 98.62 253 ILE B CA 1
ATOM 4797 C C . ILE B 1 253 ? -0.957 30.812 25.172 1 98.62 253 ILE B C 1
ATOM 4799 O O . ILE B 1 253 ? -1.722 31.688 25.562 1 98.62 253 ILE B O 1
ATOM 4803 N N . PRO B 1 254 ? 0.347 31.047 25.062 1 98.44 254 PRO B N 1
ATOM 4804 C CA . PRO B 1 254 ? 0.896 32.375 25.344 1 98.44 254 PRO B CA 1
ATOM 4805 C C . PRO B 1 254 ? 0.276 33.469 24.469 1 98.44 254 PRO B C 1
ATOM 4807 O O . PRO B 1 254 ? 0.005 33.219 23.297 1 98.44 254 PRO B O 1
ATOM 4810 N N . ALA B 1 255 ? 0.142 34.656 25.125 1 98.38 255 ALA B N 1
ATOM 4811 C CA . ALA B 1 255 ? -0.401 35.812 24.375 1 98.38 255 ALA B CA 1
ATOM 4812 C C . ALA B 1 255 ? 0.497 36.156 23.203 1 98.38 255 ALA B C 1
ATOM 4814 O O . ALA B 1 255 ? 1.725 36.156 23.328 1 98.38 255 ALA B O 1
ATOM 4815 N N . CYS B 1 256 ? -0.087 36.5 22.047 1 98.5 256 CYS B N 1
ATOM 4816 C CA . CYS B 1 256 ? 0.62 36.844 20.828 1 98.5 256 CYS B CA 1
ATOM 4817 C C . CYS B 1 256 ? -0.294 37.594 19.859 1 98.5 256 CYS B C 1
ATOM 4819 O O . CYS B 1 256 ? -1.48 37.781 20.141 1 98.5 256 CYS B O 1
ATOM 4821 N N . ASP B 1 257 ? 0.315 38.094 18.781 1 98.19 257 ASP B N 1
ATOM 4822 C CA . ASP B 1 257 ? -0.47 38.844 17.781 1 98.19 257 ASP B CA 1
ATOM 4823 C C . ASP B 1 257 ? -1.225 37.875 16.859 1 98.19 257 ASP B C 1
ATOM 4825 O O . ASP B 1 257 ? -2.307 38.219 16.375 1 98.19 257 ASP B O 1
ATOM 4829 N N . ALA B 1 258 ? -0.641 36.719 16.562 1 98.44 258 ALA B N 1
ATOM 4830 C CA . ALA B 1 258 ? -1.263 35.688 15.719 1 98.44 258 ALA B CA 1
ATOM 4831 C C . ALA B 1 258 ? -0.8 34.281 16.109 1 98.44 258 ALA B C 1
ATOM 4833 O O . ALA B 1 258 ? 0.271 34.125 16.703 1 98.44 258 ALA B O 1
ATOM 4834 N N . VAL B 1 259 ? -1.64 33.344 15.836 1 98.81 259 VAL B N 1
ATOM 4835 C CA . VAL B 1 259 ? -1.331 31.922 16.078 1 98.81 259 VAL B CA 1
ATOM 4836 C C . VAL B 1 259 ? -1.286 31.172 14.75 1 98.81 259 VAL B C 1
ATOM 4838 O O . VAL B 1 259 ? -2.064 31.469 13.836 1 98.81 259 VAL B O 1
ATOM 4841 N N . ILE B 1 260 ? -0.353 30.312 14.609 1 98.81 260 ILE B N 1
ATOM 4842 C CA . ILE B 1 260 ? -0.394 29.312 13.539 1 98.81 260 ILE B CA 1
ATOM 4843 C C . ILE B 1 260 ? -0.452 27.906 14.133 1 98.81 260 ILE B C 1
ATOM 4845 O O . ILE B 1 260 ? 0.204 27.625 15.133 1 98.81 260 ILE B O 1
ATOM 4849 N N . ILE B 1 261 ? -1.259 27.062 13.617 1 98.81 261 ILE B N 1
ATOM 4850 C CA . ILE B 1 261 ? -1.419 25.672 14.023 1 98.81 261 ILE B CA 1
ATOM 4851 C C . ILE B 1 261 ? -1.512 24.766 12.789 1 98.81 261 ILE B C 1
ATOM 4853 O O . ILE B 1 261 ? -2.436 24.906 11.984 1 98.81 261 ILE B O 1
ATOM 4857 N N . LYS B 1 262 ? -0.505 23.938 12.586 1 98.56 262 LYS B N 1
ATOM 4858 C CA . LYS B 1 262 ? -0.369 23.156 11.367 1 98.56 262 LYS B CA 1
ATOM 4859 C C . LYS B 1 262 ? -0.398 21.656 11.664 1 98.56 262 LYS B C 1
ATOM 4861 O O . LYS B 1 262 ? 0.463 21.141 12.391 1 98.56 262 LYS B O 1
ATOM 4866 N N . TRP B 1 263 ? -1.378 20.938 11.094 1 97.88 263 TRP B N 1
ATOM 4867 C CA . TRP B 1 263 ? -1.489 19.484 11.18 1 97.88 263 TRP B CA 1
ATOM 4868 C C . TRP B 1 263 ? -1.471 19.016 12.633 1 97.88 263 TRP B C 1
ATOM 4870 O O . TRP B 1 263 ? -0.716 18.109 12.992 1 97.88 263 TRP B O 1
ATOM 4880 N N . VAL B 1 264 ? -2.225 19.656 13.438 1 98.44 264 VAL B N 1
ATOM 4881 C CA . VAL B 1 264 ? -2.379 19.344 14.852 1 98.44 264 VAL B CA 1
ATOM 4882 C C . VAL B 1 264 ? -3.838 19 15.156 1 98.44 264 VAL B C 1
ATOM 4884 O O . VAL B 1 264 ? -4.125 18 15.805 1 98.44 264 VAL B O 1
ATOM 4887 N N . LEU B 1 265 ? -4.75 19.812 14.602 1 98.81 265 LEU B N 1
ATOM 4888 C CA . LEU B 1 265 ? -6.152 19.734 14.992 1 98.81 265 LEU B CA 1
ATOM 4889 C C . LEU B 1 265 ? -6.789 18.453 14.484 1 98.81 265 LEU B C 1
ATOM 4891 O O . LEU B 1 265 ? -7.703 17.922 15.117 1 98.81 265 LEU B O 1
ATOM 4895 N N . HIS B 1 266 ? -6.305 17.906 13.375 1 98.31 266 HIS B N 1
ATOM 4896 C CA . HIS B 1 266 ? -6.879 16.672 12.844 1 98.31 266 HIS B CA 1
ATOM 4897 C C . HIS B 1 266 ? -6.578 15.492 13.766 1 98.31 266 HIS B C 1
ATOM 4899 O O . HIS B 1 266 ? -7.18 14.43 13.625 1 98.31 266 HIS B O 1
ATOM 4905 N N . ASP B 1 267 ? -5.672 15.656 14.719 1 98 267 ASP B N 1
ATOM 4906 C CA . ASP B 1 267 ? -5.375 14.602 15.68 1 98 267 ASP B CA 1
ATOM 4907 C C . ASP B 1 267 ? -6.504 14.445 16.703 1 98 267 ASP B C 1
ATOM 4909 O O . ASP B 1 267 ? -6.539 13.477 17.453 1 98 267 ASP B O 1
ATOM 4913 N N . TRP B 1 268 ? -7.5 15.359 16.703 1 98 268 TRP B N 1
ATOM 4914 C CA . TRP B 1 268 ? -8.445 15.453 17.812 1 98 268 TRP B CA 1
ATOM 4915 C C . TRP B 1 268 ? -9.883 15.5 17.297 1 98 268 TRP B C 1
ATOM 4917 O O . TRP B 1 268 ? -10.148 16.047 16.219 1 98 268 TRP B O 1
ATOM 4927 N N . GLY B 1 269 ? -10.758 14.969 18.109 1 97.19 269 GLY B N 1
ATOM 4928 C CA . GLY B 1 269 ? -12.18 15.102 17.828 1 97.19 269 GLY B CA 1
ATOM 4929 C C . GLY B 1 269 ? -12.695 16.516 18.016 1 97.19 269 GLY B C 1
ATOM 4930 O O . GLY B 1 269 ? -11.93 17.422 18.375 1 97.19 269 GLY B O 1
ATOM 4931 N N . ASP B 1 270 ? -13.969 16.703 17.844 1 97.94 270 ASP B N 1
ATOM 4932 C CA . ASP B 1 270 ? -14.562 18.031 17.828 1 97.94 270 ASP B CA 1
ATOM 4933 C C . ASP B 1 270 ? -14.445 18.703 19.188 1 97.94 270 ASP B C 1
ATOM 4935 O O . ASP B 1 270 ? -14.109 19.891 19.281 1 97.94 270 ASP B O 1
ATOM 4939 N N . LYS B 1 271 ? -14.711 17.984 20.219 1 97.94 271 LYS B N 1
ATOM 4940 C CA . LYS B 1 271 ? -14.688 18.562 21.562 1 97.94 271 LYS B CA 1
ATOM 4941 C C . LYS B 1 271 ? -13.305 19.109 21.891 1 97.94 271 LYS B C 1
ATOM 4943 O O . LYS B 1 271 ? -13.188 20.25 22.359 1 97.94 271 LYS B O 1
ATOM 4948 N N . ASP B 1 272 ? -12.32 18.328 21.641 1 98.19 272 ASP B N 1
ATOM 4949 C CA . ASP B 1 272 ? -10.953 18.734 21.922 1 98.19 272 ASP B CA 1
ATOM 4950 C C . ASP B 1 272 ? -10.508 19.859 20.969 1 98.19 272 ASP B C 1
ATOM 4952 O O . ASP B 1 272 ? -9.812 20.781 21.391 1 98.19 272 ASP B O 1
ATOM 4956 N N . CYS B 1 273 ? -10.883 19.797 19.734 1 98.5 273 CYS B N 1
ATOM 4957 C CA . CYS B 1 273 ? -10.555 20.828 18.766 1 98.5 273 CYS B CA 1
ATOM 4958 C C . CYS B 1 273 ? -11.133 22.188 19.188 1 98.5 273 CYS B C 1
ATOM 4960 O O . CYS B 1 273 ? -10.453 23.203 19.094 1 98.5 273 CYS B O 1
ATOM 4962 N N . ILE B 1 274 ? -12.375 22.141 19.641 1 98.75 274 ILE B N 1
ATOM 4963 C CA . ILE B 1 274 ? -13.039 23.359 20.078 1 98.75 274 ILE B CA 1
ATOM 4964 C C . ILE B 1 274 ? -12.305 23.938 21.281 1 98.75 274 ILE B C 1
ATOM 4966 O O . ILE B 1 274 ? -12.078 25.156 21.359 1 98.75 274 ILE B O 1
ATOM 4970 N N . LYS B 1 275 ? -11.898 23.094 22.172 1 98.75 275 LYS B N 1
ATOM 4971 C CA . LYS B 1 275 ? -11.148 23.547 23.344 1 98.75 275 LYS B CA 1
ATOM 4972 C C . LYS B 1 275 ? -9.836 24.203 22.938 1 98.75 275 LYS B C 1
ATOM 4974 O O . LYS B 1 275 ? -9.508 25.297 23.422 1 98.75 275 LYS B O 1
ATOM 4979 N N . ILE B 1 276 ? -9.078 23.578 22.047 1 98.88 276 ILE B N 1
ATOM 4980 C CA . ILE B 1 276 ? -7.797 24.109 21.594 1 98.88 276 ILE B CA 1
ATOM 4981 C C . ILE B 1 276 ? -8.016 25.438 20.875 1 98.88 276 ILE B C 1
ATOM 4983 O O . ILE B 1 276 ? -7.285 26.406 21.109 1 98.88 276 ILE B O 1
ATOM 4987 N N . LEU B 1 277 ? -9.023 25.484 20.031 1 98.81 277 LEU B N 1
ATOM 4988 C CA . LEU B 1 277 ? -9.305 26.688 19.25 1 98.81 277 LEU B CA 1
ATOM 4989 C C . LEU B 1 277 ? -9.734 27.828 20.156 1 98.81 277 LEU B C 1
ATOM 4991 O O . LEU B 1 277 ? -9.398 29 19.891 1 98.81 277 LEU B O 1
ATOM 4995 N N . LYS B 1 278 ? -10.477 27.547 21.219 1 98.62 278 LYS B N 1
ATOM 4996 C CA . LYS B 1 278 ? -10.82 28.578 22.188 1 98.62 278 LYS B CA 1
ATOM 4997 C C . LYS B 1 278 ? -9.57 29.156 22.844 1 98.62 278 LYS B C 1
ATOM 4999 O O . LYS B 1 278 ? -9.461 30.375 23.031 1 98.62 278 LYS B O 1
ATOM 5004 N N . ASN B 1 279 ? -8.672 28.266 23.25 1 98.81 279 ASN B N 1
ATOM 5005 C CA . ASN B 1 279 ? -7.418 28.734 23.828 1 98.81 279 ASN B CA 1
ATOM 5006 C C . ASN B 1 279 ? -6.613 29.578 22.844 1 98.81 279 ASN B C 1
ATOM 5008 O O . ASN B 1 279 ? -5.977 30.547 23.234 1 98.81 279 ASN B O 1
ATOM 5012 N N . CYS B 1 280 ? -6.609 29.203 21.547 1 98.75 280 CYS B N 1
ATOM 5013 C CA . CYS B 1 280 ? -5.957 30 20.516 1 98.75 280 CYS B CA 1
ATOM 5014 C C . CYS B 1 280 ? -6.602 31.375 20.391 1 98.75 280 CYS B C 1
ATOM 5016 O O . CYS B 1 280 ? -5.902 32.375 20.281 1 98.75 280 CYS B O 1
ATOM 5018 N N . LYS B 1 281 ? -7.906 31.391 20.359 1 98.31 281 LYS B N 1
ATOM 5019 C CA . LYS B 1 281 ? -8.648 32.656 20.25 1 98.31 281 LYS B CA 1
ATOM 5020 C C . LYS B 1 281 ? -8.312 33.594 21.422 1 98.31 281 LYS B C 1
ATOM 5022 O O . LYS B 1 281 ? -8.109 34.781 21.219 1 98.31 281 LYS B O 1
ATOM 5027 N N . GLU B 1 282 ? -8.234 33.031 22.594 1 97.94 282 GLU B N 1
ATOM 5028 C CA . GLU B 1 282 ? -7.941 33.812 23.797 1 97.94 282 GLU B CA 1
ATOM 5029 C C . GLU B 1 282 ? -6.527 34.375 23.75 1 97.94 282 GLU B C 1
ATOM 5031 O O . GLU B 1 282 ? -6.262 35.438 24.344 1 97.94 282 GLU B O 1
ATOM 5036 N N . ALA B 1 283 ? -5.652 33.75 23.047 1 98.5 283 ALA B N 1
ATOM 5037 C CA . ALA B 1 283 ? -4.242 34.125 23.016 1 98.5 283 ALA B CA 1
ATOM 5038 C C . ALA B 1 283 ? -4.02 35.344 22.125 1 98.5 283 ALA B C 1
ATOM 5040 O O . ALA B 1 283 ? -3.014 36.062 22.25 1 98.5 283 ALA B O 1
ATOM 5041 N N . VAL B 1 284 ? -4.945 35.625 21.156 1 98.19 284 VAL B N 1
ATOM 5042 C CA . VAL B 1 284 ? -4.734 36.688 20.188 1 98.19 284 VAL B CA 1
ATOM 5043 C C . VAL B 1 284 ? -5.602 37.906 20.547 1 98.19 284 VAL B C 1
ATOM 5045 O O . VAL B 1 284 ? -6.609 37.75 21.25 1 98.19 284 VAL B O 1
ATOM 5048 N N . PRO B 1 285 ? -5.238 39.094 20.016 1 96.69 285 PRO B N 1
ATOM 5049 C CA . PRO B 1 285 ? -6.008 40.281 20.359 1 96.69 285 PRO B CA 1
ATOM 5050 C C . PRO B 1 285 ? -7.438 40.25 19.828 1 96.69 285 PRO B C 1
ATOM 5052 O O . PRO B 1 285 ? -7.676 39.75 18.719 1 96.69 285 PRO B O 1
ATOM 5055 N N . PRO B 1 286 ? -8.383 40.781 20.484 1 93.62 286 PRO B N 1
ATOM 5056 C CA . PRO B 1 286 ? -9.805 40.688 20.141 1 93.62 286 PRO B CA 1
ATOM 5057 C C . PRO B 1 286 ? -10.125 41.312 18.781 1 93.62 286 PRO B C 1
ATOM 5059 O O . PRO B 1 286 ? -10.977 40.812 18.047 1 93.62 286 PRO B O 1
ATOM 5062 N N . ASN B 1 287 ? -9.469 42.406 18.406 1 89.31 287 ASN B N 1
ATOM 5063 C CA . ASN B 1 287 ? -9.898 43.156 17.234 1 89.31 287 ASN B CA 1
ATOM 5064 C C . ASN B 1 287 ? -9.133 42.719 15.977 1 89.31 287 ASN B C 1
ATOM 5066 O O . ASN B 1 287 ? -9.68 42.719 14.875 1 89.31 287 ASN B O 1
ATOM 5070 N N . VAL B 1 288 ? -7.891 42.344 16.156 1 90.38 288 VAL B N 1
ATOM 5071 C CA . VAL B 1 288 ? -7.09 42.156 14.961 1 90.38 288 VAL B CA 1
ATOM 5072 C C . VAL B 1 288 ? -6.496 40.75 14.961 1 90.38 288 VAL B C 1
ATOM 5074 O O . VAL B 1 288 ? -5.832 40.344 14.008 1 90.38 288 VAL B O 1
ATOM 5077 N N . GLY B 1 289 ? -6.738 40.031 15.992 1 94 289 GLY B N 1
ATOM 5078 C CA . GLY B 1 289 ? -6.129 38.719 16.156 1 94 289 GLY B CA 1
ATOM 5079 C C . GLY B 1 289 ? -6.629 37.688 15.156 1 94 289 GLY B C 1
ATOM 5080 O O . GLY B 1 289 ? -7.801 37.719 14.773 1 94 289 GLY B O 1
ATOM 5081 N N . LYS B 1 290 ? -5.75 36.844 14.656 1 96.31 290 LYS B N 1
ATOM 5082 C CA . LYS B 1 290 ? -6.102 35.781 13.711 1 96.31 290 LYS B CA 1
ATOM 5083 C C . LYS B 1 290 ? -5.398 34.5 14.062 1 96.31 290 LYS B C 1
ATOM 5085 O O . LYS B 1 290 ? -4.305 34.5 14.633 1 96.31 290 LYS B O 1
ATOM 5090 N N . VAL B 1 291 ? -6.062 33.469 13.812 1 98.62 291 VAL B N 1
ATOM 5091 C CA . VAL B 1 291 ? -5.523 32.125 13.953 1 98.62 291 VAL B CA 1
ATOM 5092 C C . VAL B 1 291 ? -5.418 31.453 12.578 1 98.62 291 VAL B C 1
ATOM 5094 O O . VAL B 1 291 ? -6.422 31.297 11.883 1 98.62 291 VAL B O 1
ATOM 5097 N N . LEU B 1 292 ? -4.184 31.172 12.164 1 98.69 292 LEU B N 1
ATOM 5098 C CA . LEU B 1 292 ? -3.91 30.5 10.898 1 98.69 292 LEU B CA 1
ATOM 5099 C C . LEU B 1 292 ? -3.871 28.984 11.094 1 98.69 292 LEU B C 1
ATOM 5101 O O . LEU B 1 292 ? -3.021 28.469 11.82 1 98.69 292 LEU B O 1
ATOM 5105 N N . ILE B 1 293 ? -4.816 28.312 10.453 1 98.81 293 ILE B N 1
ATOM 5106 C CA . ILE B 1 293 ? -4.949 26.875 10.555 1 98.81 293 ILE B CA 1
ATOM 5107 C C . ILE B 1 293 ? -4.547 26.219 9.227 1 98.81 293 ILE B C 1
ATOM 5109 O O . ILE B 1 293 ? -5.156 26.484 8.188 1 98.81 293 ILE B O 1
ATOM 5113 N N . VAL B 1 294 ? -3.457 25.422 9.273 1 98.69 294 VAL B N 1
ATOM 5114 C CA . VAL B 1 294 ? -3 24.719 8.086 1 98.69 294 VAL B CA 1
ATOM 5115 C C . VAL B 1 294 ? -3.416 23.25 8.172 1 98.69 294 VAL B C 1
ATOM 5117 O O . VAL B 1 294 ? -2.727 22.438 8.797 1 98.69 294 VAL B O 1
ATOM 5120 N N . GLU B 1 295 ? -4.52 22.891 7.566 1 98.44 295 GLU B N 1
ATOM 5121 C CA . GLU B 1 295 ? -5.152 21.578 7.637 1 98.44 295 GLU B CA 1
ATOM 5122 C C . GLU B 1 295 ? -5.797 21.203 6.305 1 98.44 295 GLU B C 1
ATOM 5124 O O . GLU B 1 295 ? -5.945 22.047 5.422 1 98.44 295 GLU B O 1
ATOM 5129 N N . CYS B 1 296 ? -6.148 19.953 6.25 1 97.19 296 CYS B N 1
ATOM 5130 C CA . CYS B 1 296 ? -6.906 19.469 5.102 1 97.19 296 CYS B CA 1
ATOM 5131 C C . CYS B 1 296 ? -8.359 19.922 5.188 1 97.19 296 CYS B C 1
ATOM 5133 O O . CYS B 1 296 ? -8.914 20.047 6.281 1 97.19 296 CYS B O 1
ATOM 5135 N N . VAL B 1 297 ? -8.93 20.203 4.047 1 97.56 297 VAL B N 1
ATOM 5136 C CA . VAL B 1 297 ? -10.367 20.391 3.906 1 97.56 297 VAL B CA 1
ATOM 5137 C C . VAL B 1 297 ? -10.914 19.391 2.885 1 97.56 297 VAL B C 1
ATOM 5139 O O . VAL B 1 297 ? -10.648 19.516 1.688 1 97.56 297 VAL B O 1
ATOM 5142 N N . ILE B 1 298 ? -11.688 18.406 3.342 1 96.62 298 ILE B N 1
ATOM 5143 C CA . ILE B 1 298 ? -12.219 17.375 2.469 1 96.62 298 ILE B CA 1
ATOM 5144 C C . ILE B 1 298 ? -13.328 17.953 1.597 1 96.62 298 ILE B C 1
ATOM 5146 O O . ILE B 1 298 ? -14.164 18.719 2.076 1 96.62 298 ILE B O 1
ATOM 5150 N N . GLY B 1 299 ? -13.523 17.438 0.349 1 85.31 299 GLY B N 1
ATOM 5151 C CA . GLY B 1 299 ? -14.625 17.734 -0.551 1 85.31 299 GLY B CA 1
ATOM 5152 C C . GLY B 1 299 ? -14.484 19.078 -1.241 1 85.31 299 GLY B C 1
ATOM 5153 O O . GLY B 1 299 ? -15.445 19.578 -1.828 1 85.31 299 GLY B O 1
ATOM 5154 N N . GLU B 1 300 ? -13.398 19.688 -1.134 1 66.69 300 GLU B N 1
ATOM 5155 C CA . GLU B 1 300 ? -13.234 20.984 -1.786 1 66.69 300 GLU B CA 1
ATOM 5156 C C . GLU B 1 300 ? -12.938 20.812 -3.273 1 66.69 300 GLU B C 1
ATOM 5158 O O . GLU B 1 300 ? -11.922 20.234 -3.648 1 66.69 300 GLU B O 1
ATOM 5163 N N . LYS B 1 301 ? -13.93 20.469 -4.148 1 61.47 301 LYS B N 1
ATOM 5164 C CA . LYS B 1 301 ? -13.719 20.297 -5.586 1 61.47 301 LYS B CA 1
ATOM 5165 C C . LYS B 1 301 ? -13.578 21.656 -6.273 1 61.47 301 LYS B C 1
ATOM 5167 O O . LYS B 1 301 ? -14.328 22.594 -5.98 1 61.47 301 LYS B O 1
ATOM 5172 N N . LYS B 1 302 ? -12.344 21.828 -6.902 1 56.47 302 LYS B N 1
ATOM 5173 C CA . LYS B 1 302 ? -12.164 22.984 -7.773 1 56.47 302 LYS B CA 1
ATOM 5174 C C . LYS B 1 302 ? -12.586 22.656 -9.211 1 56.47 302 LYS B C 1
ATOM 5176 O O . LYS B 1 302 ? -12.453 21.516 -9.656 1 56.47 302 LYS B O 1
ATOM 5181 N N . ASN B 1 303 ? -13.547 23.156 -9.82 1 47.38 303 ASN B N 1
ATOM 5182 C CA . ASN B 1 303 ? -14.32 22.922 -11.039 1 47.38 303 ASN B CA 1
ATOM 5183 C C . ASN B 1 303 ? -13.469 23.109 -12.289 1 47.38 303 ASN B C 1
ATOM 5185 O O . ASN B 1 303 ? -13.859 23.828 -13.211 1 47.38 303 ASN B O 1
ATOM 5189 N N . THR B 1 304 ? -12.141 22.891 -12.445 1 44.31 304 THR B N 1
ATOM 5190 C CA . THR B 1 304 ? -11.602 22.891 -13.797 1 44.31 304 THR B CA 1
ATOM 5191 C C . THR B 1 304 ? -10.945 21.547 -14.117 1 44.31 304 THR B C 1
ATOM 5193 O O . THR B 1 304 ? -10.555 20.812 -13.211 1 44.31 304 THR B O 1
ATOM 5196 N N . MET B 1 305 ? -10.812 21.141 -15.477 1 42.75 305 MET B N 1
ATOM 5197 C CA . MET B 1 305 ? -10.414 19.812 -15.945 1 42.75 305 MET B CA 1
ATOM 5198 C C . MET B 1 305 ? -9.039 19.453 -15.414 1 42.75 305 MET B C 1
ATOM 5200 O O . MET B 1 305 ? -8.836 18.344 -14.914 1 42.75 305 MET B O 1
ATOM 5204 N N . VAL B 1 306 ? -7.82 20.188 -16.078 1 45.09 306 VAL B N 1
ATOM 5205 C CA . VAL B 1 306 ? -6.457 19.953 -15.617 1 45.09 306 VAL B CA 1
ATOM 5206 C C . VAL B 1 306 ? -6.422 19.969 -14.094 1 45.09 306 VAL B C 1
ATOM 5208 O O . VAL B 1 306 ? -5.77 19.125 -13.469 1 45.09 306 VAL B O 1
ATOM 5211 N N . VAL B 1 307 ? -7.277 20.609 -13.695 1 62.69 307 VAL B N 1
ATOM 5212 C CA . VAL B 1 307 ? -7.445 20.875 -12.273 1 62.69 307 VAL B CA 1
ATOM 5213 C C . VAL B 1 307 ? -8.211 19.734 -11.617 1 62.69 307 VAL B C 1
ATOM 5215 O O . VAL B 1 307 ? -7.961 19.391 -10.453 1 62.69 307 VAL B O 1
ATOM 5218 N N . GLU B 1 308 ? -8.594 18.891 -12.695 1 74.06 308 GLU B N 1
ATOM 5219 C CA . GLU B 1 308 ? -9.461 17.844 -12.156 1 74.06 308 GLU B CA 1
ATOM 5220 C C . GLU B 1 308 ? -8.656 16.656 -11.664 1 74.06 308 GLU B C 1
ATOM 5222 O O . GLU B 1 308 ? -8.922 16.125 -10.578 1 74.06 308 GLU B O 1
ATOM 5227 N N . GLU B 1 309 ? -7.621 16.297 -12.469 1 81.94 309 GLU B N 1
ATOM 5228 C CA . GLU B 1 309 ? -6.828 15.156 -12.039 1 81.94 309 GLU B CA 1
ATOM 5229 C C . GLU B 1 309 ? -6.055 15.469 -10.758 1 81.94 309 GLU B C 1
ATOM 5231 O O . GLU B 1 309 ? -5.988 14.641 -9.852 1 81.94 309 GLU B O 1
ATOM 5236 N N . ARG B 1 310 ? -5.477 16.641 -10.758 1 87.06 310 ARG B N 1
ATOM 5237 C CA . ARG B 1 310 ? -4.75 17.078 -9.57 1 87.06 310 ARG B CA 1
ATOM 5238 C C . ARG B 1 310 ? -5.668 17.156 -8.359 1 87.06 310 ARG B C 1
ATOM 5240 O O . ARG B 1 310 ? -5.316 16.672 -7.277 1 87.06 310 ARG B O 1
ATOM 5247 N N . ASP B 1 311 ? -6.812 17.688 -8.578 1 90.06 311 ASP B N 1
ATOM 5248 C CA . ASP B 1 311 ? -7.773 17.828 -7.488 1 90.06 311 ASP B CA 1
ATOM 5249 C C . ASP B 1 311 ? -8.227 16.453 -6.984 1 90.06 311 ASP B C 1
ATOM 5251 O O . ASP B 1 311 ? -8.398 16.25 -5.777 1 90.06 311 ASP B O 1
ATOM 5255 N N . ASP B 1 312 ? -8.398 15.57 -7.918 1 92.56 312 ASP B N 1
ATOM 5256 C CA . ASP B 1 312 ? -8.797 14.219 -7.547 1 92.56 312 ASP B CA 1
ATOM 5257 C C . ASP B 1 312 ? -7.707 13.523 -6.742 1 92.56 312 ASP B C 1
ATOM 5259 O O . ASP B 1 312 ? -7.992 12.836 -5.762 1 92.56 312 ASP B O 1
ATOM 5263 N N . LYS B 1 313 ? -6.48 13.688 -7.168 1 93.81 313 LYS B N 1
ATOM 5264 C CA . LYS B 1 313 ? -5.355 13.078 -6.469 1 93.81 313 LYS B CA 1
ATOM 5265 C C . LYS B 1 313 ? -5.184 13.664 -5.074 1 93.81 313 LYS B C 1
ATOM 5267 O O . LYS B 1 313 ? -4.926 12.938 -4.113 1 93.81 313 LYS B O 1
ATOM 5272 N N . LEU B 1 314 ? -5.324 14.969 -4.977 1 95.19 314 LEU B N 1
ATOM 5273 C CA . LEU B 1 314 ? -5.203 15.617 -3.672 1 95.19 314 LEU B CA 1
ATOM 5274 C C . LEU B 1 314 ? -6.336 15.18 -2.748 1 95.19 314 LEU B C 1
ATOM 5276 O O . LEU B 1 314 ? -6.121 14.961 -1.556 1 95.19 314 LEU B O 1
ATOM 5280 N N . GLU B 1 315 ? -7.566 15.062 -3.338 1 96.12 315 GLU B N 1
ATOM 5281 C CA . GLU B 1 315 ? -8.695 14.578 -2.545 1 96.12 315 GLU B CA 1
ATOM 5282 C C . GLU B 1 315 ? -8.438 13.156 -2.045 1 96.12 315 GLU B C 1
ATOM 5284 O O . GLU B 1 315 ? -8.766 12.828 -0.903 1 96.12 315 GLU B O 1
ATOM 5289 N N . HIS B 1 316 ? -7.895 12.336 -2.865 1 97.06 316 HIS B N 1
ATOM 5290 C CA . HIS B 1 316 ? -7.562 10.969 -2.465 1 97.06 316 HIS B CA 1
ATOM 5291 C C . HIS B 1 316 ? -6.602 10.961 -1.281 1 97.06 316 HIS B C 1
ATOM 5293 O O . HIS B 1 316 ? -6.785 10.203 -0.33 1 97.06 316 HIS B O 1
ATOM 5299 N N . VAL B 1 317 ? -5.602 11.82 -1.328 1 97.81 317 VAL B N 1
ATOM 5300 C CA . VAL B 1 317 ? -4.621 11.906 -0.25 1 97.81 317 VAL B CA 1
ATOM 5301 C C . VAL B 1 317 ? -5.305 12.367 1.034 1 97.81 317 VAL B C 1
ATOM 5303 O O . VAL B 1 317 ? -5.023 11.852 2.117 1 97.81 317 VAL B O 1
ATOM 5306 N N . ARG B 1 318 ? -6.184 13.336 0.897 1 97.94 318 ARG B N 1
ATOM 5307 C CA . ARG B 1 318 ? -6.91 13.828 2.064 1 97.94 318 ARG B CA 1
ATOM 5308 C C . ARG B 1 318 ? -7.742 12.719 2.699 1 97.94 318 ARG B C 1
ATOM 5310 O O . ARG B 1 318 ? -7.801 12.602 3.926 1 97.94 318 ARG B O 1
ATOM 5317 N N . LEU B 1 319 ? -8.328 11.93 1.87 1 98.19 319 LEU B N 1
ATOM 5318 C CA . LEU B 1 319 ? -9.133 10.82 2.377 1 98.19 319 LEU B CA 1
ATOM 5319 C C . LEU B 1 319 ? -8.242 9.734 2.973 1 98.19 319 LEU B C 1
ATOM 5321 O O . LEU B 1 319 ? -8.602 9.102 3.969 1 98.19 319 LEU B O 1
ATOM 5325 N N . GLN B 1 320 ? -7.07 9.453 2.389 1 98.5 320 GLN B N 1
ATOM 5326 C CA . GLN B 1 320 ? -6.082 8.578 3.004 1 98.5 320 GLN B CA 1
ATOM 5327 C C . GLN B 1 320 ? -5.699 9.07 4.398 1 98.5 320 GLN B C 1
ATOM 5329 O O . GLN B 1 320 ? -5.629 8.281 5.34 1 98.5 320 GLN B O 1
ATOM 5334 N N . LEU B 1 321 ? -5.48 10.336 4.473 1 98.25 321 LEU B N 1
ATOM 5335 C CA . LEU B 1 321 ? -5.082 10.938 5.738 1 98.25 321 LEU B CA 1
ATOM 5336 C C . LEU B 1 321 ? -6.188 10.789 6.777 1 98.25 321 LEU B C 1
ATOM 5338 O O . LEU B 1 321 ? -5.906 10.633 7.969 1 98.25 321 LEU B O 1
ATOM 5342 N N . ASP B 1 322 ? -7.418 10.898 6.328 1 97.94 322 ASP B N 1
ATOM 5343 C CA . ASP B 1 322 ? -8.523 10.672 7.25 1 97.94 322 ASP B CA 1
ATOM 5344 C C . ASP B 1 322 ? -8.484 9.25 7.82 1 97.94 322 ASP B C 1
ATOM 5346 O O . ASP B 1 322 ? -8.781 9.047 9 1 97.94 322 ASP B O 1
ATOM 5350 N N . MET B 1 323 ? -8.133 8.273 7 1 97.56 323 MET B N 1
ATOM 5351 C CA . MET B 1 323 ? -7.957 6.91 7.492 1 97.56 323 MET B CA 1
ATOM 5352 C C . MET B 1 323 ? -6.797 6.828 8.477 1 97.56 323 MET B C 1
ATOM 5354 O O . MET B 1 323 ? -6.887 6.133 9.492 1 97.56 323 MET B O 1
ATOM 5358 N N . VAL B 1 324 ? -5.746 7.531 8.172 1 98.06 324 VAL B N 1
ATOM 5359 C CA . VAL B 1 324 ? -4.59 7.57 9.062 1 98.06 324 VAL B CA 1
ATOM 5360 C C . VAL B 1 324 ? -5.012 8.086 10.438 1 98.06 324 VAL B C 1
ATOM 5362 O O . VAL B 1 324 ? -4.629 7.52 11.461 1 98.06 324 VAL B O 1
ATOM 5365 N N . MET B 1 325 ? -5.828 9.125 10.461 1 97.12 325 MET B N 1
ATOM 5366 C CA . MET B 1 325 ? -6.301 9.664 11.734 1 97.12 325 MET B CA 1
ATOM 5367 C C . MET B 1 325 ? -7.184 8.656 12.461 1 97.12 325 MET B C 1
ATOM 5369 O O . MET B 1 325 ? -7.086 8.508 13.68 1 97.12 325 MET B O 1
ATOM 5373 N N . MET B 1 326 ? -8.008 8.008 11.734 1 95.31 326 MET B N 1
ATOM 5374 C CA . MET B 1 326 ? -8.914 7.031 12.336 1 95.31 326 MET B CA 1
ATOM 5375 C C . MET B 1 326 ? -8.133 5.895 12.992 1 95.31 326 MET B C 1
ATOM 5377 O O . MET B 1 326 ? -8.516 5.41 14.055 1 95.31 326 MET B O 1
ATOM 5381 N N . VAL B 1 327 ? -7.004 5.531 12.43 1 97.06 327 VAL B N 1
ATOM 5382 C CA . VAL B 1 327 ? -6.258 4.355 12.859 1 97.06 327 VAL B CA 1
ATOM 5383 C C . VAL B 1 327 ? -5.262 4.746 13.953 1 97.06 327 VAL B C 1
ATOM 5385 O O . VAL B 1 327 ? -5.047 3.988 14.906 1 97.06 327 VAL B O 1
ATOM 5388 N N . HIS B 1 328 ? -4.742 5.953 13.867 1 97.31 328 HIS B N 1
ATOM 5389 C CA . HIS B 1 328 ? -3.561 6.234 14.68 1 97.31 328 HIS B CA 1
ATOM 5390 C C . HIS B 1 328 ? -3.891 7.176 15.828 1 97.31 328 HIS B C 1
ATOM 5392 O O . HIS B 1 328 ? -3.104 7.316 16.766 1 97.31 328 HIS B O 1
ATOM 5398 N N . THR B 1 329 ? -5.043 7.816 15.734 1 95.88 329 THR B N 1
ATOM 5399 C CA . THR B 1 329 ? -5.418 8.711 16.828 1 95.88 329 THR B CA 1
ATOM 5400 C C . THR B 1 329 ? -6.688 8.219 17.516 1 95.88 329 THR B C 1
ATOM 5402 O O . THR B 1 329 ? -7.379 7.344 17 1 95.88 329 THR B O 1
ATOM 5405 N N . SER B 1 330 ? -6.98 8.727 18.656 1 91.19 330 SER B N 1
ATOM 5406 C CA . SER B 1 330 ? -8.117 8.273 19.438 1 91.19 330 SER B CA 1
ATOM 5407 C C . SER B 1 330 ? -9.43 8.781 18.859 1 91.19 330 SER B C 1
ATOM 5409 O O . SER B 1 330 ? -10.398 8.016 18.75 1 91.19 330 SER B O 1
ATOM 5411 N N . THR B 1 331 ? -9.422 10.086 18.469 1 92.75 331 THR B N 1
ATOM 5412 C CA . THR B 1 331 ? -10.688 10.664 18.016 1 92.75 331 THR B CA 1
ATOM 5413 C C . THR B 1 331 ? -10.469 11.547 16.797 1 92.75 331 THR B C 1
ATOM 5415 O O . THR B 1 331 ? -11.383 12.25 16.359 1 92.75 331 THR B O 1
ATOM 5418 N N . GLY B 1 332 ? -9.258 11.531 16.25 1 96.5 332 GLY B N 1
ATOM 5419 C CA . GLY B 1 332 ? -8.883 12.438 15.188 1 96.5 332 GLY B CA 1
ATOM 5420 C C . GLY B 1 332 ? -9.625 12.172 13.891 1 96.5 332 GLY B C 1
ATOM 5421 O O . GLY B 1 332 ? -10.164 11.078 13.695 1 96.5 332 GLY B O 1
ATOM 5422 N N . LYS B 1 333 ? -9.664 13.164 13.016 1 97.38 333 LYS B N 1
ATOM 5423 C CA . LYS B 1 333 ? -10.305 13.078 11.703 1 97.38 333 LYS B CA 1
ATOM 5424 C C . LYS B 1 333 ? -9.914 14.25 10.82 1 97.38 333 LYS B C 1
ATOM 5426 O O . LYS B 1 333 ? -9.508 15.305 11.32 1 97.38 333 LYS B O 1
ATOM 5431 N N . GLU B 1 334 ? -9.93 14.023 9.531 1 98.25 334 GLU B N 1
ATOM 5432 C CA . GLU B 1 334 ? -9.977 15.148 8.609 1 98.25 334 GLU B CA 1
ATOM 5433 C C . GLU B 1 334 ? -11.398 15.688 8.453 1 98.25 334 GLU B C 1
ATOM 5435 O O . GLU B 1 334 ? -12.367 14.938 8.594 1 98.25 334 GLU B O 1
ATOM 5440 N N . ARG B 1 335 ? -11.508 16.938 8.156 1 98.38 335 ARG B N 1
ATOM 5441 C CA . ARG B 1 335 ? -12.812 17.578 8.25 1 98.38 335 ARG B CA 1
ATOM 5442 C C . ARG B 1 335 ? -13.234 18.172 6.906 1 98.38 335 ARG B C 1
ATOM 5444 O O . ARG B 1 335 ? -12.391 18.672 6.152 1 98.38 335 ARG B O 1
ATOM 5451 N N . THR B 1 336 ? -14.531 18.062 6.641 1 97.06 336 THR B N 1
ATOM 5452 C CA . THR B 1 336 ? -15.141 18.844 5.562 1 97.06 336 THR B CA 1
ATOM 5453 C C . THR B 1 336 ? -15.25 20.312 5.938 1 97.06 336 THR B C 1
ATOM 5455 O O . THR B 1 336 ? -15.031 20.672 7.098 1 97.06 336 THR B O 1
ATOM 5458 N N . LEU B 1 337 ? -15.57 21.109 4.953 1 96.94 337 LEU B N 1
ATOM 5459 C CA . LEU B 1 337 ? -15.758 22.531 5.238 1 96.94 337 LEU B CA 1
ATOM 5460 C C . LEU B 1 337 ? -16.875 22.734 6.254 1 96.94 337 LEU B C 1
ATOM 5462 O O . LEU B 1 337 ? -16.781 23.609 7.121 1 96.94 337 LEU B O 1
ATOM 5466 N N . LYS B 1 338 ? -17.938 21.922 6.184 1 96.94 338 LYS B N 1
ATOM 5467 C CA . LYS B 1 338 ? -19.047 22 7.125 1 96.94 338 LYS B CA 1
ATOM 5468 C C . LYS B 1 338 ? -18.594 21.688 8.547 1 96.94 338 LYS B C 1
ATOM 5470 O O . LYS B 1 338 ? -19.016 22.328 9.5 1 96.94 338 LYS B O 1
ATOM 5475 N N . GLU B 1 339 ? -17.781 20.703 8.656 1 97.62 339 GLU B N 1
ATOM 5476 C CA . GLU B 1 339 ? -17.281 20.312 9.969 1 97.62 339 GLU B CA 1
ATOM 5477 C C . GLU B 1 339 ? -16.312 21.344 10.523 1 97.62 339 GLU B C 1
ATOM 5479 O O . GLU B 1 339 ? -16.297 21.609 11.727 1 97.62 339 GLU B O 1
ATOM 5484 N N . TRP B 1 340 ? -15.492 22 9.672 1 98.38 340 TRP B N 1
ATOM 5485 C CA . TRP B 1 340 ? -14.648 23.109 10.102 1 98.38 340 TRP B CA 1
ATOM 5486 C C . TRP B 1 340 ? -15.492 24.297 10.555 1 98.38 340 TRP B C 1
ATOM 5488 O O . TRP B 1 340 ? -15.211 24.906 11.586 1 98.38 340 TRP B O 1
ATOM 5498 N N . ASP B 1 341 ? -16.5 24.578 9.742 1 98.06 341 ASP B N 1
ATOM 5499 C CA . ASP B 1 341 ? -17.438 25.641 10.102 1 98.06 341 ASP B CA 1
ATOM 5500 C C . ASP B 1 341 ? -18 25.422 11.5 1 98.06 341 ASP B C 1
ATOM 5502 O O . ASP B 1 341 ? -18.062 26.359 12.297 1 98.06 341 ASP B O 1
ATOM 5506 N N . PHE B 1 342 ? -18.359 24.234 11.789 1 98.31 342 PHE B N 1
ATOM 5507 C CA . PHE B 1 342 ? -18.938 23.891 13.078 1 98.31 342 PHE B CA 1
ATOM 5508 C C . PHE B 1 342 ? -17.953 24.156 14.211 1 98.31 342 PHE B C 1
ATOM 5510 O O . PHE B 1 342 ? -18.281 24.844 15.172 1 98.31 342 PHE B O 1
ATOM 5517 N N . VAL B 1 343 ? -16.719 23.609 14.109 1 98.62 343 VAL B N 1
ATOM 5518 C CA . VAL B 1 343 ? -15.781 23.719 15.227 1 98.62 343 VAL B CA 1
ATOM 5519 C C . VAL B 1 343 ? -15.32 25.172 15.391 1 98.62 343 VAL B C 1
ATOM 5521 O O . VAL B 1 343 ? -15.07 25.625 16.5 1 98.62 343 VAL B O 1
ATOM 5524 N N . LEU B 1 344 ? -15.188 25.938 14.297 1 98.69 344 LEU B N 1
ATOM 5525 C CA . LEU B 1 344 ? -14.773 27.328 14.367 1 98.69 344 LEU B CA 1
ATOM 5526 C C . LEU B 1 344 ? -15.859 28.188 15 1 98.69 344 LEU B C 1
ATOM 5528 O O . LEU B 1 344 ? -15.57 29.047 15.836 1 98.69 344 LEU B O 1
ATOM 5532 N N . LYS B 1 345 ? -17.094 27.953 14.641 1 98.31 345 LYS B N 1
ATOM 5533 C CA . LYS B 1 345 ? -18.219 28.703 15.211 1 98.31 345 LYS B CA 1
ATOM 5534 C C . LYS B 1 345 ? -18.375 28.375 16.703 1 98.31 345 LYS B C 1
ATOM 5536 O O . LYS B 1 345 ? -18.578 29.281 17.516 1 98.31 345 LYS B O 1
ATOM 5541 N N . GLU B 1 346 ? -18.281 27.078 16.984 1 98.5 346 GLU B N 1
ATOM 5542 C CA . GLU B 1 346 ? -18.422 26.672 18.375 1 98.5 346 GLU B CA 1
ATOM 5543 C C . GLU B 1 346 ? -17.281 27.234 19.234 1 98.5 346 GLU B C 1
ATOM 5545 O O . GLU B 1 346 ? -17.453 27.484 20.422 1 98.5 346 GLU B O 1
ATOM 5550 N N . ALA B 1 347 ? -16.141 27.453 18.656 1 98.44 347 ALA B N 1
ATOM 5551 C CA . ALA B 1 347 ? -15 28.031 19.375 1 98.44 347 ALA B CA 1
ATOM 5552 C C . ALA B 1 347 ? -15.148 29.547 19.516 1 98.44 347 ALA B C 1
ATOM 5554 O O . ALA B 1 347 ? -14.406 30.172 20.266 1 98.44 347 ALA B O 1
ATOM 5555 N N . GLY B 1 348 ? -16.062 30.156 18.75 1 97.5 348 GLY B N 1
ATOM 5556 C CA . GLY B 1 348 ? -16.422 31.547 18.969 1 97.5 348 GLY B CA 1
ATOM 5557 C C . GLY B 1 348 ? -15.797 32.5 17.969 1 97.5 348 GLY B C 1
ATOM 5558 O O . GLY B 1 348 ? -15.789 33.719 18.172 1 97.5 348 GLY B O 1
ATOM 5559 N N . PHE B 1 349 ? -15.281 32 16.859 1 98.12 349 PHE B N 1
ATOM 5560 C CA . PHE B 1 349 ? -14.719 32.875 15.852 1 98.12 349 PHE B CA 1
ATOM 5561 C C . PHE B 1 349 ? -15.82 33.562 15.055 1 98.12 349 PHE B C 1
ATOM 5563 O O . PHE B 1 349 ? -16.859 32.969 14.773 1 98.12 349 PHE B O 1
ATOM 5570 N N . ALA B 1 350 ? -15.57 34.812 14.625 1 94.88 350 ALA B N 1
ATOM 5571 C CA . ALA B 1 350 ? -16.578 35.625 13.945 1 94.88 350 ALA B CA 1
ATOM 5572 C C . ALA B 1 350 ? -16.688 35.219 12.469 1 94.88 350 ALA B C 1
ATOM 5574 O O . ALA B 1 350 ? -17.781 35.219 11.906 1 94.88 350 ALA B O 1
ATOM 5575 N N . ARG B 1 351 ? -15.625 35.031 11.852 1 96 351 ARG B N 1
ATOM 5576 C CA . ARG B 1 351 ? -15.562 34.688 10.445 1 96 351 ARG B CA 1
ATOM 5577 C C . ARG B 1 351 ? -14.273 33.938 10.133 1 96 351 ARG B C 1
ATOM 5579 O O . ARG B 1 351 ? -13.344 33.906 10.945 1 96 351 ARG B O 1
ATOM 5586 N N . TYR B 1 352 ? -14.289 33.281 9.008 1 97.5 352 TYR B N 1
ATOM 5587 C CA . TYR B 1 352 ? -13.07 32.625 8.531 1 97.5 352 TYR B CA 1
ATOM 5588 C C . TYR B 1 352 ? -13.016 32.594 7.008 1 97.5 352 TYR B C 1
ATOM 5590 O O . TYR B 1 352 ? -14.023 32.844 6.344 1 97.5 352 TYR B O 1
ATOM 5598 N N . GLU B 1 353 ? -11.852 32.438 6.531 1 96.44 353 GLU B N 1
ATOM 5599 C CA . GLU B 1 353 ? -11.578 32.281 5.105 1 96.44 353 GLU B CA 1
ATOM 5600 C C . GLU B 1 353 ? -10.695 31.047 4.859 1 96.44 353 GLU B C 1
ATOM 5602 O O . GLU B 1 353 ? -9.883 30.688 5.715 1 96.44 353 GLU B O 1
ATOM 5607 N N . VAL B 1 354 ? -10.914 30.359 3.686 1 96.62 354 VAL B N 1
ATOM 5608 C CA . VAL B 1 354 ? -10.078 29.234 3.293 1 96.62 354 VAL B CA 1
ATOM 5609 C C . VAL B 1 354 ? -9.32 29.578 2.01 1 96.62 354 VAL B C 1
ATOM 5611 O O . VAL B 1 354 ? -9.922 29.984 1.015 1 96.62 354 VAL B O 1
ATOM 5614 N N . ARG B 1 355 ? -8.008 29.469 2.061 1 95.88 355 ARG B N 1
ATOM 5615 C CA . ARG B 1 355 ? -7.172 29.688 0.886 1 95.88 355 ARG B CA 1
ATOM 5616 C C . ARG B 1 355 ? -6.57 28.359 0.404 1 95.88 355 ARG B C 1
ATOM 5618 O O . ARG B 1 355 ? -5.984 27.625 1.191 1 95.88 355 ARG B O 1
ATOM 5625 N N . ASP B 1 356 ? -6.797 28.078 -0.867 1 92.62 356 ASP B N 1
ATOM 5626 C CA . ASP B 1 356 ? -6.145 26.922 -1.491 1 92.62 356 ASP B CA 1
ATOM 5627 C C . ASP B 1 356 ? -4.664 27.203 -1.752 1 92.62 356 ASP B C 1
ATOM 5629 O O . ASP B 1 356 ? -4.324 28.172 -2.441 1 92.62 356 ASP B O 1
ATOM 5633 N N . ILE B 1 357 ? -3.768 26.453 -1.222 1 93.38 357 ILE B N 1
ATOM 5634 C CA . ILE B 1 357 ? -2.34 26.688 -1.388 1 93.38 357 ILE B CA 1
ATOM 5635 C C . ILE B 1 357 ? -1.748 25.656 -2.344 1 93.38 357 ILE B C 1
ATOM 5637 O O . ILE B 1 357 ? -0.54 25.406 -2.334 1 93.38 357 ILE B O 1
ATOM 5641 N N . ASP B 1 358 ? -2.553 24.906 -3.023 1 89.5 358 ASP B N 1
ATOM 5642 C CA . ASP B 1 358 ? -2.162 23.922 -4.031 1 89.5 358 ASP B CA 1
ATOM 5643 C C . ASP B 1 358 ? -1.39 22.766 -3.398 1 89.5 358 ASP B C 1
ATOM 5645 O O . ASP B 1 358 ? -0.293 22.422 -3.848 1 89.5 358 ASP B O 1
ATOM 5649 N N . ASP B 1 359 ? -1.901 22.234 -2.346 1 94 359 ASP B N 1
ATOM 5650 C CA . ASP B 1 359 ? -1.335 21.094 -1.621 1 94 359 ASP B CA 1
ATOM 5651 C C . ASP B 1 359 ? -2.422 20.312 -0.882 1 94 359 ASP B C 1
ATOM 5653 O O . ASP B 1 359 ? -3.609 20.609 -1.02 1 94 359 ASP B O 1
ATOM 5657 N N . VAL B 1 360 ? -2.018 19.297 -0.235 1 95.69 360 VAL B N 1
ATOM 5658 C CA . VAL B 1 360 ? -2.943 18.484 0.546 1 95.69 360 VAL B CA 1
ATOM 5659 C C . VAL B 1 360 ? -3.645 19.344 1.588 1 95.69 360 VAL B C 1
ATOM 5661 O O . VAL B 1 360 ? -4.852 19.219 1.808 1 95.69 360 VAL B O 1
ATOM 5664 N N . GLN B 1 361 ? -2.912 20.281 2.117 1 97 361 GLN B N 1
ATOM 5665 C CA . GLN B 1 361 ? -3.434 21.188 3.133 1 97 361 GLN B CA 1
ATOM 5666 C C . GLN B 1 361 ? -4.031 22.438 2.496 1 97 361 GLN B C 1
ATOM 5668 O O . GLN B 1 361 ? -3.785 22.719 1.321 1 97 361 GLN B O 1
ATOM 5673 N N . SER B 1 362 ? -4.824 23.094 3.215 1 96.75 362 SER B N 1
ATOM 5674 C CA . SER B 1 362 ? -5.309 24.453 2.971 1 96.75 362 SER B CA 1
ATOM 5675 C C . SER B 1 362 ? -4.941 25.391 4.117 1 96.75 362 SER B C 1
ATOM 5677 O O . SER B 1 362 ? -4.523 24.938 5.184 1 96.75 362 SER B O 1
ATOM 5679 N N . LEU B 1 363 ? -4.984 26.641 3.801 1 97.94 363 LEU B N 1
ATOM 5680 C CA . LEU B 1 363 ? -4.848 27.656 4.844 1 97.94 363 LEU B CA 1
ATOM 5681 C C . LEU B 1 363 ? -6.211 28.203 5.25 1 97.94 363 LEU B C 1
ATOM 5683 O O . LEU B 1 363 ? -6.895 28.844 4.445 1 97.94 363 LEU B O 1
ATOM 5687 N N . ILE B 1 364 ? -6.656 27.859 6.438 1 98.31 364 ILE B N 1
ATOM 5688 C CA . ILE B 1 364 ? -7.863 28.438 7.031 1 98.31 364 ILE B CA 1
ATOM 5689 C C . ILE B 1 364 ? -7.488 29.594 7.941 1 98.31 364 ILE B C 1
ATOM 5691 O O . ILE B 1 364 ? -6.684 29.438 8.867 1 98.31 364 ILE B O 1
ATOM 5695 N N . ILE B 1 365 ? -7.988 30.766 7.695 1 98.38 365 ILE B N 1
ATOM 5696 C CA . ILE B 1 365 ? -7.75 31.938 8.516 1 98.38 365 ILE B CA 1
ATOM 5697 C C . ILE B 1 365 ? -9 32.25 9.328 1 98.38 365 ILE B C 1
ATOM 5699 O O . ILE B 1 365 ? -10.023 32.656 8.781 1 98.38 365 ILE B O 1
ATOM 5703 N N . ALA B 1 366 ? -8.898 32.094 10.602 1 98.38 366 ALA B N 1
ATOM 5704 C CA . ALA B 1 366 ? -10.008 32.375 11.5 1 98.38 366 ALA B CA 1
ATOM 5705 C C . ALA B 1 366 ? -9.805 33.75 12.18 1 98.38 366 ALA B C 1
ATOM 5707 O O . ALA B 1 366 ? -8.75 34 12.758 1 98.38 366 ALA B O 1
ATOM 5708 N N . TYR B 1 367 ? -10.812 34.562 12.094 1 96.75 367 TYR B N 1
ATOM 5709 C CA . TYR B 1 367 ? -10.75 35.906 12.656 1 96.75 367 TYR B CA 1
ATOM 5710 C C . TYR B 1 367 ? -11.547 35.969 13.953 1 96.75 367 TYR B C 1
ATOM 5712 O O . TYR B 1 367 ? -12.695 35.531 14.016 1 96.75 367 TYR B O 1
ATOM 5720 N N . ARG B 1 368 ? -10.867 36.469 14.922 1 92.12 368 ARG B N 1
ATOM 5721 C CA . ARG B 1 368 ? -11.516 36.594 16.234 1 92.12 368 ARG B CA 1
ATOM 5722 C C . ARG B 1 368 ? -12.734 37.5 16.156 1 92.12 368 ARG B C 1
ATOM 5724 O O . ARG B 1 368 ? -13.727 37.281 16.859 1 92.12 368 ARG B O 1
ATOM 5731 N N . SER B 1 369 ? -12.633 38.688 15.422 1 87.25 369 SER B N 1
ATOM 5732 C CA . SER B 1 369 ? -13.734 39.625 15.25 1 87.25 369 SER B CA 1
ATOM 5733 C C . SER B 1 369 ? -13.969 39.969 13.781 1 87.25 369 SER B C 1
ATOM 5735 O O . SER B 1 369 ? -13.055 39.844 12.961 1 87.25 369 SER B O 1
#

Sequence (738 aa):
MEESKRNLLDEEAKASLDIWRYVFGFADIAAAKCAIDLKIPEAIENHPSSQPVTLTELSSAVSASPSHLLRIMRFLVHQGLFKEVPTKDGLATGYTNTPLSRRMMITKRDGKSEAPLLLLETSPEMLAPWLKLSSVVSSPVLNVSTPPPFDAVHGKDLWSFAQDNPCHSELINEAMACDARRVMPRVAGACHGLFDGVATVVDVGGGTGETMGILVKEFPWIKGFNFDLPHVIEVAQVLDGVENVEGDMFDSIPACDAVIIKWVLHDWGDKDCIKILKNCKEAVPPNVGKVLIVECVIGEKKNTMVVEERDDKLEHVRLQLDMVMMVHTSTGKERTLKEWDFVLKEAGFARYEVRDIDDVQSLIIAYRSMEESKRNLLDEEAKASLDIWRYVFGFADIAAAKCAIDLKIPEAIENHPSSQPVTLTELSSAVSASPSHLLRIMRFLVHQGLFKEVPTKDGLATGYTNTPLSRRMMITKRDGKSEAPLLLLETSPEMLAPWLKLSSVVSSPVLNVSTPPPFDAVHGKDLWSFAQDNPCHSELINEAMACDARRVMPRVAGACHGLFDGVATVVDVGGGTGETMGILVKEFPWIKGFNFDLPHVIEVAQVLDGVENVEGDMFDSIPACDAVIIKWVLHDWGDKDCIKI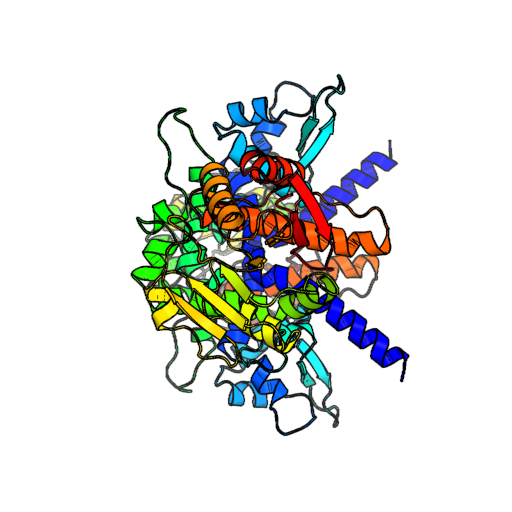LKNCKEAVPPNVGKVLIVECVIGEKKNTMVVEERDDKLEHVRLQLDMVMMVHTSTGKERTLKEWDFVLKEAGFARYEVRDIDDVQSLIIAYRS

Radius of gyration: 28.26 Å; Cα contacts (8 Å, |Δi|>4): 1380; chains: 2; bounding box: 68×86×59 Å

Solvent-accessible surface area (backbone atoms only — not comparable to full-atom values): 37594 Å² total; per-residue (Å²): 111,70,63,60,51,50,50,47,51,50,44,42,54,48,25,71,56,57,52,47,55,52,39,47,37,64,42,63,34,44,52,53,49,28,37,42,74,50,37,45,48,49,53,52,70,64,39,88,54,94,58,50,42,30,65,69,58,46,22,63,73,46,32,29,38,58,73,55,44,50,57,50,47,54,44,38,34,72,72,54,35,32,41,76,41,67,29,94,85,62,83,46,58,10,36,40,75,31,60,43,25,56,28,34,23,81,62,75,80,81,36,59,25,47,29,46,38,31,52,40,50,66,27,71,82,54,44,57,15,52,77,35,46,44,62,47,34,37,38,75,55,92,78,61,85,66,58,30,18,29,27,64,70,67,74,40,50,55,67,64,46,26,72,76,30,62,71,56,35,50,38,52,45,45,20,53,37,32,48,28,52,48,48,43,63,42,50,51,63,72,37,66,76,71,54,67,93,44,49,32,36,35,25,50,64,28,56,47,25,49,54,48,44,56,48,28,68,76,39,68,78,29,42,28,31,27,28,22,44,57,81,48,44,73,70,31,63,88,41,85,61,44,43,80,38,68,43,46,60,82,76,50,47,77,76,34,41,27,38,38,38,54,76,49,59,41,54,33,31,65,71,58,35,24,51,34,46,34,29,52,53,69,17,20,45,66,77,76,10,36,39,38,35,37,37,55,55,46,87,73,77,70,93,44,73,86,48,36,60,58,48,50,53,39,48,50,50,43,45,33,48,26,48,49,20,49,28,49,24,78,50,12,36,63,34,37,62,69,55,47,51,48,38,44,48,74,35,58,41,65,46,70,49,78,44,84,55,87,56,64,42,27,42,34,41,35,23,45,85,112,68,64,59,52,51,51,47,52,50,44,42,54,48,24,71,56,57,52,46,57,51,39,47,37,63,42,61,34,45,51,51,49,29,37,42,73,49,37,46,46,48,53,50,71,64,39,90,54,95,59,50,43,30,64,70,57,47,21,62,74,47,33,29,37,57,72,54,46,50,56,51,48,52,42,38,33,72,72,54,35,30,42,77,40,69,30,94,84,62,82,46,57,11,37,40,78,32,62,43,26,56,28,36,22,81,64,77,79,80,37,59,27,46,29,47,38,32,52,41,49,64,28,70,83,55,44,57,15,52,77,34,46,44,62,46,35,38,39,75,56,91,79,60,85,66,59,30,18,29,28,63,70,69,73,42,48,55,66,62,47,26,72,77,29,61,72,55,34,50,38,52,43,45,19,54,37,33,49,28,52,49,46,43,62,41,51,53,64,71,39,65,77,71,54,68,94,42,50,32,37,36,25,50,64,28,55,46,25,48,53,48,43,55,48,27,67,78,39,68,78,29,44,27,33,26,29,22,42,58,79,47,45,72,71,31,61,90,42,83,60,45,44,79,39,66,43,47,60,83,77,49,48,78,76,32,42,26,38,38,37,56,77,50,60,40,54,34,31,65,70,56,36,23,51,36,46,33,29,52,53,70,18,21,45,65,77,76,11,38,41,39,34,37,38,53,54,48,86,74,76,66,92,45,70,84,44,34,61,56,46,49,53,38,50,50,51,43,45,33,49,26,49,49,21,48,27,47,24,79,52,13,36,62,35,35,62,68,54,46,49,49,38,44,48,73,35,58,40,64,46,69,49,78,44,84,54,86,56,64,42,26,42,34,41,35,24,46,85

InterPro domains:
  IPR001077 O-methyltransferase, C-terminal domain [PF00891] (148-350)
  IPR012967 Caffeic acid 3-O-methyltransferase-like, dimerisation domain [PF08100] (20-105)
  IPR016461 O-methyltransferase-like [PIRSF005739] (2-368)
  IPR016461 O-methyltransferase-like [PS51683] (20-368)
  IPR016461 O-methyltransferase-like [PTHR11746] (30-350)

Nearest PDB structures (foldseek):
  5icc-assembly1_A  TM=9.464E-01  e=7.838E-33  Thalictrum flavum subsp. glaucum
  3reo-assembly1_C  TM=8.542E-01  e=3.525E-30  Clarkia breweri
  1kyw-assembly1_F  TM=8.709E-01  e=1.223E-29  Medicago sativa
  2qyo-assembly1_B  TM=7.597E-01  e=6.567E-30  unclassified
  4pgh-assembly2_C  TM=8.296E-01  e=1.650E-28  Sorghum bicolor

Organism: NCBI:txid1240361

Secondary structure (DSSP, 8-state):
-HHHHHHHHHHHHHHHHHTHHHHSTHHHHHHHHHHHHTTHHHHHHT-SSSSPBPHHHHHHHHTB-HHHHHHHHHHHHHTTSEEEEE-TTSSSEEEEE-HHHHTT-SS-SSS---HHHHHHHTSHHHHGGGGGHHHHHB--STTS-PPPHHHHHHSS-HHHHHHH-HHHHHHHHHHHHHHHHHHHHHHHHHTTTTTTT--EEEEET-TTSHHHHHHHHHSTTPEEEEEE-HHHHTT----TTEEEEE--TTT-----SEEEEES-GGGS-HHHHHHHHHHHHHHS-TTT-EEEEEE-EET-----SHHHHHHHHHHHHHHHHHHHHHHHSSS---EEHHHHHHHHHHHT-SEEEEEE-SSSSEEEEEE--/-HHHHHHHHHHHHHHHHHTHHHHSTHHHHHHHHHHHHTTHHHHHHT-SSSSPBPHHHHHHHHTB-HHHHHHHHHHHHHTTSEEEEE-TTSSSEEEEE-HHHHTT-SS-SSS---HHHHHHHTSHHHHGGGGGHHHHHB--STTS-PPPHHHHHHSS-HHHHHHH-HHHHHHHHHHHHHHHHHHHHHHHHHTTTTTTT--EEEEET-TTSHHHHHHHHHSTTPEEEEEE-HHHHTT----TTEEEEE--TTT-----SEEEEES-GGGS-HHHHHHHHHHHHHHS-TTT-EEEEEE-EET-----SHHHHHHHHHHHHHHHHHHHHHHHSSS---EEHHHHHHHHHHHT-SEEEEEE-SSSSEEEEEE--

Foldseek 3Di:
DVVVVVVVVVVVVVCVVVVVCVVVVVVVLVLLLVCLVLQLQVQQVPPPDPWAQALVRSCVSSVHDSVVSVVSVVVCCVVVQWPWAATPVRPGIHIHGDPNVVLQGPDCDQLNHQVLVSCLCPDPLNPQLVVCLVVQVPPPDPPDRDFFSSCVVPVDAQVVVCLVPVVSVVSVLVNVLSVLSNCLVLVLVVCVVVCVVFAEEEEAQCQQPNNVQVNCVSVVNHQYEYEEAPSRLVNHDDHPSYHYDHDDLLPADAAGAEYEYEPPLLLDALVSSLSSLLRRLVRHDQASYKYKYKAAAAPPDDPDDVSHVLVVVLNVVQVVVQVSSSRRHRHGGGYHPVSVVVSLVSSQFDDWDWADSSHNIIIIMTHND/DVVVVVVVVVVVVVCVVVVVCVVVVVVVLVLLLVCLVLQLQVQQVPPPDPWAQALVRSCVSSVHDSVVSVVSVVVCCVVVQWPWAATPVNPGIHIHGDPNVVLQGPDCDQLNHQVLVSCLCPDPLNPQLVVCLVVQVPPVPPPDRDFFSSCVVPVDAQVVVCLVPVVSVVSVLVNVLSVLSNCLVLVLVVCVVVCVVFAEEEEAQCQQPNNVQVNCVSVVNHQYEYEEAPSRLVNHDDHPSYHYDHDDLLPADAAGAEYEYEPPLLLDALVSSLSSLLRRLVRHDQASYKYKYKAAAAPPDDPDDVSHVLVVVLNVVQVVVQVSSSRRHRHGGGYHPVSVVVSLVSSQFDDWDWADSSHNIIIIMTHND

pLDDT: mean 93.1, std 9.87, range [40.19, 98.88]